Protein 1JL2 (pdb70)

Radius of gyration: 27.5 Å; Cα contacts (8 Å, |Δi|>4): 1372; chains: 4; bounding box: 65×48×81 Å

GO terms:
  GO:0004523 RNA-DNA hybrid ribonuclease activity (F, IDA)
  GO:0043137 DNA replication, removal of RNA primer (P, IMP)
  GO:0005515 protein binding (F, IPI)
  GO:0003676 nucleic acid binding (F, IDA)
  GO:0004519 endonuclease activity (F, IDA)

B-factor: mean 25.81, std 9.75, range [10.56, 71.2]

Secondary structure (DSSP, 8-state):
-EEEEEEEEEESSTTEEEEEEEEEE-SS-EEEEEEEEEEE-HHHHHHHHHHHHHHT--S--EEEEEE--HHHHHHHHTTHHHHHHHTTTB-TTSSBPTTHHHHHHHHHHHTTSEEEEEE-S-STT-HHHHHHHHHHHHHHTS--B--TT-/-EEEEEEEEEESSTTEEEEEEEEEEETTEEEEEEEEEEEE-HHHHHHHHHHHHHHT--S--EEEEEE--HHHHHHHH---TTHHHHHHHHHHHTTSEEEEEE-SSSTT-HHHHHHHHHHHHHHHS--B--TT-/-EEEEEEEEEESSSSEEEEEEEEEE-SS-EEEEEEEEEEE-HHHHHHHHHHHHHHT--S--EEEEEE--HHHHHHHT--TTHHHHHHHHHHHTTSEEEEEE-S-STT-HHHHHHHHHHHHHHTS--B--TT--/-EEEEEEEEEESSTTEEEEEEEEEEETTEEEEEEEEEEEE-HHHHHHHHHHHHHHT--S--EEEEEE--HHHHHHHHTTTTT----TTS---SSHHHHHHHHHHHTTSEEEEEE-SSSTT-HHHHHHHHHHHHHHTS--B--TT--

Sequence (562 aa):
KQVEIFTDGSALGNPGPGGYGAILRYRGREKTFSAGYTRTTNNRMELKAAIEGLKALKEPAEVDLYTDSHYLKKAFTEGWLEGWRKRGWRTAEGKPVKNRDLWEALLLAMAPHRVRFHFVKGHAGHPENERADELARAAAMNPTLEDTGYKQVEIFTDGSALGNPGPGGYGAILRYRGREKTFSAGYTRTTNNRMELKAAIEGLKALKEPAEVDLYTDSHYLKKAFTEPVKNRDLWEALLLAMAPHRVRFHFVKGHAGHPENERADELARAAAMNPTLEDTGYKQVEIFTDGSALGNPGPGGYGAILRYRGREKTFSAGYTRTTNNRMELKAAIEGLKALKEPAEVDLYTDSHYLKKAFTEVKNRDLWEALLLAMAPHRVRFHFVKGHAGHPENERADELARAAAMNPTLEDTGYQKQVEIFTDGSALGNPGPGGYGAILRYRGREKTFSAGYTRTTNNRMELKAAIEGLKALKEPAEVDLYTDSHYLKKAFTEGWLEGWRTAEGKPVKNRDLWEALLLAMAPHRVRFHFVKGHAGHPENERADELARAAAMNPTLEDTGYQ

Nearest PDB structures (foldseek):
  1jl2-assembly1_A  TM=1.007E+00  e=6.497E-35  Escherichia coli K-12
  1wsh-assembly2_B  TM=9.667E-01  e=1.538E-26  Escherichia coli
  1goc-assembly1_A  TM=9.621E-01  e=5.906E-26  Escherichia coli
  1goa-assembly1_A  TM=9.601E-01  e=9.249E-26  Escherichia coli
  1ril-assembly1_A  TM=9.491E-01  e=8.196E-24  Thermus thermophilus

Solvent-accessible surface area: 28012 Å² total; per-residue (Å²): 151,74,4,62,0,3,1,10,6,24,15,122,17,82,26,8,45,0,0,14,0,0,0,0,90,50,231,88,146,87,51,76,61,51,21,3,32,47,54,0,0,48,45,2,1,28,0,12,0,0,4,45,0,1,115,20,13,164,118,21,8,52,2,25,0,24,2,60,0,112,27,0,90,89,0,57,89,105,37,69,17,89,32,41,107,131,154,4,31,78,43,109,97,36,27,46,12,65,11,54,63,24,0,111,31,0,62,89,6,25,39,8,19,111,37,152,41,68,35,23,185,34,57,97,74,52,80,15,2,95,85,0,26,83,53,0,122,50,10,2,138,102,50,100,81,89,21,126,47,44,156,96,7,20,0,11,0,13,2,25,15,102,26,125,56,12,45,0,0,17,0,0,0,9,74,85,187,71,146,74,118,64,70,56,22,8,34,64,155,0,25,55,42,6,2,29,0,10,0,0,5,44,0,1,90,19,28,174,129,47,11,46,2,34,0,22,1,50,5,124,38,0,89,104,48,50,61,154,188,109,136,21,82,16,11,42,28,2,0,111,77,10,32,32,10,19,95,12,36,12,7,36,19,166,28,50,90,71,42,79,23,0,82,87,0,22,82,48,0,116,51,19,1,128,123,34,112,102,124,21,72,42,111,182,62,6,48,0,10,0,10,5,26,15,133,27,124,42,9,52,0,0,16,0,0,1,0,72,44,211,74,138,73,65,72,64,54,23,5,33,51,132,0,6,61,44,2,2,28,0,12,0,0,6,53,0,1,124,19,17,193,126,95,12,32,0,12,0,30,2,40,0,107,44,0,65,140,41,31,47,142,171,108,1,168,63,21,48,93,33,0,112,126,10,19,78,77,25,62,3,12,10,55,47,10,73,12,38,32,25,13,76,24,0,54,87,0,23,85,51,0,107,54,16,4,121,117,41,114,86,121,19,130,22,74,146,167,104,15,64,0,9,0,9,1,20,17,19,28,70,41,8,28,0,0,16,0,0,0,4,76,103,222,57,178,80,64,65,68,55,19,8,31,64,72,0,2,58,42,1,2,22,0,12,0,0,5,42,0,1,125,17,29,198,124,98,12,36,0,24,0,51,1,34,2,106,21,0,75,70,1,49,96,106,31,126,42,168,90,142,172,42,123,123,30,34,62,43,90,2,137,56,23,10,103,30,0,72,124,11,36,79,74,25,186,30,94,38,57,52,20,210,27,58,95,73,52,82,26,0,79,101,0,13,80,45,0,35,37,17,1,45,113,37,114,83,106,21,117,25,35,59

CATH classification: 3.30.420.10

InterPro domains:
  IPR002156 Ribonuclease H domain [PF00075] (3-141)
  IPR002156 Ribonuclease H domain [PS50879] (1-142)
  IPR012337 Ribonuclease H-like superfamily [SSF53098] (4-147)
  IPR022892 Ribonuclease HI [MF_00042] (2-149)
  IPR022892 Ribonuclease HI [cd09278] (4-141)
  IPR036397 Ribonuclease H superfamily [G3DSA:3.30.420.10] (1-155)
  IPR050092 Ribonuclease H [PTHR10642] (5-145)

Organism: Escherichia coli (strain K12) (NCBI:txid83333)

Foldseek 3Di:
DEKEKEKAKAAPDQWAKWKMKMWIDDPNDIDIDMAIAGTDHRLLRQLVRLLVNLQVDPAEYAYEYEYQDPNVVVCVVVVVVVVCVVVVQADVVRHHPPPVVSVVSNCVSCVSYNYDYDNDPDCPPPVVNVVRNVRTVVNSVVHDHHPVSD/DEKEKEKAKADPDQWAKIKMKMWIDDPRDIDIDMAIAGTDGRLLGRLVRLLVNLQVDDAEEEYEYEYQDPNVCCVVVDVPPPVVSVVSNVVSCVSYNYDYDNDDPCVVPVVNVVRNVRTVVNRVDHDHHPVVD/DEKEKAKAKAAPDQWAKWKIKMWIDDPHDIDIDMAIAGTAHRLLRRLVRLLVNLQPDPAEYEYEYEYQDPNVCCVVVPPQQPVSVVSNCVSCVSYNYDYDNDPDCVVPVVNVVGNVRTVVNSVPHDDHPVSSD/DEKEKEKAKADPDQFAKIKIKMWIADPHDIDMDMAIAGTDGRLLRRLVRLLVNLVVDDAEHEYEYEYQDPNVVVCVVVVVVVVQAPPVRHGRAPVVSVVSNCVSCVSYNYDYDHDNDCVVPVVNVVRNVRTVVNSVPHDHHPVVHD

Structure (mmCIF, N/CA/C/O backbone):
data_1JL2
#
_entry.id   1JL2
#
_cell.length_a   56.195
_cell.length_b   87.033
_cell.length_c   60.687
_cell.angle_alpha   90.00
_cell.angle_beta   91.87
_cell.angle_gamma   90.00
#
_symmetry.space_group_name_H-M   'P 1 21 1'
#
loop_
_entity.id
_entity.type
_entity.pdbx_description
1 polymer 'Chimera of Ribonuclease HI, Ribonuclease H'
2 water water
#
loop_
_atom_site.group_PDB
_atom_site.id
_atom_site.type_symbol
_atom_site.label_atom_id
_atom_site.label_alt_id
_atom_site.label_comp_id
_atom_site.label_asym_id
_atom_site.label_entity_id
_atom_site.label_seq_id
_atom_site.pdbx_PDB_ins_code
_atom_site.Cartn_x
_atom_site.Cartn_y
_atom_site.Cartn_z
_atom_site.occupancy
_atom_site.B_iso_or_equiv
_atom_site.auth_seq_id
_atom_site.auth_comp_id
_atom_site.auth_asym_id
_atom_site.auth_atom_id
_atom_site.pdbx_PDB_model_num
ATOM 1 N N . LYS A 1 3 ? 16.284 -11.991 7.097 1.00 37.60 3 LYS A N 1
ATOM 2 C CA . LYS A 1 3 ? 16.783 -11.280 8.306 1.00 33.20 3 LYS A CA 1
ATOM 3 C C . LYS A 1 3 ? 15.834 -10.160 8.729 1.00 31.56 3 LYS A C 1
ATOM 4 O O . LYS A 1 3 ? 16.238 -9.214 9.406 1.00 27.28 3 LYS A O 1
ATOM 10 N N . GLN A 1 4 ? 14.576 -10.267 8.312 1.00 28.86 4 GLN A N 1
ATOM 11 C CA . GLN A 1 4 ? 13.560 -9.290 8.675 1.00 27.73 4 GLN A CA 1
ATOM 12 C C . GLN A 1 4 ? 12.890 -9.767 9.962 1.00 26.53 4 GLN A C 1
ATOM 13 O O . GLN A 1 4 ? 12.556 -10.947 10.098 1.00 25.34 4 GLN A O 1
ATOM 19 N N . VAL A 1 5 ? 12.700 -8.860 10.914 1.00 18.73 5 VAL A N 1
ATOM 20 C CA . VAL A 1 5 ? 12.065 -9.230 12.166 1.00 18.16 5 VAL A CA 1
ATOM 21 C C . VAL A 1 5 ? 11.116 -8.137 12.612 1.00 17.68 5 VAL A C 1
ATOM 22 O O . VAL A 1 5 ? 11.422 -6.949 12.487 1.00 15.88 5 VAL A O 1
ATOM 26 N N . GLU A 1 6 ? 9.960 -8.541 13.119 1.00 18.33 6 GLU A N 1
ATOM 27 C CA . GLU A 1 6 ? 8.988 -7.589 13.630 1.00 17.72 6 GLU A CA 1
ATOM 28 C C . GLU A 1 6 ? 9.058 -7.701 15.136 1.00 16.65 6 GLU A C 1
ATOM 29 O O . GLU A 1 6 ? 9.105 -8.808 15.683 1.00 15.17 6 GLU A O 1
ATOM 35 N N . ILE A 1 7 ? 9.060 -6.565 15.816 1.00 15.54 7 ILE A N 1
ATOM 36 C CA . ILE A 1 7 ? 9.115 -6.584 17.268 1.00 14.22 7 ILE A CA 1
ATOM 37 C C . ILE A 1 7 ? 7.991 -5.709 17.787 1.00 14.21 7 ILE A C 1
ATOM 38 O O . ILE A 1 7 ? 7.826 -4.574 17.348 1.00 16.28 7 ILE A O 1
ATOM 43 N N . PHE A 1 8 ? 7.208 -6.248 18.710 1.00 11.65 8 PHE A N 1
ATOM 44 C CA . PHE A 1 8 ? 6.095 -5.501 19.279 1.00 12.27 8 PHE A CA 1
ATOM 45 C C . PHE A 1 8 ? 6.383 -5.342 20.761 1.00 10.69 8 PHE A C 1
ATOM 46 O O . PHE A 1 8 ? 6.595 -6.330 21.457 1.00 13.05 8 PHE A O 1
ATOM 54 N N . THR A 1 9 ? 6.424 -4.100 21.241 1.00 11.61 9 THR A N 1
ATOM 55 C CA . THR A 1 9 ? 6.727 -3.864 22.648 1.00 13.31 9 THR A CA 1
ATOM 56 C C . THR A 1 9 ? 5.750 -2.915 23.339 1.00 14.37 9 THR A C 1
ATOM 57 O O . THR A 1 9 ? 5.060 -2.127 22.689 1.00 15.07 9 THR A O 1
ATOM 61 N N . ASP A 1 10 ? 5.687 -3.016 24.664 1.00 14.64 10 ASP A N 1
ATOM 62 C CA . ASP A 1 10 ? 4.806 -2.164 25.450 1.00 13.54 10 ASP A CA 1
ATOM 63 C C . ASP A 1 10 ? 5.311 -2.114 26.883 1.00 13.43 10 ASP A C 1
ATOM 64 O O . ASP A 1 10 ? 5.802 -3.111 27.418 1.00 15.43 10 ASP A O 1
ATOM 69 N N . GLY A 1 11 ? 5.194 -0.941 27.495 1.00 13.54 11 GLY A N 1
ATOM 70 C CA . GLY A 1 11 ? 5.601 -0.774 28.879 1.00 15.91 11 GLY A CA 1
ATOM 71 C C . GLY A 1 11 ? 4.597 0.108 29.599 1.00 16.15 11 GLY A C 1
ATOM 72 O O . GLY A 1 11 ? 4.013 1.001 28.984 1.00 18.55 11 GLY A O 1
ATOM 73 N N . SER A 1 12 ? 4.372 -0.151 30.885 1.00 17.54 12 SER A N 1
ATOM 74 C CA . SER A 1 12 ? 3.446 0.654 31.681 1.00 17.41 12 SER A CA 1
ATOM 75 C C . SER A 1 12 ? 3.756 0.547 33.175 1.00 18.20 12 SER A C 1
ATOM 76 O O . SER A 1 12 ? 4.449 -0.372 33.620 1.00 17.33 12 SER A O 1
ATOM 79 N N . ALA A 1 13 ? 3.253 1.507 33.941 1.00 19.50 13 ALA A N 1
ATOM 80 C CA . ALA A 1 13 ? 3.466 1.528 35.381 1.00 21.11 13 ALA A CA 1
ATOM 81 C C . ALA A 1 13 ? 2.173 1.954 36.075 1.00 22.23 13 ALA A C 1
ATOM 82 O O . ALA A 1 13 ? 1.375 2.705 35.514 1.00 20.97 13 ALA A O 1
ATOM 84 N N . LEU A 1 14 ? 1.986 1.466 37.295 1.00 22.41 14 LEU A N 1
ATOM 85 C CA . LEU A 1 14 ? 0.788 1.744 38.082 1.00 28.14 14 LEU A CA 1
ATOM 86 C C . LEU A 1 14 ? 0.910 2.981 38.958 1.00 28.83 14 LEU A C 1
ATOM 87 O O . LEU A 1 14 ? -0.046 3.376 39.625 1.00 30.64 14 LEU A O 1
ATOM 92 N N . GLY A 1 15 ? 2.089 3.589 38.952 1.00 29.54 15 GLY A N 1
ATOM 93 C CA . GLY A 1 15 ? 2.311 4.786 39.740 1.00 31.26 15 GLY A CA 1
ATOM 94 C C . GLY A 1 15 ? 3.390 5.627 39.093 1.00 32.70 15 GLY A C 1
ATOM 95 O O . GLY A 1 15 ? 4.012 5.205 38.117 1.00 29.07 15 GLY A O 1
ATOM 96 N N . ASN A 1 16 ? 3.614 6.819 39.629 1.00 33.73 16 ASN A N 1
ATOM 97 C CA . ASN A 1 16 ? 4.629 7.708 39.092 1.00 37.20 16 ASN A CA 1
ATOM 98 C C . ASN A 1 16 ? 5.443 8.284 40.243 1.00 37.50 16 ASN A C 1
ATOM 99 O O . ASN A 1 16 ? 5.238 9.426 40.645 1.00 37.59 16 ASN A O 1
ATOM 104 N N . PRO A 1 17 ? 6.380 7.494 40.792 1.00 36.83 17 PRO A N 1
ATOM 105 C CA . PRO A 1 17 ? 6.700 6.123 40.388 1.00 36.01 17 PRO A CA 1
ATOM 106 C C . PRO A 1 17 ? 5.831 5.061 41.056 1.00 35.15 17 PRO A C 1
ATOM 107 O O . PRO A 1 17 ? 5.044 5.352 41.961 1.00 40.34 17 PRO A O 1
ATOM 111 N N . GLY A 1 18 ? 5.995 3.825 40.597 1.00 28.86 18 GLY A N 1
ATOM 112 C CA . GLY A 1 18 ? 5.242 2.710 41.135 1.00 25.82 18 GLY A CA 1
ATOM 113 C C . GLY A 1 18 ? 5.623 1.426 40.417 1.00 23.98 18 GLY A C 1
ATOM 114 O O . GLY A 1 18 ? 6.530 1.436 39.584 1.00 21.24 18 GLY A O 1
ATOM 115 N N . PRO A 1 19 ? 4.958 0.304 40.716 1.00 24.79 19 PRO A N 1
ATOM 116 C CA . PRO A 1 19 ? 5.302 -0.948 40.038 1.00 22.73 19 PRO A CA 1
ATOM 117 C C . PRO A 1 19 ? 4.958 -0.857 38.557 1.00 23.08 19 PRO A C 1
ATOM 118 O O . PRO A 1 19 ? 3.926 -0.301 38.187 1.00 22.64 19 PRO A O 1
ATOM 122 N N . GLY A 1 20 ? 5.834 -1.391 37.712 1.00 21.02 20 GLY A N 1
ATOM 123 C CA . GLY A 1 20 ? 5.600 -1.348 36.282 1.00 18.52 20 GLY A CA 1
ATOM 124 C C . GLY A 1 20 ? 6.099 -2.618 35.623 1.00 18.04 20 GLY A C 1
ATOM 125 O O . GLY A 1 20 ? 6.616 -3.510 36.295 1.00 20.12 20 GLY A O 1
ATOM 126 N N . GLY A 1 21 ? 5.948 -2.711 34.309 1.00 16.07 21 GLY A N 1
ATOM 127 C CA . GLY A 1 21 ? 6.414 -3.900 33.617 1.00 14.34 21 GLY A CA 1
ATOM 128 C C . GLY A 1 21 ? 6.424 -3.681 32.120 1.00 16.00 21 GLY A C 1
ATOM 129 O O . GLY A 1 21 ? 5.927 -2.664 31.631 1.00 14.59 21 GLY A O 1
ATOM 130 N N . TYR A 1 22 ? 6.996 -4.631 31.388 1.00 13.91 22 TYR A N 1
ATOM 131 C CA . TYR A 1 22 ? 7.051 -4.525 29.935 1.00 13.52 22 TYR A CA 1
ATOM 132 C C . TYR A 1 22 ? 6.799 -5.888 29.322 1.00 13.33 22 TYR A C 1
ATOM 133 O O . TYR A 1 22 ? 6.944 -6.913 29.989 1.00 13.58 22 TYR A O 1
ATOM 142 N N . GLY A 1 23 ? 6.420 -5.875 28.048 1.00 15.56 23 GLY A N 1
ATOM 143 C CA . GLY A 1 23 ? 6.190 -7.098 27.301 1.00 15.16 23 GLY A CA 1
ATOM 144 C C . GLY A 1 23 ? 6.813 -6.898 25.928 1.00 12.94 23 GLY A C 1
ATOM 145 O O . GLY A 1 23 ? 6.764 -5.798 25.382 1.00 14.77 23 GLY A O 1
ATOM 146 N N . ALA A 1 24 ? 7.412 -7.943 25.371 1.00 12.65 24 ALA A N 1
ATOM 147 C CA . ALA A 1 24 ? 8.039 -7.860 24.059 1.00 11.55 24 ALA A CA 1
ATOM 148 C C . ALA A 1 24 ? 7.756 -9.147 23.302 1.00 13.56 24 ALA A C 1
ATOM 149 O O . ALA A 1 24 ? 7.826 -10.238 23.871 1.00 12.10 24 ALA A O 1
ATOM 151 N N . ILE A 1 25 ? 7.430 -9.004 22.026 1.00 14.60 25 ILE A N 1
ATOM 152 C CA . ILE A 1 25 ? 7.131 -10.141 21.168 1.00 14.00 25 ILE A CA 1
ATOM 153 C C . ILE A 1 25 ? 7.931 -9.983 19.879 1.00 15.35 25 ILE A C 1
ATOM 154 O O . ILE A 1 25 ? 7.839 -8.952 19.211 1.00 14.46 25 ILE A O 1
ATOM 159 N N . LEU A 1 26 ? 8.721 -10.997 19.535 1.00 13.77 26 LEU A N 1
ATOM 160 C CA . LEU A 1 26 ? 9.500 -10.952 18.303 1.00 15.09 26 LEU A CA 1
ATOM 161 C C . LEU A 1 26 ? 8.973 -12.004 17.342 1.00 17.88 26 LEU A C 1
ATOM 162 O O . LEU A 1 26 ? 8.792 -13.162 17.711 1.00 17.06 26 LEU A O 1
ATOM 167 N N . ARG A 1 27 ? 8.718 -11.592 16.110 1.00 17.83 27 ARG A N 1
ATOM 168 C CA . ARG A 1 27 ? 8.218 -12.516 15.109 1.00 19.38 27 ARG A CA 1
ATOM 169 C C . ARG A 1 27 ? 9.142 -12.511 13.909 1.00 20.48 27 ARG A C 1
ATOM 170 O O . ARG A 1 27 ? 9.291 -11.490 13.237 1.00 20.24 27 ARG A O 1
ATOM 178 N N . TYR A 1 28 ? 9.776 -13.655 13.667 1.00 21.24 28 TYR A N 1
ATOM 179 C CA . TYR A 1 28 ? 10.663 -13.840 12.522 1.00 25.09 28 TYR A CA 1
ATOM 180 C C . TYR A 1 28 ? 9.833 -14.713 11.587 1.00 28.07 28 TYR A C 1
ATOM 181 O O . TYR A 1 28 ? 8.710 -15.084 11.925 1.00 28.61 28 TYR A O 1
ATOM 190 N N . ARG A 1 29 ? 10.376 -15.058 10.425 1.00 31.16 29 ARG A N 1
ATOM 191 C CA . ARG A 1 29 ? 9.631 -15.913 9.507 1.00 35.63 29 ARG A CA 1
ATOM 192 C C . ARG A 1 29 ? 9.206 -17.183 10.248 1.00 36.93 29 ARG A C 1
ATOM 193 O O . ARG A 1 29 ? 10.015 -18.080 10.471 1.00 36.96 29 ARG A O 1
ATOM 201 N N . GLY A 1 30 ? 7.938 -17.231 10.647 1.00 37.72 30 GLY A N 1
ATOM 202 C CA . GLY A 1 30 ? 7.413 -18.386 11.359 1.00 37.22 30 GLY A CA 1
ATOM 203 C C . GLY A 1 30 ? 7.781 -18.488 12.833 1.00 37.55 30 GLY A C 1
ATOM 204 O O . GLY A 1 30 ? 6.974 -18.946 13.650 1.00 38.45 30 GLY A O 1
ATOM 205 N N . ARG A 1 31 ? 8.994 -18.060 13.175 1.00 33.65 31 ARG A N 1
ATOM 206 C CA . ARG A 1 31 ? 9.486 -18.127 14.547 1.00 30.49 31 ARG A CA 1
ATOM 207 C C . ARG A 1 31 ? 8.947 -16.997 15.422 1.00 25.92 31 ARG A C 1
ATOM 208 O O . ARG A 1 31 ? 8.712 -15.890 14.944 1.00 22.80 31 ARG A O 1
ATOM 216 N N . GLU A 1 32 ? 8.747 -17.279 16.704 1.00 20.10 32 GLU A N 1
ATOM 217 C CA . GLU A 1 32 ? 8.245 -16.252 17.623 1.00 19.06 32 GLU A CA 1
ATOM 218 C C . GLU A 1 32 ? 8.833 -16.384 19.020 1.00 19.64 32 GLU A C 1
ATOM 219 O O . GLU A 1 32 ? 8.975 -17.494 19.552 1.00 18.19 32 GLU A O 1
ATOM 225 N N . LYS A 1 33 ? 9.180 -15.244 19.613 1.00 15.80 33 LYS A N 1
ATOM 226 C CA . LYS A 1 33 ? 9.729 -15.217 20.959 1.00 17.29 33 LYS A CA 1
ATOM 227 C C . LYS A 1 33 ? 8.930 -14.198 21.752 1.00 16.51 33 LYS A C 1
ATOM 228 O O . LYS A 1 33 ? 8.605 -13.128 21.232 1.00 17.80 33 LYS A O 1
ATOM 234 N N . THR A 1 34 ? 8.593 -14.526 22.995 1.00 14.85 34 THR A N 1
ATOM 235 C CA . THR A 1 34 ? 7.881 -13.566 23.837 1.00 17.69 34 THR A CA 1
ATOM 236 C C . THR A 1 34 ? 8.454 -13.608 25.247 1.00 16.44 34 THR A C 1
ATOM 237 O O . THR A 1 34 ? 8.958 -14.635 25.694 1.00 15.23 34 THR A O 1
ATOM 241 N N . PHE A 1 35 ? 8.397 -12.476 25.942 1.00 15.46 35 PHE A N 1
ATOM 242 C CA . PHE A 1 35 ? 8.874 -12.404 27.310 1.00 13.27 35 PHE A CA 1
ATOM 243 C C . PHE A 1 35 ? 8.381 -11.127 27.975 1.00 14.64 35 PHE A C 1
ATOM 244 O O . PHE A 1 35 ? 7.887 -10.206 27.313 1.00 13.41 35 PHE A O 1
ATOM 252 N N . SER A 1 36 ? 8.481 -11.091 29.293 1.00 13.80 36 SER A N 1
ATOM 253 C CA . SER A 1 36 ? 8.009 -9.938 30.039 1.00 12.26 36 SER A CA 1
ATOM 254 C C . SER A 1 36 ? 8.644 -9.917 31.419 1.00 14.56 36 SER A C 1
ATOM 255 O O . SER A 1 36 ? 9.167 -10.922 31.892 1.00 15.14 36 SER A O 1
ATOM 258 N N . ALA A 1 37 ? 8.605 -8.765 32.067 1.00 15.23 37 ALA A N 1
ATOM 259 C CA . ALA A 1 37 ? 9.180 -8.662 33.400 1.00 18.52 37 ALA A CA 1
ATOM 260 C C . ALA A 1 37 ? 8.593 -7.470 34.126 1.00 18.06 37 ALA A C 1
ATOM 261 O O . ALA A 1 37 ? 8.304 -6.440 33.511 1.00 16.32 37 ALA A O 1
ATOM 263 N N . GLY A 1 38 ? 8.424 -7.613 35.437 1.00 18.93 38 GLY A N 1
ATOM 264 C CA . GLY A 1 38 ? 7.881 -6.524 36.231 1.00 15.73 38 GLY A CA 1
ATOM 265 C C . GLY A 1 38 ? 8.916 -5.954 37.184 1.00 18.98 38 GLY A C 1
ATOM 266 O O . GLY A 1 38 ? 9.804 -6.673 37.648 1.00 18.19 38 GLY A O 1
ATOM 267 N N . TYR A 1 39 ? 8.794 -4.661 37.476 1.00 18.80 39 TYR A N 1
ATOM 268 C CA . TYR A 1 39 ? 9.713 -3.967 38.368 1.00 19.37 39 TYR A CA 1
ATOM 269 C C . TYR A 1 39 ? 8.950 -3.320 39.525 1.00 20.66 39 TYR A C 1
ATOM 270 O O . TYR A 1 39 ? 7.840 -2.807 39.349 1.00 18.95 39 TYR A O 1
ATOM 279 N N . THR A 1 40 ? 9.556 -3.342 40.706 1.00 20.34 40 THR A N 1
ATOM 280 C CA . THR A 1 40 ? 8.908 -2.831 41.908 1.00 21.66 40 THR A CA 1
ATOM 281 C C . THR A 1 40 ? 8.682 -1.323 41.969 1.00 19.50 40 THR A C 1
ATOM 282 O O . THR A 1 40 ? 7.647 -0.868 42.462 1.00 21.79 40 THR A O 1
ATOM 286 N N . ARG A 1 41 ? 9.636 -0.549 41.471 1.00 20.05 41 ARG A N 1
ATOM 287 C CA . ARG A 1 41 ? 9.506 0.908 41.499 1.00 20.45 41 ARG A CA 1
ATOM 288 C C . ARG A 1 41 ? 10.129 1.500 40.241 1.00 19.78 41 ARG A C 1
ATOM 289 O O . ARG A 1 41 ? 11.355 1.517 40.068 1.00 20.61 41 ARG A O 1
ATOM 297 N N . THR A 1 42 ? 9.270 1.998 39.365 1.00 19.44 42 THR A N 1
ATOM 298 C CA . THR A 1 42 ? 9.717 2.556 38.106 1.00 18.81 42 THR A CA 1
ATOM 299 C C . THR A 1 42 ? 8.670 3.543 37.586 1.00 19.19 42 THR A C 1
ATOM 300 O O . THR A 1 42 ? 7.761 3.936 38.320 1.00 21.51 42 THR A O 1
ATOM 304 N N . THR A 1 43 ? 8.805 3.952 36.332 1.00 19.39 43 THR A N 1
ATOM 305 C CA . THR A 1 43 ? 7.869 4.896 35.730 1.00 18.46 43 THR A CA 1
ATOM 306 C C . THR A 1 43 ? 7.353 4.378 34.389 1.00 20.19 43 THR A C 1
ATOM 307 O O . THR A 1 43 ? 7.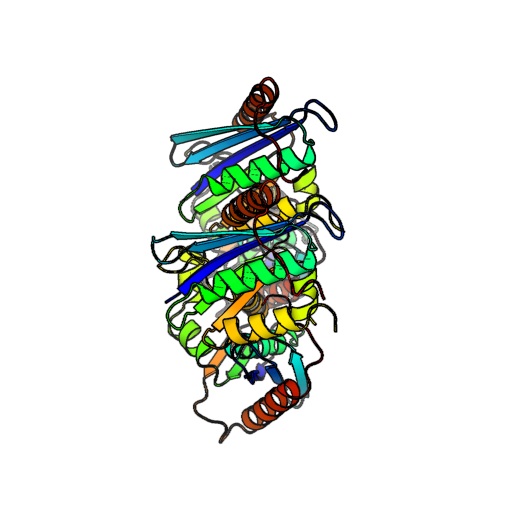930 3.455 33.805 1.00 17.64 43 THR A O 1
ATOM 311 N N . ASN A 1 44 ? 6.257 4.967 33.912 1.00 18.60 44 ASN A N 1
ATOM 312 C CA . ASN A 1 44 ? 5.686 4.587 32.617 1.00 19.15 44 ASN A CA 1
ATOM 313 C C . ASN A 1 44 ? 6.727 4.781 31.511 1.00 18.53 44 ASN A C 1
ATOM 314 O O . ASN A 1 44 ? 6.930 3.892 30.677 1.00 15.73 44 ASN A O 1
ATOM 319 N N . ASN A 1 45 ? 7.374 5.946 31.501 1.00 15.29 45 ASN A N 1
ATOM 320 C CA . ASN A 1 45 ? 8.383 6.245 30.483 1.00 18.93 45 ASN A CA 1
ATOM 321 C C . ASN A 1 45 ? 9.524 5.236 30.511 1.00 15.58 45 ASN A C 1
ATOM 322 O O . ASN A 1 45 ? 9.963 4.755 29.469 1.00 16.42 45 ASN A O 1
ATOM 327 N N . ARG A 1 46 ? 10.011 4.912 31.702 1.00 16.96 46 ARG A N 1
ATOM 328 C CA . ARG A 1 46 ? 11.110 3.964 31.793 1.00 16.41 46 ARG A CA 1
ATOM 329 C C . ARG A 1 46 ? 10.716 2.587 31.282 1.00 15.08 46 ARG A C 1
ATOM 330 O O . ARG A 1 46 ? 11.513 1.936 30.611 1.00 15.10 46 ARG A O 1
ATOM 338 N N . MET A 1 47 ? 9.491 2.150 31.572 1.00 14.69 47 MET A N 1
ATOM 339 C CA . MET A 1 47 ? 9.038 0.837 31.103 1.00 14.69 47 MET A CA 1
ATOM 340 C C . MET A 1 47 ? 8.851 0.809 29.583 1.00 14.56 47 MET A C 1
ATOM 341 O O . MET A 1 47 ? 9.119 -0.207 28.932 1.00 14.48 47 MET A O 1
ATOM 346 N N . GLU A 1 48 ? 8.375 1.915 29.022 1.00 14.16 48 GLU A N 1
ATOM 347 C CA . GLU A 1 48 ? 8.191 2.014 27.575 1.00 16.19 48 GLU A CA 1
ATOM 348 C C . GLU A 1 48 ? 9.554 1.879 26.888 1.00 16.91 48 GLU A C 1
ATOM 349 O O . GLU A 1 48 ? 9.689 1.200 25.874 1.00 16.85 48 GLU A O 1
ATOM 355 N N . LEU A 1 49 ? 10.566 2.535 27.447 1.00 14.82 49 LEU A N 1
ATOM 356 C CA . LEU A 1 49 ? 11.909 2.476 26.885 1.00 18.34 49 LEU A CA 1
ATOM 357 C C . LEU A 1 49 ? 12.523 1.086 27.087 1.00 14.56 49 LEU A C 1
ATOM 358 O O . LEU A 1 49 ? 13.098 0.511 26.160 1.00 13.25 49 LEU A O 1
ATOM 363 N N . LYS A 1 50 ? 12.382 0.547 28.296 1.00 14.47 50 LYS A N 1
ATOM 364 C CA . LYS A 1 50 ? 12.915 -0.775 28.623 1.00 12.98 50 LYS A CA 1
ATOM 365 C C . LYS A 1 50 ? 12.330 -1.857 27.705 1.00 12.24 50 LYS A C 1
ATOM 366 O O . LYS A 1 50 ? 13.031 -2.802 27.318 1.00 11.34 50 LYS A O 1
ATOM 369 N N . ALA A 1 51 ? 11.051 -1.724 27.363 1.00 13.80 51 ALA A N 1
ATOM 370 C CA . ALA A 1 51 ? 10.405 -2.700 26.488 1.00 15.18 51 ALA A CA 1
ATOM 371 C C . ALA A 1 51 ? 11.109 -2.757 25.129 1.00 13.93 51 ALA A C 1
ATOM 372 O O . ALA A 1 51 ? 11.368 -3.843 24.601 1.00 12.63 51 ALA A O 1
ATOM 374 N N . ALA A 1 52 ? 11.415 -1.589 24.565 1.00 12.98 52 ALA A N 1
ATOM 375 C CA . ALA A 1 52 ? 12.098 -1.531 23.274 1.00 15.01 52 ALA A CA 1
ATOM 376 C C . ALA A 1 52 ? 13.518 -2.063 23.417 1.00 15.07 52 ALA A C 1
ATOM 377 O O . ALA A 1 52 ? 14.010 -2.802 22.563 1.00 13.46 52 ALA A O 1
ATOM 379 N N . ILE A 1 53 ? 14.185 -1.667 24.495 1.00 14.86 53 ILE A N 1
ATOM 380 C CA . ILE A 1 53 ? 15.548 -2.117 24.739 1.00 16.16 53 ILE A CA 1
ATOM 381 C C . ILE A 1 53 ? 15.640 -3.643 24.810 1.00 15.79 53 ILE A C 1
ATOM 382 O O . ILE A 1 53 ? 16.418 -4.261 24.081 1.00 15.21 53 ILE A O 1
ATOM 387 N N . GLU A 1 54 ? 14.845 -4.250 25.681 1.00 15.33 54 GLU A N 1
ATOM 388 C CA . GLU A 1 54 ? 14.884 -5.701 25.831 1.00 14.95 54 GLU A CA 1
ATOM 389 C C . GLU A 1 54 ? 14.425 -6.436 24.580 1.00 13.56 54 GLU A C 1
ATOM 390 O O . GLU A 1 54 ? 14.964 -7.493 24.251 1.00 15.54 54 GLU A O 1
ATOM 396 N N . GLY A 1 55 ? 13.427 -5.892 23.884 1.00 12.55 55 GLY A N 1
ATOM 397 C CA . GLY A 1 55 ? 12.975 -6.529 22.659 1.00 12.69 55 GLY A CA 1
ATOM 398 C C . GLY A 1 55 ? 14.132 -6.613 21.675 1.00 12.62 55 GLY A C 1
ATOM 399 O O . GLY A 1 55 ? 14.388 -7.656 21.077 1.00 15.02 55 GLY A O 1
ATOM 400 N N . LEU A 1 56 ? 14.851 -5.507 21.511 1.00 12.32 56 LEU A N 1
ATOM 401 C CA . LEU A 1 56 ? 15.982 -5.483 20.587 1.00 12.23 56 LEU A CA 1
ATOM 402 C C . LEU A 1 56 ? 17.151 -6.341 21.067 1.00 13.79 56 LEU A C 1
ATOM 403 O O . LEU A 1 56 ? 17.831 -6.976 20.256 1.00 14.91 56 LEU A O 1
ATOM 408 N N . LYS A 1 57 ? 17.387 -6.367 22.375 1.00 14.43 57 LYS A N 1
ATOM 409 C CA . LYS A 1 57 ? 18.504 -7.143 22.905 1.00 15.98 57 LYS A CA 1
ATOM 410 C C . LYS A 1 57 ? 18.337 -8.638 22.674 1.00 16.98 57 LYS A C 1
ATOM 411 O O . LYS A 1 57 ? 19.321 -9.377 22.688 1.00 16.72 57 LYS A O 1
ATOM 417 N N . ALA A 1 58 ? 17.105 -9.086 22.452 1.00 15.55 58 ALA A N 1
ATOM 418 C CA . ALA A 1 58 ? 16.865 -10.508 22.213 1.00 18.02 58 ALA A CA 1
ATOM 419 C C . ALA A 1 58 ? 17.349 -10.942 20.826 1.00 18.40 58 ALA A C 1
ATOM 420 O O . ALA A 1 58 ? 17.434 -12.141 20.543 1.00 18.68 58 ALA A O 1
ATOM 422 N N . LEU A 1 59 ? 17.664 -9.976 19.964 1.00 16.15 59 LEU A N 1
ATOM 423 C CA . LEU A 1 59 ? 18.160 -10.290 18.620 1.00 17.70 59 LEU A CA 1
ATOM 424 C C . LEU A 1 59 ? 19.602 -10.780 18.736 1.00 19.26 59 LEU A C 1
ATOM 425 O O . LEU A 1 59 ? 20.449 -10.102 19.314 1.00 18.93 59 LEU A O 1
ATOM 430 N N . LYS A 1 60 ? 19.877 -11.950 18.170 1.00 21.89 60 LYS A N 1
ATOM 431 C CA . LYS A 1 60 ? 21.206 -12.557 18.250 1.00 24.84 60 LYS A CA 1
ATOM 432 C C . LYS A 1 60 ? 22.178 -12.186 17.135 1.00 23.97 60 LYS A C 1
ATOM 433 O O . LYS A 1 60 ? 23.386 -12.394 17.262 1.00 23.78 60 LYS A O 1
ATOM 439 N N . GLU A 1 61 ? 21.652 -11.666 16.035 1.00 22.78 61 GLU A N 1
ATOM 440 C CA . GLU A 1 61 ? 22.491 -11.242 14.925 1.00 23.23 61 GLU A CA 1
ATOM 441 C C . GLU A 1 61 ? 21.887 -10.006 14.270 1.00 20.78 61 GLU A C 1
ATOM 442 O O . GLU A 1 61 ? 20.715 -9.697 14.484 1.00 20.12 61 GLU A O 1
ATOM 448 N N . PRO A 1 62 ? 22.689 -9.259 13.489 1.00 18.55 62 PRO A N 1
ATOM 449 C CA . PRO A 1 62 ? 22.184 -8.056 12.826 1.00 16.90 62 PRO A CA 1
ATOM 450 C C . PRO A 1 62 ? 20.927 -8.344 12.012 1.00 15.50 62 PRO A C 1
ATOM 451 O O . PRO A 1 62 ? 20.851 -9.349 11.295 1.00 17.29 62 PRO A O 1
ATOM 455 N N . ALA A 1 63 ? 19.939 -7.462 12.120 1.00 16.80 63 ALA A N 1
ATOM 456 C CA . ALA A 1 63 ? 18.687 -7.646 11.399 1.00 14.71 63 ALA A CA 1
ATOM 457 C C . ALA A 1 63 ? 18.073 -6.331 10.959 1.00 18.08 63 ALA A C 1
ATOM 458 O O . ALA A 1 63 ? 18.501 -5.252 11.381 1.00 16.99 63 ALA A O 1
ATOM 460 N N . GLU A 1 64 ? 17.070 -6.446 10.092 1.00 18.20 64 GLU A N 1
ATOM 461 C CA . GLU A 1 64 ? 16.308 -5.301 9.605 1.00 20.75 64 GLU A CA 1
ATOM 462 C C . GLU A 1 64 ? 15.071 -5.400 10.491 1.00 19.06 64 GLU A C 1
ATOM 463 O O . GLU A 1 64 ? 14.323 -6.380 10.428 1.00 19.55 64 GLU A O 1
ATOM 469 N N . VAL A 1 65 ? 14.874 -4.386 11.328 1.00 15.02 65 VAL A N 1
ATOM 470 C CA . VAL A 1 65 ? 13.793 -4.401 12.296 1.00 16.02 65 VAL A CA 1
ATOM 471 C C . VAL A 1 65 ? 12.684 -3.382 12.165 1.00 14.34 65 VAL A C 1
ATOM 472 O O . VAL A 1 65 ? 12.935 -2.204 11.944 1.00 14.93 65 VAL A O 1
ATOM 476 N N . ASP A 1 66 ? 11.454 -3.864 12.308 1.00 14.01 66 ASP A N 1
ATOM 477 C CA . ASP A 1 66 ? 10.290 -3.000 12.338 1.00 13.57 66 ASP A CA 1
ATOM 478 C C . ASP A 1 66 ? 9.791 -3.193 13.758 1.00 15.69 66 ASP A C 1
ATOM 479 O O . ASP A 1 66 ? 9.368 -4.292 14.142 1.00 16.83 66 ASP A O 1
ATOM 484 N N . LEU A 1 67 ? 9.886 -2.129 14.548 1.00 15.84 67 LEU A N 1
ATOM 485 C CA . LEU A 1 67 ? 9.477 -2.174 15.947 1.00 14.48 67 LEU A CA 1
ATOM 486 C C . LEU A 1 67 ? 8.221 -1.350 16.150 1.00 15.31 67 LEU A C 1
ATOM 487 O O . LEU A 1 67 ? 8.210 -0.138 15.906 1.00 15.73 67 LEU A O 1
ATOM 492 N N . TYR A 1 68 ? 7.178 -2.026 16.623 1.00 13.27 68 TYR A N 1
ATOM 493 C CA . TYR A 1 68 ? 5.863 -1.432 16.851 1.00 12.42 68 TYR A CA 1
ATOM 494 C C . TYR A 1 68 ? 5.597 -1.176 18.325 1.00 14.60 68 TYR A C 1
ATOM 495 O O . TYR A 1 68 ? 5.572 -2.112 19.132 1.00 14.86 68 TYR A O 1
ATOM 504 N N . THR A 1 69 ? 5.371 0.092 18.653 1.00 14.89 69 THR A N 1
ATOM 505 C CA . THR A 1 69 ? 5.091 0.522 20.019 1.00 16.36 69 THR A CA 1
ATOM 506 C C . THR A 1 69 ? 4.212 1.780 20.000 1.00 14.34 69 THR A C 1
ATOM 507 O O . THR A 1 69 ? 4.247 2.546 19.035 1.00 16.31 69 THR A O 1
ATOM 511 N N . ASP A 1 70 ? 3.416 1.993 21.049 1.00 16.50 70 ASP A N 1
ATOM 512 C CA . ASP A 1 70 ? 2.594 3.201 21.105 1.00 19.15 70 ASP A CA 1
ATOM 513 C C . ASP A 1 70 ? 3.194 4.225 22.064 1.00 16.90 70 ASP A C 1
ATOM 514 O O . ASP A 1 70 ? 2.554 5.222 22.409 1.00 17.72 70 ASP A O 1
ATOM 519 N N . SER A 1 71 ? 4.427 3.973 22.490 1.00 17.63 71 SER A N 1
ATOM 520 C CA . SER A 1 71 ? 5.128 4.863 23.410 1.00 19.21 71 SER A CA 1
ATOM 521 C C . SER A 1 71 ? 5.191 6.299 22.907 1.00 18.12 71 SER A C 1
ATOM 522 O O . SER A 1 71 ? 5.795 6.571 21.875 1.00 20.48 71 SER A O 1
ATOM 525 N N . HIS A 1 72 ? 4.584 7.223 23.645 1.00 19.34 72 HIS A N 1
ATOM 526 C CA . HIS A 1 72 ? 4.614 8.627 23.248 1.00 20.74 72 HIS A CA 1
ATOM 527 C C . HIS A 1 72 ? 6.003 9.205 23.536 1.00 20.28 72 HIS A C 1
ATOM 528 O O . HIS A 1 72 ? 6.445 10.159 22.896 1.00 19.95 72 HIS A O 1
ATOM 535 N N . TYR A 1 73 ? 6.674 8.606 24.512 1.00 20.89 73 TYR A N 1
ATOM 536 C CA . TYR A 1 73 ? 8.011 9.007 24.934 1.00 20.77 73 TYR A CA 1
ATOM 537 C C . TYR A 1 73 ? 8.995 8.760 23.776 1.00 19.36 73 TYR A C 1
ATOM 538 O O . TYR A 1 73 ? 9.762 9.641 23.394 1.00 19.76 73 TYR A O 1
ATOM 547 N N . LEU A 1 74 ? 8.956 7.557 23.213 1.00 19.75 74 LEU A N 1
ATOM 548 C CA . LEU A 1 74 ? 9.817 7.214 22.088 1.00 18.13 74 LEU A CA 1
ATOM 549 C C . LEU A 1 74 ? 9.404 7.984 20.838 1.00 18.48 74 LEU A C 1
ATOM 550 O O . LEU A 1 74 ? 10.251 8.417 20.052 1.00 19.95 74 LEU A O 1
ATOM 555 N N . LYS A 1 75 ? 8.098 8.148 20.647 1.00 18.05 75 LYS A N 1
ATOM 556 C CA . LYS A 1 75 ? 7.614 8.852 19.468 1.00 19.40 75 LYS A CA 1
ATOM 557 C C . LYS A 1 75 ? 8.148 10.270 19.408 1.00 20.10 75 LYS A C 1
ATOM 558 O O . LYS A 1 75 ? 8.637 10.707 18.376 1.00 20.52 75 LYS A O 1
ATOM 564 N N . LYS A 1 76 ? 8.048 10.988 20.519 1.00 20.99 76 LYS A N 1
ATOM 565 C CA . LYS A 1 76 ? 8.523 12.367 20.557 1.00 22.82 76 LYS A CA 1
ATOM 566 C C . LYS A 1 76 ? 10.038 12.420 20.355 1.00 21.67 76 LYS A C 1
ATOM 567 O O . LYS A 1 76 ? 10.547 13.236 19.576 1.00 19.00 76 LYS A O 1
ATOM 573 N N . ALA A 1 77 ? 10.753 11.537 21.046 1.00 20.50 77 ALA A N 1
ATOM 574 C CA . ALA A 1 77 ? 12.207 11.486 20.943 1.00 21.53 77 ALA A CA 1
ATOM 575 C C . ALA A 1 77 ? 12.690 11.212 19.520 1.00 22.54 77 ALA A C 1
ATOM 576 O O . ALA A 1 77 ? 13.622 11.865 19.036 1.00 23.34 77 ALA A O 1
ATOM 578 N N . PHE A 1 78 ? 12.063 10.255 18.842 1.00 22.34 78 PHE A N 1
ATOM 579 C CA . PHE A 1 78 ? 12.492 9.926 17.493 1.00 22.74 78 PHE A CA 1
ATOM 580 C C . PHE A 1 78 ? 11.933 10.790 16.372 1.00 26.76 78 PHE A C 1
ATOM 581 O O . PHE A 1 78 ? 12.596 10.969 15.353 1.00 25.05 78 PHE A O 1
ATOM 589 N N . THR A 1 79 ? 10.735 11.338 16.543 1.00 26.93 79 THR A N 1
ATOM 590 C CA . THR A 1 79 ? 10.188 12.181 15.486 1.00 27.97 79 THR A CA 1
ATOM 591 C C . THR A 1 79 ? 10.779 13.583 15.566 1.00 31.87 79 THR A C 1
ATOM 592 O O . THR A 1 79 ? 10.572 14.406 14.677 1.00 33.35 79 THR A O 1
ATOM 596 N N . GLU A 1 80 ? 11.532 13.844 16.630 1.00 32.31 80 GLU A N 1
ATOM 597 C CA . GLU A 1 80 ? 12.168 15.142 16.818 1.00 34.06 80 GLU A CA 1
ATOM 598 C C . GLU A 1 80 ? 13.687 15.011 16.958 1.00 32.14 80 GLU A C 1
ATOM 599 O O . GLU A 1 80 ? 14.393 16.005 17.090 1.00 32.04 80 GLU A O 1
ATOM 605 N N . GLY A 1 81 ? 14.178 13.774 16.920 1.00 32.88 81 GLY A N 1
ATOM 606 C CA . GLY A 1 81 ? 15.608 13.524 17.023 1.00 31.97 81 GLY A CA 1
ATOM 607 C C . GLY A 1 81 ? 16.289 14.019 18.289 1.00 32.23 81 GLY A C 1
ATOM 608 O O . GLY A 1 81 ? 17.409 14.533 18.236 1.00 31.91 81 GLY A O 1
ATOM 609 N N . TRP A 1 82 ? 15.617 13.864 19.426 1.00 30.76 82 TRP A N 1
ATOM 610 C CA . TRP A 1 82 ? 16.163 14.294 20.711 1.00 32.12 82 TRP A CA 1
ATOM 611 C C . TRP A 1 82 ? 17.519 13.658 21.025 1.00 31.66 82 TRP A C 1
ATOM 612 O O . TRP A 1 82 ? 18.361 14.271 21.684 1.00 33.15 82 TRP A O 1
ATOM 623 N N . LEU A 1 83 ? 17.719 12.423 20.571 1.00 32.89 83 LEU A N 1
ATOM 624 C CA . LEU A 1 83 ? 18.967 11.709 20.827 1.00 31.60 83 LEU A CA 1
ATOM 625 C C . LEU A 1 83 ? 20.183 12.484 20.344 1.00 31.50 83 LEU A C 1
ATOM 626 O O . LEU A 1 83 ? 21.163 12.628 21.076 1.00 27.66 83 LEU A O 1
ATOM 631 N N . GLU A 1 84 ? 20.124 12.973 19.111 1.00 30.20 84 GLU A N 1
ATOM 632 C CA . GLU A 1 84 ? 21.219 13.755 18.556 1.00 32.49 84 GLU A CA 1
ATOM 633 C C . GLU A 1 84 ? 21.262 15.124 19.224 1.00 33.56 84 GLU A C 1
ATOM 634 O O . GLU A 1 84 ? 22.334 15.675 19.463 1.00 34.38 84 GLU A O 1
ATOM 640 N N . GLY A 1 85 ? 20.089 15.669 19.527 1.00 32.94 85 GLY A N 1
ATOM 641 C CA . GLY A 1 85 ? 20.036 16.960 20.180 1.00 32.03 85 GLY A CA 1
ATOM 642 C C . GLY A 1 85 ? 20.688 16.897 21.548 1.00 32.11 85 GLY A C 1
ATOM 643 O O . GLY A 1 85 ? 21.442 17.796 21.929 1.00 31.57 85 GLY A O 1
ATOM 644 N N . TRP A 1 86 ? 20.410 15.830 22.292 1.00 32.68 86 TRP A N 1
ATOM 645 C CA . TRP A 1 86 ? 20.984 15.676 23.622 1.00 30.87 86 TRP A CA 1
ATOM 646 C C . TRP A 1 86 ? 22.496 15.502 23.599 1.00 32.77 86 TRP A C 1
ATOM 647 O O . TRP A 1 86 ? 23.210 16.199 24.319 1.00 32.65 86 TRP A O 1
ATOM 658 N N . ARG A 1 87 ? 22.988 14.574 22.785 1.00 34.17 87 ARG A N 1
ATOM 659 C CA . ARG A 1 87 ? 24.427 14.347 22.713 1.00 37.85 87 ARG A CA 1
ATOM 660 C C . ARG A 1 87 ? 25.153 15.645 22.377 1.00 37.84 87 ARG A C 1
ATOM 661 O O . ARG A 1 87 ? 26.203 15.938 22.948 1.00 38.85 87 ARG A O 1
ATOM 669 N N . LYS A 1 88 ? 24.586 16.424 21.459 1.00 35.45 88 LYS A N 1
ATOM 670 C CA . LYS A 1 88 ? 25.184 17.697 21.065 1.00 34.97 88 LYS A CA 1
ATOM 671 C C . LYS A 1 88 ? 25.318 18.646 22.254 1.00 33.31 88 LYS A C 1
ATOM 672 O O . LYS A 1 88 ? 26.286 19.404 22.342 1.00 33.04 88 LYS A O 1
ATOM 678 N N . ARG A 1 89 ? 24.343 18.606 23.159 1.00 30.09 89 ARG A N 1
ATOM 679 C CA . ARG A 1 89 ? 24.349 19.478 24.333 1.00 31.36 89 ARG A CA 1
ATOM 680 C C . ARG A 1 89 ? 24.901 18.809 25.588 1.00 27.20 89 ARG A C 1
ATOM 681 O O . ARG A 1 89 ? 24.694 19.304 26.702 1.00 28.65 89 ARG A O 1
ATOM 689 N N . GLY A 1 90 ? 25.591 17.688 25.412 1.00 25.86 90 GLY A N 1
ATOM 690 C CA . GLY A 1 90 ? 26.163 16.996 26.550 1.00 23.98 90 GLY A CA 1
ATOM 691 C C . GLY A 1 90 ? 25.111 16.446 27.493 1.00 23.99 90 GLY A C 1
ATOM 692 O O . GLY A 1 90 ? 25.312 16.403 28.701 1.00 21.75 90 GLY A O 1
ATOM 693 N N . TRP A 1 91 ? 23.979 16.032 26.932 1.00 21.79 91 TRP A N 1
ATOM 694 C CA . TRP A 1 91 ? 22.891 15.462 27.711 1.00 23.34 91 TRP A CA 1
ATOM 695 C C . TRP A 1 91 ? 22.424 16.304 28.892 1.00 24.07 91 TRP A C 1
ATOM 696 O O . TRP A 1 91 ? 22.135 15.775 29.966 1.00 25.53 91 TRP A O 1
ATOM 707 N N . ARG A 1 92 ? 22.347 17.612 28.692 1.00 27.02 92 ARG A N 1
ATOM 708 C CA . ARG A 1 92 ? 21.883 18.509 29.740 1.00 27.35 92 ARG A CA 1
ATOM 709 C C . ARG A 1 92 ? 20.606 19.181 29.254 1.00 29.20 92 ARG A C 1
ATOM 710 O O . ARG A 1 92 ? 20.457 19.452 28.063 1.00 25.86 92 ARG A O 1
ATOM 718 N N . THR A 1 93 ? 19.682 19.429 30.174 1.00 28.20 93 THR A N 1
ATOM 719 C CA . THR A 1 93 ? 18.423 20.080 29.837 1.00 32.40 93 THR A CA 1
ATOM 720 C C . THR A 1 93 ? 18.702 21.551 29.588 1.00 33.91 93 THR A C 1
ATOM 721 O O . THR A 1 93 ? 19.827 22.016 29.770 1.00 32.01 93 THR A O 1
ATOM 725 N N . ALA A 1 94 ? 17.673 22.283 29.180 1.00 37.94 94 ALA A N 1
ATOM 726 C CA . ALA A 1 94 ? 17.817 23.709 28.926 1.00 42.11 94 ALA A CA 1
ATOM 727 C C . ALA A 1 94 ? 18.255 24.418 30.206 1.00 44.30 94 ALA A C 1
ATOM 728 O O . ALA A 1 94 ? 18.767 25.537 30.161 1.00 46.51 94 ALA A O 1
ATOM 730 N N . GLU A 1 95 ? 18.061 23.753 31.343 1.00 45.49 95 GLU A N 1
ATOM 731 C CA . GLU A 1 95 ? 18.419 24.311 32.644 1.00 46.89 95 GLU A CA 1
ATOM 732 C C . GLU A 1 95 ? 19.852 23.982 33.071 1.00 45.69 95 GLU A C 1
ATOM 733 O O . GLU A 1 95 ? 20.382 24.593 34.002 1.00 46.76 95 GLU A O 1
ATOM 739 N N . GLY A 1 96 ? 20.473 23.020 32.394 1.00 43.12 96 GLY A N 1
ATOM 740 C CA . GLY A 1 96 ? 21.836 22.640 32.726 1.00 39.43 96 GLY A CA 1
ATOM 741 C C . GLY A 1 96 ? 21.918 21.386 33.577 1.00 37.61 96 GLY A C 1
ATOM 742 O O . GLY A 1 96 ? 23.004 20.969 33.986 1.00 34.48 96 GLY A O 1
ATOM 743 N N . LYS A 1 97 ? 20.762 20.785 33.840 1.00 34.50 97 LYS A N 1
ATOM 744 C CA . LYS A 1 97 ? 20.660 19.572 34.648 1.00 33.27 97 LYS A CA 1
ATOM 745 C C . LYS A 1 97 ? 20.737 18.337 33.740 1.00 30.48 97 LYS A C 1
ATOM 746 O O . LYS A 1 97 ? 20.482 18.426 32.542 1.00 26.42 97 LYS A O 1
ATOM 752 N N . PRO A 1 98 ? 21.113 17.173 34.292 1.00 29.17 98 PRO A N 1
ATOM 753 C CA . PRO A 1 98 ? 21.188 15.993 33.424 1.00 28.52 98 PRO A CA 1
ATOM 754 C C . PRO A 1 98 ? 19.834 15.501 32.921 1.00 26.89 98 PRO A C 1
ATOM 755 O O . PRO A 1 98 ? 18.860 15.456 33.673 1.00 23.10 98 PRO A O 1
ATOM 759 N N . VAL A 1 99 ? 19.784 15.147 31.638 1.00 26.21 99 VAL A N 1
ATOM 760 C CA . VAL A 1 99 ? 18.566 14.629 31.021 1.00 25.38 99 VAL A CA 1
ATOM 761 C C . VAL A 1 99 ? 18.187 13.337 31.742 1.00 22.33 99 VAL A C 1
ATOM 762 O O . VAL A 1 99 ? 19.040 12.486 31.985 1.00 22.79 99 VAL A O 1
ATOM 766 N N . LYS A 1 100 ? 16.911 13.183 32.084 1.00 23.01 100 LYS A N 1
ATOM 767 C CA . LYS A 1 100 ? 16.480 11.984 32.795 1.00 23.22 100 LYS A CA 1
ATOM 768 C C . LYS A 1 100 ? 16.503 10.721 31.938 1.00 22.61 100 LYS A C 1
ATOM 769 O O . LYS A 1 100 ? 16.323 10.770 30.721 1.00 24.64 100 LYS A O 1
ATOM 775 N N . ASN A 1 101 ? 16.744 9.595 32.599 1.00 20.78 101 ASN A N 1
ATOM 776 C CA . ASN A 1 101 ? 16.772 8.281 31.966 1.00 20.88 101 ASN A CA 1
ATOM 777 C C . ASN A 1 101 ? 17.847 8.069 30.911 1.00 21.77 101 ASN A C 1
ATOM 778 O O . ASN A 1 101 ? 17.710 7.205 30.052 1.00 17.29 101 ASN A O 1
ATOM 783 N N . ARG A 1 102 ? 18.923 8.846 30.987 1.00 21.36 102 ARG A N 1
ATOM 784 C CA . ARG A 1 102 ? 20.020 8.715 30.034 1.00 21.23 102 ARG A CA 1
ATOM 785 C C . ARG A 1 102 ? 20.545 7.273 30.032 1.00 19.26 102 ARG A C 1
ATOM 786 O O . ARG A 1 102 ? 20.976 6.767 28.992 1.00 19.77 102 ARG A O 1
ATOM 794 N N . ASP A 1 103 ? 20.492 6.609 31.184 1.00 17.31 103 ASP A N 1
ATOM 795 C CA . ASP A 1 103 ? 20.962 5.227 31.264 1.00 18.09 103 ASP A CA 1
ATOM 796 C C . ASP A 1 103 ? 20.208 4.363 30.259 1.00 17.78 103 ASP A C 1
ATOM 797 O O . ASP A 1 103 ? 20.807 3.581 29.507 1.00 15.30 103 ASP A O 1
ATOM 802 N N . LEU A 1 104 ? 18.892 4.524 30.233 1.00 16.81 104 LEU A N 1
ATOM 803 C CA . LEU A 1 104 ? 18.071 3.753 29.318 1.00 17.32 104 LEU A CA 1
ATOM 804 C C . LEU A 1 104 ? 18.180 4.232 27.871 1.00 17.04 104 LEU A C 1
ATOM 805 O O . LEU A 1 104 ? 18.120 3.427 26.946 1.00 17.90 104 LEU A O 1
ATOM 810 N N . TRP A 1 105 ? 18.348 5.533 27.659 1.00 16.77 105 TRP A N 1
ATOM 811 C CA . TRP A 1 105 ? 18.477 6.016 26.291 1.00 16.96 105 TRP A CA 1
ATOM 812 C C . TRP A 1 105 ? 19.769 5.479 25.688 1.00 18.84 105 TRP A C 1
ATOM 813 O O . TRP A 1 105 ? 19.808 5.092 24.520 1.00 16.52 105 TRP A O 1
ATOM 824 N N . GLU A 1 106 ? 20.822 5.455 26.497 1.00 20.78 106 GLU A N 1
ATOM 825 C CA . GLU A 1 106 ? 22.117 4.966 26.055 1.00 22.90 106 GLU A CA 1
ATOM 826 C C . GLU A 1 106 ? 21.984 3.492 25.707 1.00 21.03 106 GLU A C 1
ATOM 827 O O . GLU A 1 106 ? 22.465 3.050 24.665 1.00 19.07 106 GLU A O 1
ATOM 833 N N . ALA A 1 107 ? 21.326 2.739 26.584 1.00 17.87 107 ALA A N 1
ATOM 834 C CA . ALA A 1 107 ? 21.117 1.314 26.353 1.00 17.07 107 ALA A CA 1
ATOM 835 C C . ALA A 1 107 ? 20.339 1.084 25.057 1.00 16.09 107 ALA A C 1
ATOM 836 O O . ALA A 1 107 ? 20.624 0.142 24.320 1.00 14.66 107 ALA A O 1
ATOM 838 N N . LEU A 1 108 ? 19.356 1.942 24.782 1.00 16.72 108 LEU A N 1
ATOM 839 C CA . LEU A 1 108 ? 18.561 1.805 23.564 1.00 17.37 108 LEU A CA 1
ATOM 840 C C . LEU A 1 108 ? 19.435 2.020 22.333 1.00 17.68 108 LEU A C 1
ATOM 841 O O . LEU A 1 108 ? 19.374 1.256 21.371 1.00 16.36 108 LEU A O 1
ATOM 846 N N . LEU A 1 109 ? 20.247 3.077 22.367 1.00 16.98 109 LEU A N 1
ATOM 847 C CA . LEU A 1 109 ? 21.136 3.385 21.253 1.00 17.12 109 LEU A CA 1
ATOM 848 C C . LEU A 1 109 ? 22.058 2.202 20.962 1.00 16.90 109 LEU A C 1
ATOM 849 O O . LEU A 1 109 ? 22.310 1.868 19.803 1.00 17.72 109 LEU A O 1
ATOM 854 N N . LEU A 1 110 ? 22.556 1.578 22.023 1.00 18.47 110 LEU A N 1
ATOM 855 C CA . LEU A 1 110 ? 23.440 0.423 21.903 1.00 20.53 110 LEU A CA 1
ATOM 856 C C . LEU A 1 110 ? 22.668 -0.751 21.308 1.00 18.50 110 LEU A C 1
ATOM 857 O O . LEU A 1 110 ? 23.150 -1.425 20.390 1.00 17.65 110 LEU A O 1
ATOM 862 N N . ALA A 1 111 ? 21.468 -0.993 21.829 1.00 16.00 111 ALA A N 1
ATOM 863 C CA . ALA A 1 111 ? 20.649 -2.103 21.349 1.00 15.16 111 ALA A CA 1
ATOM 864 C C . ALA A 1 111 ? 20.221 -1.956 19.885 1.00 15.90 111 ALA A C 1
ATOM 865 O O . ALA A 1 111 ? 20.041 -2.958 19.185 1.00 15.96 111 ALA A O 1
ATOM 867 N N . MET A 1 112 ? 20.064 -0.718 19.423 1.00 15.23 112 MET A N 1
ATOM 868 C CA . MET A 1 112 ? 19.655 -0.460 18.042 1.00 15.33 112 MET A CA 1
ATOM 869 C C . MET A 1 112 ? 20.830 -0.492 17.071 1.00 17.55 112 MET A C 1
ATOM 870 O O . MET A 1 112 ? 20.670 -0.859 15.914 1.00 16.95 112 MET A O 1
ATOM 875 N N . ALA A 1 113 ? 22.004 -0.105 17.560 1.00 16.14 113 ALA A N 1
ATOM 876 C CA . ALA A 1 113 ? 23.203 0.020 16.733 1.00 17.33 113 ALA A CA 1
ATOM 877 C C . ALA A 1 113 ? 23.550 -1.049 15.696 1.00 16.58 113 ALA A C 1
ATOM 878 O O . ALA A 1 113 ? 23.875 -0.717 14.562 1.00 16.67 113 ALA A O 1
ATOM 880 N N . PRO A 1 114 ? 23.485 -2.336 16.062 1.00 17.09 114 PRO A N 1
ATOM 881 C CA . PRO A 1 114 ? 23.819 -3.400 15.101 1.00 17.57 114 PRO A CA 1
ATOM 882 C C . PRO A 1 114 ? 22.777 -3.585 14.004 1.00 18.81 114 PRO A C 1
ATOM 883 O O . PRO A 1 114 ? 23.044 -4.213 12.977 1.00 17.39 114 PRO A O 1
ATOM 887 N N . HIS A 1 115 ? 21.595 -3.018 14.218 1.00 17.39 115 HIS A N 1
ATOM 888 C CA . HIS A 1 115 ? 20.484 -3.199 13.291 1.00 18.27 115 HIS A CA 1
ATOM 889 C C . HIS A 1 115 ? 20.046 -1.993 12.473 1.00 18.01 115 HIS A C 1
ATOM 890 O O . HIS A 1 115 ? 20.543 -0.888 12.647 1.00 18.13 115 HIS A O 1
ATOM 897 N N . ARG A 1 116 ? 19.106 -2.242 11.564 1.00 17.99 116 ARG A N 1
ATOM 898 C CA . ARG A 1 116 ? 18.502 -1.184 10.763 1.00 20.05 116 ARG A CA 1
ATOM 899 C C . ARG A 1 116 ? 17.108 -1.151 11.395 1.00 20.13 116 ARG A C 1
ATOM 900 O O . ARG A 1 116 ? 16.274 -2.015 11.119 1.00 20.98 116 ARG A O 1
ATOM 908 N N . VAL A 1 117 ? 16.870 -0.175 12.268 1.00 18.61 117 VAL A N 1
ATOM 909 C CA . VAL A 1 117 ? 15.588 -0.083 12.967 1.00 16.95 117 VAL A CA 1
ATOM 910 C C . VAL A 1 117 ? 14.617 0.967 12.432 1.00 19.34 117 VAL A C 1
ATOM 911 O O . VAL A 1 117 ? 14.987 2.117 12.196 1.00 19.31 117 VAL A O 1
ATOM 915 N N . ARG A 1 118 ? 13.371 0.548 12.248 1.00 16.53 118 ARG A N 1
ATOM 916 C CA . ARG A 1 118 ? 12.304 1.425 11.784 1.00 17.40 118 ARG A CA 1
ATOM 917 C C . ARG A 1 118 ? 11.178 1.347 12.806 1.00 16.08 118 ARG A C 1
ATOM 918 O O . ARG A 1 118 ? 10.603 0.285 13.021 1.00 18.21 118 ARG A O 1
ATOM 926 N N . PHE A 1 119 ? 10.879 2.468 13.452 1.00 15.11 119 PHE A N 1
ATOM 927 C CA . PHE A 1 119 ? 9.818 2.495 14.445 1.00 15.33 119 PHE A CA 1
ATOM 928 C C . PHE A 1 119 ? 8.463 2.761 13.811 1.00 16.92 119 PHE A C 1
ATOM 929 O O . PHE A 1 119 ? 8.344 3.519 12.848 1.00 16.89 119 PHE A O 1
ATOM 937 N N . HIS A 1 120 ? 7.441 2.124 14.364 1.00 14.96 120 HIS A N 1
ATOM 938 C CA . HIS A 1 120 ? 6.078 2.314 13.901 1.00 15.94 120 HIS A CA 1
ATOM 939 C C . HIS A 1 120 ? 5.347 2.699 15.176 1.00 16.52 120 HIS A C 1
ATOM 940 O O . HIS A 1 120 ? 5.109 1.856 16.036 1.00 13.91 120 HIS A O 1
ATOM 947 N N . PHE A 1 121 ? 5.024 3.978 15.324 1.00 15.45 121 PHE A N 1
ATOM 948 C CA . PHE A 1 121 ? 4.320 4.422 16.513 1.00 16.49 121 PHE A CA 1
ATOM 949 C C . PHE A 1 121 ? 2.830 4.294 16.243 1.00 19.06 121 PHE A C 1
ATOM 950 O O . PHE A 1 121 ? 2.185 5.180 15.681 1.00 20.05 121 PHE A O 1
ATOM 958 N N . VAL A 1 122 ? 2.305 3.144 16.642 1.00 16.89 122 VAL A N 1
ATOM 959 C CA . VAL A 1 122 ? 0.913 2.801 16.419 1.00 19.38 122 VAL A CA 1
ATOM 960 C C . VAL A 1 122 ? -0.087 3.674 17.151 1.00 21.11 122 VAL A C 1
ATOM 961 O O . VAL A 1 122 ? 0.160 4.138 18.268 1.00 17.65 122 VAL A O 1
ATOM 965 N N . LYS A 1 123 ? -1.228 3.891 16.508 1.00 21.40 123 LYS A N 1
ATOM 966 C CA . LYS A 1 123 ? -2.275 4.723 17.086 1.00 23.92 123 LYS A CA 1
ATOM 967 C C . LYS A 1 123 ? -3.353 3.900 17.769 1.00 23.67 123 LYS A C 1
ATOM 968 O O . LYS A 1 123 ? -4.382 4.435 18.182 1.00 23.60 123 LYS A O 1
ATOM 974 N N . GLY A 1 124 ? -3.114 2.600 17.890 1.00 20.35 124 GLY A N 1
ATOM 975 C CA . GLY A 1 124 ? -4.080 1.732 18.535 1.00 21.89 124 GLY A CA 1
ATOM 976 C C . GLY A 1 124 ? -3.609 0.295 18.539 1.00 22.67 124 GLY A C 1
ATOM 977 O O . GLY A 1 124 ? -2.566 -0.019 17.967 1.00 21.88 124 GLY A O 1
ATOM 978 N N . HIS A 1 125 ? -4.375 -0.583 19.175 1.00 22.91 125 HIS A N 1
ATOM 979 C CA . HIS A 1 125 ? -4.002 -1.988 19.235 1.00 24.63 125 HIS A CA 1
ATOM 980 C C . HIS A 1 125 ? -4.742 -2.827 18.200 1.00 24.08 125 HIS A C 1
ATOM 981 O O . HIS A 1 125 ? -4.489 -4.019 18.061 1.00 23.54 125 HIS A O 1
ATOM 988 N N . ALA A 1 126 ? -5.641 -2.194 17.453 1.00 24.81 126 ALA A N 1
ATOM 989 C CA . ALA A 1 126 ? -6.395 -2.899 16.424 1.00 24.98 126 ALA A CA 1
ATOM 990 C C . ALA A 1 126 ? -5.504 -3.139 15.207 1.00 24.16 126 ALA A C 1
ATOM 991 O O . ALA A 1 126 ? -4.587 -2.360 14.929 1.00 25.54 126 ALA A O 1
ATOM 993 N N . GLY A 1 127 ? -5.762 -4.220 14.484 1.00 22.98 127 GLY A N 1
ATOM 994 C CA . GLY A 1 127 ? -4.961 -4.499 13.302 1.00 31.03 127 GLY A CA 1
ATOM 995 C C . GLY A 1 127 ? -3.498 -4.806 13.580 1.00 31.83 127 GLY A C 1
ATOM 996 O O . GLY A 1 127 ? -2.666 -4.790 12.678 1.00 30.03 127 GLY A O 1
ATOM 997 N N . HIS A 1 128 ? -3.190 -5.061 14.844 1.00 34.47 128 HIS A N 1
ATOM 998 C CA . HIS A 1 128 ? -1.847 -5.417 15.288 1.00 32.94 128 HIS A CA 1
ATOM 999 C C . HIS A 1 128 ? -2.053 -6.156 16.596 1.00 29.77 128 HIS A C 1
ATOM 1000 O O . HIS A 1 128 ? -1.748 -5.644 17.671 1.00 26.46 128 HIS A O 1
ATOM 1007 N N . PRO A 1 129 ? -2.593 -7.381 16.512 1.00 27.52 129 PRO A N 1
ATOM 1008 C CA . PRO A 1 129 ? -2.875 -8.245 17.660 1.00 26.84 129 PRO A CA 1
ATOM 1009 C C . PRO A 1 129 ? -1.703 -8.347 18.624 1.00 23.29 129 PRO A C 1
ATOM 1010 O O . PRO A 1 129 ? -1.891 -8.400 19.838 1.00 23.81 129 PRO A O 1
ATOM 1014 N N . GLU A 1 130 ? -0.496 -8.375 18.072 1.00 17.57 130 GLU A N 1
ATOM 1015 C CA . GLU A 1 130 ? 0.709 -8.487 18.887 1.00 15.35 130 GLU A CA 1
ATOM 1016 C C . GLU A 1 130 ? 0.832 -7.324 19.873 1.00 14.58 130 GLU A C 1
ATOM 1017 O O . GLU A 1 130 ? 1.327 -7.502 20.988 1.00 15.83 130 GLU A O 1
ATOM 1023 N N . ASN A 1 131 ? 0.400 -6.129 19.474 1.00 16.76 131 ASN A N 1
ATOM 1024 C CA . ASN A 1 131 ? 0.474 -5.000 20.396 1.00 16.47 131 ASN A CA 1
ATOM 1025 C C . ASN A 1 131 ? -0.524 -5.187 21.535 1.00 19.22 131 ASN A C 1
ATOM 1026 O O . ASN A 1 131 ? -0.267 -4.777 22.662 1.00 20.57 131 ASN A O 1
ATOM 1031 N N . GLU A 1 132 ? -1.661 -5.812 21.244 1.00 18.96 132 GLU A N 1
ATOM 1032 C CA . GLU A 1 132 ? -2.655 -6.055 22.285 1.00 20.41 132 GLU A CA 1
ATOM 1033 C C . GLU A 1 132 ? -2.066 -7.062 23.282 1.00 18.54 132 GLU A C 1
ATOM 1034 O O . GLU A 1 132 ? -2.218 -6.917 24.496 1.00 17.84 132 GLU A O 1
ATOM 1040 N N . ARG A 1 133 ? -1.382 -8.076 22.758 1.00 17.35 133 ARG A N 1
ATOM 1041 C CA . ARG A 1 133 ? -0.748 -9.098 23.591 1.00 17.44 133 ARG A CA 1
ATOM 1042 C C . ARG A 1 133 ? 0.403 -8.526 24.427 1.00 16.91 133 ARG A C 1
ATOM 1043 O O . ARG A 1 133 ? 0.573 -8.887 25.590 1.00 18.40 133 ARG A O 1
ATOM 1051 N N . ALA A 1 134 ? 1.195 -7.644 23.826 1.00 16.36 134 ALA A N 1
ATOM 1052 C CA . ALA A 1 134 ? 2.324 -7.049 24.536 1.00 14.67 134 ALA A CA 1
ATOM 1053 C C . ALA A 1 134 ? 1.840 -6.164 25.682 1.00 15.07 134 ALA A C 1
ATOM 1054 O O . ALA A 1 134 ? 2.463 -6.102 26.744 1.00 16.34 134 ALA A O 1
ATOM 1056 N N . ASP A 1 135 ? 0.727 -5.476 25.458 1.00 16.83 135 ASP A N 1
ATOM 1057 C CA . ASP A 1 135 ? 0.148 -4.610 26.474 1.00 16.34 135 ASP A CA 1
ATOM 1058 C C . ASP A 1 135 ? -0.337 -5.488 27.633 1.00 18.14 135 ASP A C 1
ATOM 1059 O O . ASP A 1 135 ? -0.131 -5.164 28.806 1.00 16.87 135 ASP A O 1
ATOM 1064 N N . GLU A 1 136 ? -0.962 -6.612 27.295 1.00 18.49 136 GLU A N 1
ATOM 1065 C CA . GLU A 1 136 ? -1.455 -7.543 28.303 1.00 18.03 136 GLU A CA 1
ATOM 1066 C C . GLU A 1 136 ? -0.292 -8.045 29.152 1.00 19.21 136 GLU A C 1
ATOM 1067 O O . GLU A 1 136 ? -0.385 -8.101 30.372 1.00 16.98 136 GLU A O 1
ATOM 1073 N N . LEU A 1 137 ? 0.805 -8.405 28.494 1.00 17.05 137 LEU A N 1
ATOM 1074 C CA . LEU A 1 137 ? 1.992 -8.889 29.187 1.00 17.12 137 LEU A CA 1
ATOM 1075 C C . LEU A 1 137 ? 2.579 -7.834 30.125 1.00 16.57 137 LEU A C 1
ATOM 1076 O O . LEU A 1 137 ? 2.921 -8.127 31.273 1.00 19.88 137 LEU A O 1
ATOM 1081 N N . ALA A 1 138 ? 2.715 -6.608 29.629 1.00 14.36 138 ALA A N 1
ATOM 1082 C CA . ALA A 1 138 ? 3.286 -5.536 30.439 1.00 14.93 138 ALA A CA 1
ATOM 1083 C C . ALA A 1 138 ? 2.453 -5.258 31.693 1.00 18.81 138 ALA A C 1
ATOM 1084 O O . ALA A 1 138 ? 2.990 -5.159 32.798 1.00 18.89 138 ALA A O 1
ATOM 1086 N N . ARG A 1 139 ? 1.141 -5.132 31.519 1.00 16.82 139 ARG A N 1
ATOM 1087 C CA . ARG A 1 139 ? 0.251 -4.861 32.644 1.00 20.00 139 ARG A CA 1
ATOM 1088 C C . ARG A 1 139 ? 0.232 -5.994 33.668 1.00 17.91 139 ARG A C 1
ATOM 1089 O O . ARG A 1 139 ? 0.120 -5.750 34.874 1.00 20.22 139 ARG A O 1
ATOM 1097 N N . ALA A 1 140 ? 0.332 -7.235 33.201 1.00 18.82 140 ALA A N 1
ATOM 1098 C CA . ALA A 1 140 ? 0.327 -8.363 34.128 1.00 20.00 140 ALA A CA 1
ATOM 1099 C C . ALA A 1 140 ? 1.631 -8.353 34.923 1.00 21.05 140 ALA A C 1
ATOM 1100 O O . ALA A 1 140 ? 1.659 -8.709 36.106 1.00 20.04 140 ALA A O 1
ATOM 1102 N N . ALA A 1 141 ? 2.713 -7.943 34.263 1.00 20.87 141 ALA A N 1
ATOM 1103 C CA . ALA A 1 141 ? 4.014 -7.877 34.915 1.00 20.31 141 ALA A CA 1
ATOM 1104 C C . ALA A 1 141 ? 4.032 -6.764 35.969 1.00 20.84 141 ALA A C 1
ATOM 1105 O O . ALA A 1 141 ? 4.691 -6.892 36.998 1.00 20.42 141 ALA A O 1
ATOM 1107 N N . ALA A 1 142 ? 3.307 -5.679 35.708 1.00 20.42 142 ALA A N 1
ATOM 1108 C CA . ALA A 1 142 ? 3.253 -4.557 36.645 1.00 22.28 142 ALA A CA 1
ATOM 1109 C C . ALA A 1 142 ? 2.561 -4.994 37.937 1.00 23.34 142 ALA A C 1
ATOM 1110 O O . ALA A 1 142 ? 2.837 -4.468 39.020 1.00 22.95 142 ALA A O 1
ATOM 1112 N N . MET A 1 143 ? 1.662 -5.962 37.814 1.00 21.68 143 MET A N 1
ATOM 1113 C CA . MET A 1 143 ? 0.935 -6.475 38.968 1.00 25.53 143 MET A CA 1
ATOM 1114 C C . MET A 1 143 ? 1.701 -7.600 39.665 1.00 26.66 143 MET A C 1
ATOM 1115 O O . MET A 1 143 ? 1.278 -8.094 40.710 1.00 29.79 143 MET A O 1
ATOM 1120 N N . ASN A 1 144 ? 2.832 -7.992 39.086 1.00 24.24 144 ASN A N 1
ATOM 1121 C CA . ASN A 1 144 ? 3.661 -9.060 39.644 1.00 27.15 144 ASN A CA 1
ATOM 1122 C C . ASN A 1 144 ? 5.155 -8.710 39.546 1.00 24.07 144 ASN A C 1
ATOM 1123 O O . ASN A 1 144 ? 5.945 -9.472 38.978 1.00 23.14 144 ASN A O 1
ATOM 1128 N N . PRO A 1 145 ? 5.564 -7.557 40.102 1.00 23.67 145 PRO A N 1
ATOM 1129 C CA . PRO A 1 145 ? 6.971 -7.137 40.053 1.00 24.62 145 PRO A CA 1
ATOM 1130 C C . PRO A 1 145 ? 7.939 -8.109 40.728 1.00 26.17 145 PRO A C 1
ATOM 1131 O O . PRO A 1 145 ? 7.707 -8.554 41.853 1.00 26.66 145 PRO A O 1
ATOM 1135 N N . THR A 1 146 ? 9.032 -8.426 40.040 1.00 24.74 146 THR A N 1
ATOM 1136 C CA . THR A 1 146 ? 10.021 -9.346 40.586 1.00 27.17 146 THR A CA 1
ATOM 1137 C C . THR A 1 146 ? 11.452 -8.815 40.456 1.00 25.87 146 THR A C 1
ATOM 1138 O O . THR A 1 146 ? 12.400 -9.449 40.917 1.00 26.17 146 THR A O 1
ATOM 1142 N N . LEU A 1 147 ? 11.607 -7.647 39.837 1.00 25.14 147 LEU A N 1
ATOM 1143 C CA . LEU A 1 147 ? 12.926 -7.054 39.642 1.00 25.65 147 LEU A CA 1
ATOM 1144 C C . LEU A 1 147 ? 13.007 -5.593 40.066 1.00 26.60 147 LEU A C 1
ATOM 1145 O O . LEU A 1 147 ? 11.996 -4.912 40.204 1.00 24.46 147 LEU A O 1
ATOM 1150 N N . GLU A 1 148 ? 14.232 -5.117 40.249 1.00 25.81 148 GLU A N 1
ATOM 1151 C CA . GLU A 1 148 ? 14.462 -3.727 40.610 1.00 27.35 148 GLU A CA 1
ATOM 1152 C C . GLU A 1 148 ? 14.916 -2.977 39.371 1.00 24.72 148 GLU A C 1
ATOM 1153 O O . GLU A 1 148 ? 15.765 -3.458 38.622 1.00 23.62 148 GLU A O 1
ATOM 1159 N N . ASP A 1 149 ? 14.344 -1.805 39.136 1.00 21.77 149 ASP A N 1
ATOM 1160 C CA . ASP A 1 149 ? 14.779 -1.009 38.001 1.00 20.33 149 ASP A CA 1
ATOM 1161 C C . ASP A 1 149 ? 15.963 -0.226 38.566 1.00 22.46 149 ASP A C 1
ATOM 1162 O O . ASP A 1 149 ? 15.815 0.913 39.004 1.00 21.15 149 ASP A O 1
ATOM 1167 N N . THR A 1 150 ? 17.132 -0.863 38.559 1.00 22.40 150 THR A N 1
ATOM 1168 C CA . THR A 1 150 ? 18.360 -0.279 39.094 1.00 24.05 150 THR A CA 1
ATOM 1169 C C . THR A 1 150 ? 18.662 1.163 38.695 1.00 24.11 150 THR A C 1
ATOM 1170 O O . THR A 1 150 ? 18.849 2.023 39.557 1.00 23.56 150 THR A O 1
ATOM 1174 N N . GLY A 1 151 ? 18.718 1.418 37.392 1.00 20.93 151 GLY A N 1
ATOM 1175 C CA . GLY A 1 151 ? 19.029 2.747 36.902 1.00 22.39 151 GLY A CA 1
ATOM 1176 C C . GLY A 1 151 ? 18.064 3.856 37.274 1.00 20.51 151 GLY A C 1
ATOM 1177 O O . GLY A 1 151 ? 18.383 5.032 37.094 1.00 23.38 151 GLY A O 1
ATOM 1178 N N . TYR A 1 152 ? 16.889 3.499 37.780 1.00 19.17 152 TYR A N 1
ATOM 1179 C CA . TYR A 1 152 ? 15.913 4.508 38.169 1.00 19.62 152 TYR A CA 1
ATOM 1180 C C . TYR A 1 152 ? 16.410 5.199 39.439 1.00 21.50 152 TYR A C 1
ATOM 1181 O O . TYR A 1 152 ? 17.102 4.521 40.241 1.00 21.96 152 TYR A O 1
ATOM 1190 N N . LYS B 1 3 ? 35.843 22.648 19.150 1.00 40.40 3 LYS B N 1
ATOM 1191 C CA . LYS B 1 3 ? 35.429 22.051 20.455 1.00 38.08 3 LYS B CA 1
ATOM 1192 C C . LYS B 1 3 ? 36.410 20.973 20.912 1.00 38.56 3 LYS B C 1
ATOM 1193 O O . LYS B 1 3 ? 36.043 20.073 21.671 1.00 38.50 3 LYS B O 1
ATOM 1199 N N . GLN B 1 4 ? 37.655 21.076 20.451 1.00 34.80 4 GLN B N 1
ATOM 1200 C CA . GLN B 1 4 ? 38.702 20.116 20.804 1.00 33.22 4 GLN B CA 1
ATOM 1201 C C . GLN B 1 4 ? 39.551 20.583 21.978 1.00 30.82 4 GLN B C 1
ATOM 1202 O O . GLN B 1 4 ? 40.467 21.390 21.811 1.00 29.63 4 GLN B O 1
ATOM 1208 N N . VAL B 1 5 ? 39.266 20.055 23.161 1.00 24.02 5 VAL B N 1
ATOM 1209 C CA . VAL B 1 5 ? 40.010 20.437 24.350 1.00 21.65 5 VAL B CA 1
ATOM 1210 C C . VAL B 1 5 ? 40.928 19.320 24.826 1.00 19.75 5 VAL B C 1
ATOM 1211 O O . VAL B 1 5 ? 40.582 18.136 24.751 1.00 19.96 5 VAL B O 1
ATOM 1215 N N . GLU B 1 6 ? 42.104 19.699 25.308 1.00 15.19 6 GLU B N 1
ATOM 1216 C CA . GLU B 1 6 ? 43.060 18.728 25.821 1.00 15.44 6 GLU B CA 1
ATOM 1217 C C . GLU B 1 6 ? 43.192 18.914 27.320 1.00 14.94 6 GLU B C 1
ATOM 1218 O O . GLU B 1 6 ? 43.250 20.042 27.809 1.00 17.03 6 GLU B O 1
ATOM 1224 N N . ILE B 1 7 ? 43.228 17.805 28.051 1.00 14.91 7 ILE B N 1
ATOM 1225 C CA . ILE B 1 7 ? 43.377 17.861 29.495 1.00 14.79 7 ILE B CA 1
ATOM 1226 C C . ILE B 1 7 ? 44.509 16.921 29.893 1.00 14.25 7 ILE B C 1
ATOM 1227 O O . ILE B 1 7 ? 44.552 15.760 29.471 1.00 16.15 7 ILE B O 1
ATOM 1232 N N . PHE B 1 8 ? 45.425 17.436 30.701 1.00 12.65 8 PHE B N 1
ATOM 1233 C CA . PHE B 1 8 ? 46.569 16.663 31.178 1.00 13.79 8 PHE B CA 1
ATOM 1234 C C . PHE B 1 8 ? 46.492 16.622 32.700 1.00 14.99 8 PHE B C 1
ATOM 1235 O O . PHE B 1 8 ? 46.575 17.658 33.354 1.00 14.62 8 PHE B O 1
ATOM 1243 N N . THR B 1 9 ? 46.360 15.431 33.269 1.00 15.80 9 THR B N 1
ATOM 1244 C CA . THR B 1 9 ? 46.227 15.328 34.718 1.00 13.77 9 THR B CA 1
ATOM 1245 C C . THR B 1 9 ? 47.192 14.350 35.373 1.00 16.35 9 THR B C 1
ATOM 1246 O O . THR B 1 9 ? 47.658 13.399 34.747 1.00 16.79 9 THR B O 1
ATOM 1250 N N . ASP B 1 10 ? 47.478 14.595 36.644 1.00 16.92 10 ASP B N 1
ATOM 1251 C CA . ASP B 1 10 ? 48.365 13.732 37.423 1.00 18.10 10 ASP B CA 1
ATOM 1252 C C . ASP B 1 10 ? 48.088 13.996 38.897 1.00 16.20 10 ASP B C 1
ATOM 1253 O O . ASP B 1 10 ? 47.770 15.114 39.289 1.00 14.52 10 ASP B O 1
ATOM 1258 N N . GLY B 1 11 ? 48.203 12.956 39.712 1.00 17.69 11 GLY B N 1
ATOM 1259 C CA . GLY B 1 11 ? 47.966 13.111 41.134 1.00 18.57 11 GLY B CA 1
ATOM 1260 C C . GLY B 1 11 ? 48.851 12.117 41.847 1.00 20.16 11 GLY B C 1
ATOM 1261 O O . GLY B 1 11 ? 49.226 11.099 41.254 1.00 20.13 11 GLY B O 1
ATOM 1262 N N . SER B 1 12 ? 49.201 12.407 43.096 1.00 17.40 12 SER B N 1
ATOM 1263 C CA . SER B 1 12 ? 50.047 11.509 43.872 1.00 19.92 12 SER B CA 1
ATOM 1264 C C . SER B 1 12 ? 50.051 11.867 45.354 1.00 18.60 12 SER B C 1
ATOM 1265 O O . SER B 1 12 ? 49.653 12.963 45.738 1.00 16.65 12 SER B O 1
ATOM 1268 N N . ALA B 1 13 ? 50.482 10.921 46.184 1.00 17.80 13 ALA B N 1
ATOM 1269 C CA . ALA B 1 13 ? 50.558 11.127 47.624 1.00 20.68 13 ALA B CA 1
ATOM 1270 C C . ALA B 1 13 ? 52.018 10.948 48.029 1.00 23.47 13 ALA B C 1
ATOM 1271 O O . ALA B 1 13 ? 52.728 10.130 47.440 1.00 22.97 13 ALA B O 1
ATOM 1273 N N . LEU B 1 14 ? 52.467 11.713 49.022 1.00 24.91 14 LEU B N 1
ATOM 1274 C CA . LEU B 1 14 ? 53.850 11.629 49.485 1.00 28.42 14 LEU B CA 1
ATOM 1275 C C . LEU B 1 14 ? 54.006 10.471 50.460 1.00 31.06 14 LEU B C 1
ATOM 1276 O O . LEU B 1 14 ? 55.113 9.988 50.704 1.00 34.54 14 LEU B O 1
ATOM 1281 N N . GLY B 1 15 ? 52.880 10.040 51.016 1.00 36.28 15 GLY B N 1
ATOM 1282 C CA . GLY B 1 15 ? 52.874 8.924 51.942 1.00 38.29 15 GLY B CA 1
ATOM 1283 C C . GLY B 1 15 ? 51.849 7.919 51.454 1.00 40.62 15 GLY B C 1
ATOM 1284 O O . GLY B 1 15 ? 51.257 8.109 50.392 1.00 40.15 15 GLY B O 1
ATOM 1285 N N . ASN B 1 16 ? 51.626 6.855 52.217 1.00 41.12 16 ASN B N 1
ATOM 1286 C CA . ASN B 1 16 ? 50.653 5.846 51.819 1.00 42.41 16 ASN B CA 1
ATOM 1287 C C . ASN B 1 16 ? 49.939 5.247 53.028 1.00 40.48 16 ASN B C 1
ATOM 1288 O O . ASN B 1 16 ? 50.239 4.128 53.444 1.00 43.19 16 ASN B O 1
ATOM 1293 N N . PRO B 1 17 ? 48.979 5.989 53.608 1.00 38.24 17 PRO B N 1
ATOM 1294 C CA . PRO B 1 17 ? 48.573 7.326 53.162 1.00 34.69 17 PRO B CA 1
ATOM 1295 C C . PRO B 1 17 ? 49.574 8.410 53.536 1.00 32.99 17 PRO B C 1
ATOM 1296 O O . PRO B 1 17 ? 50.623 8.134 54.116 1.00 33.43 17 PRO B O 1
ATOM 1300 N N . GLY B 1 18 ? 49.231 9.648 53.198 1.00 25.89 18 GLY B N 1
ATOM 1301 C CA . GLY B 1 18 ? 50.093 10.773 53.498 1.00 25.74 18 GLY B CA 1
ATOM 1302 C C . GLY B 1 18 ? 49.542 11.976 52.768 1.00 23.87 18 GLY B C 1
ATOM 1303 O O . GLY B 1 18 ? 48.491 11.874 52.135 1.00 22.52 18 GLY B O 1
ATOM 1304 N N . PRO B 1 19 ? 50.209 13.134 52.842 1.00 22.86 19 PRO B N 1
ATOM 1305 C CA . PRO B 1 19 ? 49.674 14.291 52.125 1.00 22.32 19 PRO B CA 1
ATOM 1306 C C . PRO B 1 19 ? 49.753 14.042 50.619 1.00 19.36 19 PRO B C 1
ATOM 1307 O O . PRO B 1 19 ? 50.645 13.340 50.137 1.00 18.59 19 PRO B O 1
ATOM 1311 N N . GLY B 1 20 ? 48.811 14.606 49.876 1.00 17.50 20 GLY B N 1
ATOM 1312 C CA . GLY B 1 20 ? 48.811 14.399 48.443 1.00 15.39 20 GLY B CA 1
ATOM 1313 C C . GLY B 1 20 ? 48.321 15.612 47.689 1.00 15.03 20 GLY B C 1
ATOM 1314 O O . GLY B 1 20 ? 47.947 16.625 48.283 1.00 14.66 20 GLY B O 1
ATOM 1315 N N . GLY B 1 21 ? 48.325 15.506 46.372 1.00 14.94 21 GLY B N 1
ATOM 1316 C CA . GLY B 1 21 ? 47.868 16.611 45.561 1.00 13.23 21 GLY B CA 1
ATOM 1317 C C . GLY B 1 21 ? 47.620 16.195 44.130 1.00 15.10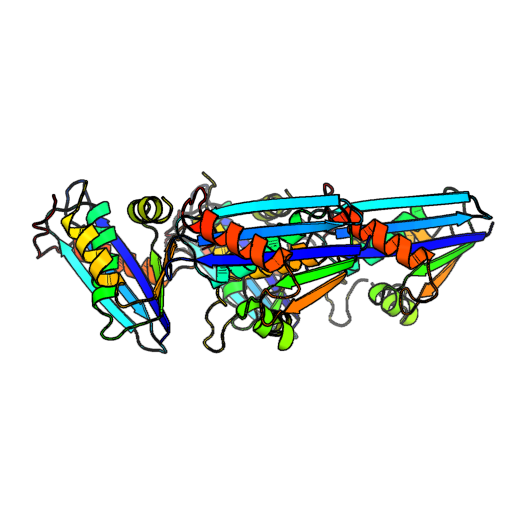 21 GLY B C 1
ATOM 1318 O O . GLY B 1 21 ? 47.994 15.093 43.715 1.00 15.51 21 GLY B O 1
ATOM 1319 N N . TYR B 1 22 ? 46.963 17.069 43.376 1.00 14.34 22 TYR B N 1
ATOM 1320 C CA . TYR B 1 22 ? 46.707 16.793 41.969 1.00 13.98 22 TYR B CA 1
ATOM 1321 C C . TYR B 1 22 ? 47.020 18.029 41.155 1.00 12.10 22 TYR B C 1
ATOM 1322 O O . TYR B 1 22 ? 47.060 19.141 41.685 1.00 13.44 22 TYR B O 1
ATOM 1331 N N . GLY B 1 23 ? 47.260 17.812 39.867 1.00 11.65 23 GLY B N 1
ATOM 1332 C CA . GLY B 1 23 ? 47.535 18.897 38.948 1.00 12.67 23 GLY B CA 1
ATOM 1333 C C . GLY B 1 23 ? 46.718 18.635 37.691 1.00 14.21 23 GLY B C 1
ATOM 1334 O O . GLY B 1 23 ? 46.656 17.497 37.226 1.00 14.29 23 GLY B O 1
ATOM 1335 N N . ALA B 1 24 ? 46.076 19.663 37.144 1.00 14.90 24 ALA B N 1
ATOM 1336 C CA . ALA B 1 24 ? 45.293 19.491 35.924 1.00 15.06 24 ALA B CA 1
ATOM 1337 C C . ALA B 1 24 ? 45.541 20.683 35.011 1.00 14.33 24 ALA B C 1
ATOM 1338 O O . ALA B 1 24 ? 45.449 21.832 35.441 1.00 16.60 24 ALA B O 1
ATOM 1340 N N . ILE B 1 25 ? 45.871 20.397 33.757 1.00 13.30 25 ILE B N 1
ATOM 1341 C CA . ILE B 1 25 ? 46.156 21.431 32.773 1.00 14.76 25 ILE B CA 1
ATOM 1342 C C . ILE B 1 25 ? 45.204 21.302 31.594 1.00 14.13 25 ILE B C 1
ATOM 1343 O O . ILE B 1 25 ? 45.111 20.244 30.973 1.00 17.04 25 ILE B O 1
ATOM 1348 N N . LEU B 1 26 ? 44.478 22.378 31.306 1.00 14.03 26 LEU B N 1
ATOM 1349 C CA . LEU B 1 26 ? 43.535 22.400 30.195 1.00 15.62 26 LEU B CA 1
ATOM 1350 C C . LEU B 1 26 ? 44.079 23.288 29.087 1.00 17.43 26 LEU B C 1
ATOM 1351 O O . LEU B 1 26 ? 44.528 24.405 29.353 1.00 16.54 26 LEU B O 1
ATOM 1356 N N . ARG B 1 27 ? 44.028 22.800 27.851 1.00 16.97 27 ARG B N 1
ATOM 1357 C CA . ARG B 1 27 ? 44.498 23.574 26.707 1.00 17.48 27 ARG B CA 1
ATOM 1358 C C . ARG B 1 27 ? 43.428 23.583 25.613 1.00 17.79 27 ARG B C 1
ATOM 1359 O O . ARG B 1 27 ? 42.921 22.530 25.211 1.00 16.84 27 ARG B O 1
ATOM 1367 N N . TYR B 1 28 ? 43.094 24.783 25.146 1.00 18.59 28 TYR B N 1
ATOM 1368 C CA . TYR B 1 28 ? 42.082 24.982 24.109 1.00 21.18 28 TYR B CA 1
ATOM 1369 C C . TYR B 1 28 ? 42.515 26.128 23.196 1.00 21.93 28 TYR B C 1
ATOM 1370 O O . TYR B 1 28 ? 42.814 27.228 23.665 1.00 19.62 28 TYR B O 1
ATOM 1379 N N . ARG B 1 29 ? 42.557 25.854 21.896 1.00 22.04 29 ARG B N 1
ATOM 1380 C CA . ARG B 1 29 ? 42.952 26.837 20.892 1.00 24.97 29 ARG B CA 1
ATOM 1381 C C . ARG B 1 29 ? 44.176 27.662 21.289 1.00 24.57 29 ARG B C 1
ATOM 1382 O O . ARG B 1 29 ? 44.180 28.893 21.176 1.00 24.25 29 ARG B O 1
ATOM 1390 N N . GLY B 1 30 ? 45.209 26.972 21.762 1.00 22.12 30 GLY B N 1
ATOM 1391 C CA . GLY B 1 30 ? 46.442 27.634 22.150 1.00 24.53 30 GLY B CA 1
ATOM 1392 C C . GLY B 1 30 ? 46.476 28.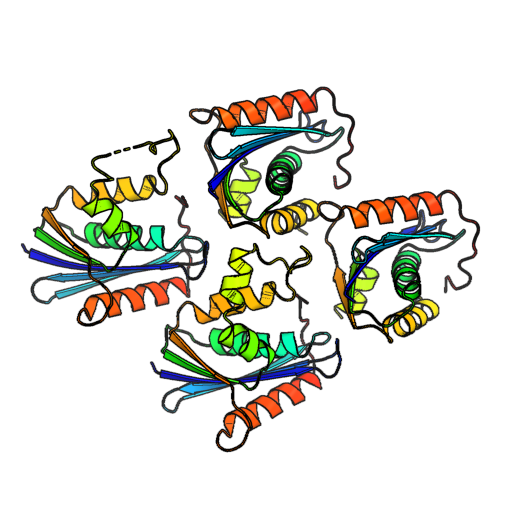300 23.512 1.00 22.55 30 GLY B C 1
ATOM 1393 O O . GLY B 1 30 ? 47.517 28.819 23.913 1.00 26.32 30 GLY B O 1
ATOM 1394 N N . ARG B 1 31 ? 45.353 28.290 24.226 1.00 22.25 31 ARG B N 1
ATOM 1395 C CA . ARG B 1 31 ? 45.281 28.908 25.550 1.00 20.91 31 ARG B CA 1
ATOM 1396 C C . ARG B 1 31 ? 45.334 27.831 26.631 1.00 19.82 31 ARG B C 1
ATOM 1397 O O . ARG B 1 31 ? 44.902 26.702 26.409 1.00 19.11 31 ARG B O 1
ATOM 1405 N N . GLU B 1 32 ? 45.846 28.192 27.805 1.00 18.15 32 GLU B N 1
ATOM 1406 C CA . GLU B 1 32 ? 45.987 27.230 28.896 1.00 17.31 32 GLU B CA 1
ATOM 1407 C C . GLU B 1 32 ? 45.543 27.709 30.279 1.00 16.87 32 GLU B C 1
ATOM 1408 O O . GLU B 1 32 ? 45.746 28.859 30.646 1.00 18.03 32 GLU B O 1
ATOM 1414 N N . LYS B 1 33 ? 44.929 26.800 31.033 1.00 13.61 33 LYS B N 1
ATOM 1415 C CA . LYS B 1 33 ? 44.478 27.060 32.394 1.00 15.72 33 LYS B CA 1
ATOM 1416 C C . LYS B 1 33 ? 45.072 25.931 33.234 1.00 15.05 33 LYS B C 1
ATOM 1417 O O . LYS B 1 33 ? 45.156 24.789 32.782 1.00 16.37 33 LYS B O 1
ATOM 1423 N N . THR B 1 34 ? 45.493 26.248 34.450 1.00 15.84 34 THR B N 1
ATOM 1424 C CA . THR B 1 34 ? 46.103 25.251 35.320 1.00 17.21 34 THR B CA 1
ATOM 1425 C C . THR B 1 34 ? 45.361 25.188 36.652 1.00 15.57 34 THR B C 1
ATOM 1426 O O . THR B 1 34 ? 44.918 26.212 37.157 1.00 12.76 34 THR B O 1
ATOM 1430 N N . PHE B 1 35 ? 45.243 23.985 37.218 1.00 16.40 35 PHE B N 1
ATOM 1431 C CA . PHE B 1 35 ? 44.552 23.774 38.493 1.00 16.69 35 PHE B CA 1
ATOM 1432 C C . PHE B 1 35 ? 45.333 22.804 39.368 1.00 15.45 35 PHE B C 1
ATOM 1433 O O . PHE B 1 35 ? 45.859 21.812 38.875 1.00 17.10 35 PHE B O 1
ATOM 1441 N N . SER B 1 36 ? 45.409 23.084 40.665 1.00 15.53 36 SER B N 1
ATOM 1442 C CA . SER B 1 36 ? 46.082 22.165 41.580 1.00 14.59 36 SER B CA 1
ATOM 1443 C C . SER B 1 36 ? 45.497 22.303 42.978 1.00 13.72 36 SER B C 1
ATOM 1444 O O . SER B 1 36 ? 44.945 23.342 43.336 1.00 14.40 36 SER B O 1
ATOM 1447 N N . ALA B 1 37 ? 45.605 21.246 43.770 1.00 16.25 37 ALA B N 1
ATOM 1448 C CA . ALA B 1 37 ? 45.068 21.277 45.124 1.00 15.72 37 ALA B CA 1
ATOM 1449 C C . ALA B 1 37 ? 45.796 20.237 45.955 1.00 15.31 37 ALA B C 1
ATOM 1450 O O . ALA B 1 37 ? 46.153 19.182 45.439 1.00 14.68 37 ALA B O 1
ATOM 1452 N N . GLY B 1 38 ? 46.025 20.548 47.230 1.00 16.21 38 GLY B N 1
ATOM 1453 C CA . GLY B 1 38 ? 46.706 19.617 48.111 1.00 16.42 38 GLY B CA 1
ATOM 1454 C C . GLY B 1 38 ? 45.800 19.123 49.226 1.00 15.56 38 GLY B C 1
ATOM 1455 O O . GLY B 1 38 ? 44.944 19.863 49.715 1.00 17.79 38 GLY B O 1
ATOM 1456 N N . TYR B 1 39 ? 45.997 17.874 49.634 1.00 18.01 39 TYR B N 1
ATOM 1457 C CA . TYR B 1 39 ? 45.195 17.268 50.691 1.00 16.49 39 TYR B CA 1
ATOM 1458 C C . TYR B 1 39 ? 46.085 16.727 51.809 1.00 18.10 39 TYR B C 1
ATOM 1459 O O . TYR B 1 39 ? 47.175 16.201 51.559 1.00 18.81 39 TYR B O 1
ATOM 1468 N N . THR B 1 40 ? 45.606 16.852 53.045 1.00 19.72 40 THR B N 1
ATOM 1469 C CA . THR B 1 40 ? 46.369 16.424 54.216 1.00 19.94 40 THR B CA 1
ATOM 1470 C C . THR B 1 40 ? 46.591 14.922 54.376 1.00 18.93 40 THR B C 1
ATOM 1471 O O . THR B 1 40 ? 47.675 14.497 54.778 1.00 20.43 40 THR B O 1
ATOM 1475 N N . ARG B 1 41 ? 45.583 14.120 54.057 1.00 20.79 41 ARG B N 1
ATOM 1476 C CA . ARG B 1 41 ? 45.702 12.670 54.202 1.00 22.73 41 ARG B CA 1
ATOM 1477 C C . ARG B 1 41 ? 44.943 11.969 53.074 1.00 19.77 41 ARG B C 1
ATOM 1478 O O . ARG B 1 41 ? 43.712 12.017 53.025 1.00 21.35 41 ARG B O 1
ATOM 1486 N N . THR B 1 42 ? 45.673 11.325 52.166 1.00 19.12 42 THR B N 1
ATOM 1487 C CA . THR B 1 42 ? 45.042 10.638 51.037 1.00 19.19 42 THR B CA 1
ATOM 1488 C C . THR B 1 42 ? 45.965 9.541 50.478 1.00 19.80 42 THR B C 1
ATOM 1489 O O . THR B 1 42 ? 46.919 9.117 51.146 1.00 20.34 42 THR B O 1
ATOM 1493 N N . THR B 1 43 ? 45.681 9.073 49.267 1.00 19.80 43 THR B N 1
ATOM 1494 C CA . THR B 1 43 ? 46.495 8.032 48.649 1.00 18.88 43 THR B CA 1
ATOM 1495 C C . THR B 1 43 ? 46.819 8.349 47.197 1.00 18.14 43 THR B C 1
ATOM 1496 O O . THR B 1 43 ? 46.207 9.232 46.583 1.00 16.20 43 THR B O 1
ATOM 1500 N N . ASN B 1 44 ? 47.779 7.611 46.650 1.00 15.89 44 ASN B N 1
ATOM 1501 C CA . ASN B 1 44 ? 48.190 7.761 45.253 1.00 18.87 44 ASN B CA 1
ATOM 1502 C C . ASN B 1 44 ? 46.984 7.570 44.320 1.00 20.15 44 ASN B C 1
ATOM 1503 O O . ASN B 1 44 ? 46.730 8.388 43.431 1.00 15.85 44 ASN B O 1
ATOM 1508 N N . ASN B 1 45 ? 46.260 6.472 44.525 1.00 18.58 45 ASN B N 1
ATOM 1509 C CA . ASN B 1 45 ? 45.085 6.142 43.719 1.00 18.23 45 ASN B CA 1
ATOM 1510 C C . ASN B 1 45 ? 44.024 7.245 43.751 1.00 18.48 45 ASN B C 1
ATOM 1511 O O . ASN B 1 45 ? 43.510 7.653 42.710 1.00 17.95 45 ASN B O 1
ATOM 1516 N N . ARG B 1 46 ? 43.692 7.721 44.945 1.00 15.32 46 ARG B N 1
ATOM 1517 C CA . ARG B 1 46 ? 42.675 8.757 45.078 1.00 16.83 46 ARG B CA 1
ATOM 1518 C C . ARG B 1 46 ? 43.078 10.060 44.389 1.00 16.28 46 ARG B C 1
ATOM 1519 O O . ARG B 1 46 ? 42.238 10.724 43.776 1.00 16.28 46 ARG B O 1
ATOM 1527 N N . MET B 1 47 ? 44.355 10.421 44.471 1.00 14.56 47 MET B N 1
ATOM 1528 C CA . MET B 1 47 ? 44.805 11.648 43.823 1.00 13.55 47 MET B CA 1
ATOM 1529 C C . MET B 1 47 ? 44.831 11.519 42.298 1.00 14.28 47 MET B C 1
ATOM 1530 O O . MET B 1 47 ? 44.525 12.480 41.579 1.00 13.88 47 MET B O 1
ATOM 1535 N N . GLU B 1 48 ? 45.163 10.336 41.789 1.00 15.00 48 GLU B N 1
ATOM 1536 C CA . GLU B 1 48 ? 45.180 10.142 40.336 1.00 15.86 48 GLU B CA 1
ATOM 1537 C C . GLU B 1 48 ? 43.750 10.273 39.801 1.00 16.77 48 GLU B C 1
ATOM 1538 O O . GLU B 1 48 ? 43.516 10.846 38.735 1.00 15.88 48 GLU B O 1
ATOM 1544 N N . LEU B 1 49 ? 42.793 9.745 40.557 1.00 16.78 49 LEU B N 1
ATOM 1545 C CA . LEU B 1 49 ? 41.389 9.807 40.167 1.00 17.89 49 LEU B CA 1
ATOM 1546 C C . LEU B 1 49 ? 40.849 11.235 40.349 1.00 15.99 49 LEU B C 1
ATOM 1547 O O . LEU B 1 49 ? 40.139 11.757 39.492 1.00 14.40 49 LEU B O 1
ATOM 1552 N N . LYS B 1 50 ? 41.205 11.871 41.459 1.00 15.64 50 LYS B N 1
ATOM 1553 C CA . LYS B 1 50 ? 40.745 13.228 41.734 1.00 15.71 50 LYS B CA 1
ATOM 1554 C C . LYS B 1 50 ? 41.247 14.207 40.676 1.00 14.87 50 LYS B C 1
ATOM 1555 O O . LYS B 1 50 ? 40.538 15.148 40.304 1.00 14.93 50 LYS B O 1
ATOM 1558 N N . ALA B 1 51 ? 42.465 13.987 40.189 1.00 13.58 51 ALA B N 1
ATOM 1559 C CA . ALA B 1 51 ? 43.041 14.865 39.170 1.00 11.54 51 ALA B CA 1
ATOM 1560 C C . ALA B 1 51 ? 42.185 14.854 37.899 1.00 12.64 51 ALA B C 1
ATOM 1561 O O . ALA B 1 51 ? 41.902 15.901 37.321 1.00 14.75 51 ALA B O 1
ATOM 1563 N N . ALA B 1 52 ? 41.774 13.663 37.463 1.00 13.75 52 ALA B N 1
ATOM 1564 C CA . ALA B 1 52 ? 40.945 13.547 36.266 1.00 14.10 52 ALA B CA 1
ATOM 1565 C C . ALA B 1 52 ? 39.564 14.164 36.499 1.00 13.39 52 ALA B C 1
ATOM 1566 O O . ALA B 1 52 ? 39.034 14.868 35.641 1.00 14.76 52 ALA B O 1
ATOM 1568 N N . ILE B 1 53 ? 38.990 13.901 37.669 1.00 13.22 53 ILE B N 1
ATOM 1569 C CA . ILE B 1 53 ? 37.674 14.428 38.012 1.00 14.16 53 ILE B CA 1
ATOM 1570 C C . ILE B 1 53 ? 37.675 15.954 37.958 1.00 13.28 53 ILE B C 1
ATOM 1571 O O . ILE B 1 53 ? 36.841 16.568 37.290 1.00 13.68 53 ILE B O 1
ATOM 1576 N N . GLU B 1 54 ? 38.630 16.568 38.645 1.00 14.22 54 GLU B N 1
ATOM 1577 C CA . GLU B 1 54 ? 38.685 18.024 38.689 1.00 14.36 54 GLU B CA 1
ATOM 1578 C C . GLU B 1 54 ? 39.041 18.685 37.363 1.00 14.15 54 GLU B C 1
ATOM 1579 O O . GLU B 1 54 ? 38.588 19.798 37.083 1.00 15.24 54 GLU B O 1
ATOM 1585 N N . GLY B 1 55 ? 39.846 18.015 36.543 1.00 10.83 55 GLY B N 1
ATOM 1586 C CA . GLY B 1 55 ? 40.186 18.586 35.253 1.00 14.64 55 GLY B CA 1
ATOM 1587 C C . GLY B 1 55 ? 38.926 18.671 34.408 1.00 14.46 55 GLY B C 1
ATOM 1588 O O . GLY B 1 55 ? 38.677 19.663 33.724 1.00 13.57 55 GLY B O 1
ATOM 1589 N N . LEU B 1 56 ? 38.124 17.610 34.452 1.00 15.70 56 LEU B N 1
ATOM 1590 C CA . LEU B 1 56 ? 36.880 17.567 33.696 1.00 12.63 56 LEU B CA 1
ATOM 1591 C C . LEU B 1 56 ? 35.859 18.574 34.219 1.00 15.59 56 LEU B C 1
ATOM 1592 O O . LEU B 1 56 ? 35.173 19.231 33.437 1.00 15.51 56 LEU B O 1
ATOM 1597 N N . LYS B 1 57 ? 35.760 18.702 35.535 1.00 15.15 57 LYS B N 1
ATOM 1598 C CA . LYS B 1 57 ? 34.818 19.649 36.137 1.00 15.56 57 LYS B CA 1
ATOM 1599 C C . LYS B 1 57 ? 35.153 21.095 35.787 1.00 16.53 57 LYS B C 1
ATOM 1600 O O . LYS B 1 57 ? 34.275 21.963 35.798 1.00 16.99 57 LYS B O 1
ATOM 1606 N N . ALA B 1 58 ? 36.420 21.355 35.481 1.00 15.82 58 ALA B N 1
ATOM 1607 C CA . ALA B 1 58 ? 36.860 22.704 35.132 1.00 17.08 58 ALA B CA 1
ATOM 1608 C C . ALA B 1 58 ? 36.315 23.145 33.778 1.00 20.72 58 ALA B C 1
ATOM 1609 O O . ALA B 1 58 ? 36.313 24.340 33.457 1.00 19.88 58 ALA B O 1
ATOM 1611 N N . LEU B 1 59 ? 35.870 22.178 32.978 1.00 18.24 59 LEU B N 1
ATOM 1612 C CA . LEU B 1 59 ? 35.298 22.467 31.663 1.00 24.69 59 LEU B CA 1
ATOM 1613 C C . LEU B 1 59 ? 33.812 22.687 31.865 1.00 26.36 59 LEU B C 1
ATOM 1614 O O . LEU B 1 59 ? 33.066 21.732 32.079 1.00 29.48 59 LEU B O 1
ATOM 1619 N N . LYS B 1 60 ? 33.378 23.941 31.792 1.00 26.70 60 LYS B N 1
ATOM 1620 C CA . LYS B 1 60 ? 31.972 24.264 32.005 1.00 28.22 60 LYS B CA 1
ATOM 1621 C C . LYS B 1 60 ? 31.012 23.809 30.911 1.00 28.05 60 LYS B C 1
ATOM 1622 O O . LYS B 1 60 ? 29.940 23.288 31.209 1.00 29.22 60 LYS B O 1
ATOM 1628 N N . GLU B 1 61 ? 31.372 23.995 29.646 1.00 26.60 61 GLU B N 1
ATOM 1629 C CA . GLU B 1 61 ? 30.463 23.571 28.589 1.00 27.63 61 GLU B CA 1
ATOM 1630 C C . GLU B 1 61 ? 30.874 22.267 27.915 1.00 21.78 61 GLU B C 1
ATOM 1631 O O . GLU B 1 61 ? 32.057 21.930 27.846 1.00 22.24 61 GLU B O 1
ATOM 1637 N N . PRO B 1 62 ? 29.885 21.502 27.425 1.00 21.12 62 PRO B N 1
ATOM 1638 C CA . PRO B 1 62 ? 30.132 20.224 26.754 1.00 21.59 62 PRO B CA 1
ATOM 1639 C C . PRO B 1 62 ? 31.263 20.321 25.742 1.00 21.87 62 PRO B C 1
ATOM 1640 O O . PRO B 1 62 ? 31.280 21.225 24.906 1.00 19.67 62 PRO B O 1
ATOM 1644 N N . ALA B 1 63 ? 32.205 19.387 25.811 1.00 21.50 63 ALA B N 1
ATOM 1645 C CA . ALA B 1 63 ? 33.338 19.412 24.901 1.00 20.38 63 ALA B CA 1
ATOM 1646 C C . ALA B 1 63 ? 33.839 18.028 24.509 1.00 19.57 63 ALA B C 1
ATOM 1647 O O . ALA B 1 63 ? 33.537 17.029 25.169 1.00 18.74 63 ALA B O 1
ATOM 1649 N N . GLU B 1 64 ? 34.583 17.974 23.410 1.00 17.67 64 GLU B N 1
ATOM 1650 C CA . GLU B 1 64 ? 35.186 16.725 22.973 1.00 20.51 64 GLU B CA 1
ATOM 1651 C C . GLU B 1 64 ? 36.538 16.815 23.660 1.00 18.06 64 GLU B C 1
ATOM 1652 O O . GLU B 1 64 ? 37.308 17.744 23.410 1.00 21.23 64 GLU B O 1
ATOM 1658 N N . VAL B 1 65 ? 36.823 15.859 24.537 1.00 19.54 65 VAL B N 1
ATOM 1659 C CA . VAL B 1 65 ? 38.066 15.894 25.293 1.00 17.82 65 VAL B CA 1
ATOM 1660 C C . VAL B 1 65 ? 39.047 14.746 25.079 1.00 18.36 65 VAL B C 1
ATOM 1661 O O . VAL B 1 65 ? 38.663 13.591 24.914 1.00 18.45 65 VAL B O 1
ATOM 1665 N N . ASP B 1 66 ? 40.323 15.100 25.086 1.00 18.39 66 ASP B N 1
ATOM 1666 C CA . ASP B 1 66 ? 41.404 14.141 24.991 1.00 17.63 66 ASP B CA 1
ATOM 1667 C C . ASP B 1 66 ? 42.142 14.368 26.305 1.00 17.94 66 ASP B C 1
ATOM 1668 O O . ASP B 1 66 ? 42.783 15.406 26.514 1.00 17.04 66 ASP B O 1
ATOM 1673 N N . LEU B 1 67 ? 42.009 13.407 27.207 1.00 15.79 67 LEU B N 1
ATOM 1674 C CA . LEU B 1 67 ? 42.622 13.508 28.526 1.00 16.10 67 LEU B CA 1
ATOM 1675 C C . LEU B 1 67 ? 43.804 12.562 28.618 1.00 15.98 67 LEU B C 1
ATOM 1676 O O . LEU B 1 67 ? 43.660 11.347 28.460 1.00 16.59 67 LEU B O 1
ATOM 1681 N N . TYR B 1 68 ? 44.978 13.136 28.870 1.00 14.34 68 TYR B N 1
ATOM 1682 C CA . TYR B 1 68 ? 46.208 12.365 28.978 1.00 16.45 68 TYR B CA 1
ATOM 1683 C C . TYR B 1 68 ? 46.641 12.250 30.427 1.00 16.37 68 TYR B C 1
ATOM 1684 O O . TYR B 1 68 ? 46.699 13.248 31.145 1.00 17.62 68 TYR B O 1
ATOM 1693 N N . THR B 1 69 ? 46.964 11.034 30.846 1.00 16.88 69 THR B N 1
ATOM 1694 C CA . THR B 1 69 ? 47.424 10.815 32.206 1.00 17.05 69 THR B CA 1
ATOM 1695 C C . THR B 1 69 ? 48.265 9.542 32.263 1.00 19.63 69 THR B C 1
ATOM 1696 O O . THR B 1 69 ? 48.034 8.608 31.501 1.00 17.24 69 THR B O 1
ATOM 1700 N N . ASP B 1 70 ? 49.246 9.499 33.158 1.00 21.81 70 ASP B N 1
ATOM 1701 C CA . ASP B 1 70 ? 50.070 8.299 33.254 1.00 26.89 70 ASP B CA 1
ATOM 1702 C C . ASP B 1 70 ? 49.587 7.414 34.399 1.00 27.23 70 ASP B C 1
ATOM 1703 O O . ASP B 1 70 ? 50.305 6.527 34.856 1.00 28.93 70 ASP B O 1
ATOM 1708 N N . SER B 1 71 ? 48.357 7.651 34.842 1.00 26.23 71 SER B N 1
ATOM 1709 C CA . SER B 1 71 ? 47.765 6.887 35.939 1.00 24.66 71 SER B CA 1
ATOM 1710 C C . SER B 1 71 ? 47.621 5.388 35.647 1.00 25.56 71 SER B C 1
ATOM 1711 O O . SER B 1 71 ? 46.908 4.983 34.725 1.00 24.72 71 SER B O 1
ATOM 1714 N N . HIS B 1 72 ? 48.292 4.573 36.452 1.00 27.22 72 HIS B N 1
ATOM 1715 C CA . HIS B 1 72 ? 48.250 3.121 36.298 1.00 29.67 72 HIS B CA 1
ATOM 1716 C C . HIS B 1 72 ? 46.908 2.625 36.822 1.00 27.97 72 HIS B C 1
ATOM 1717 O O . HIS B 1 72 ? 46.344 1.650 36.321 1.00 25.02 72 HIS B O 1
ATOM 1724 N N . TYR B 1 73 ? 46.411 3.319 37.838 1.00 26.04 73 TYR B N 1
ATOM 1725 C CA . TYR B 1 73 ? 45.141 3.004 38.471 1.00 25.18 73 TYR B CA 1
ATOM 1726 C C . TYR B 1 73 ? 44.006 3.186 37.469 1.00 23.82 73 TYR B C 1
ATOM 1727 O O . TYR B 1 73 ? 43.146 2.318 37.330 1.00 21.73 73 TYR B O 1
ATOM 1736 N N . LEU B 1 74 ? 44.003 4.317 36.768 1.00 22.09 74 LEU B N 1
ATOM 1737 C CA . LEU B 1 74 ? 42.970 4.582 35.776 1.00 22.68 74 LEU B CA 1
ATOM 1738 C C . LEU B 1 74 ? 43.161 3.708 34.538 1.00 22.80 74 LEU B C 1
ATOM 1739 O O . LEU B 1 74 ? 42.190 3.227 33.952 1.00 19.60 74 LEU B O 1
ATOM 1744 N N . LYS B 1 75 ? 44.413 3.508 34.141 1.00 22.76 75 LYS B N 1
ATOM 1745 C CA . LYS B 1 75 ? 44.704 2.694 32.971 1.00 25.37 75 LYS B CA 1
ATOM 1746 C C . LYS B 1 75 ? 44.124 1.297 33.161 1.00 25.56 75 LYS B C 1
ATOM 1747 O O . LYS B 1 75 ? 43.364 0.815 32.327 1.00 28.15 75 LYS B O 1
ATOM 1753 N N . LYS B 1 76 ? 44.481 0.655 34.266 1.00 27.76 76 LYS B N 1
ATOM 1754 C CA . LYS B 1 76 ? 43.987 -0.684 34.549 1.00 28.95 76 LYS B CA 1
ATOM 1755 C C . LYS B 1 76 ? 42.471 -0.694 34.646 1.00 28.93 76 LYS B C 1
ATOM 1756 O O . LYS B 1 76 ? 41.814 -1.581 34.104 1.00 29.19 76 LYS B O 1
ATOM 1762 N N . ALA B 1 77 ? 41.912 0.295 35.337 1.00 25.19 77 ALA B N 1
ATOM 1763 C CA . ALA B 1 77 ? 40.466 0.376 35.486 1.00 28.20 77 ALA B CA 1
ATOM 1764 C C . ALA B 1 77 ? 39.748 0.475 34.145 1.00 26.60 77 ALA B C 1
ATOM 1765 O O . ALA B 1 77 ? 38.711 -0.155 33.944 1.00 28.11 77 ALA B O 1
ATOM 1767 N N . PHE B 1 78 ? 40.292 1.263 33.224 1.00 27.31 78 PHE B N 1
ATOM 1768 C CA . PHE B 1 78 ? 39.660 1.429 31.917 1.00 29.55 78 PHE B CA 1
ATOM 1769 C C . PHE B 1 78 ? 40.041 0.373 30.875 1.00 32.02 78 PHE B C 1
ATOM 1770 O O . PHE B 1 78 ? 39.284 0.132 29.932 1.00 35.74 78 PHE B O 1
ATOM 1778 N N . THR B 1 79 ? 41.199 -0.258 31.039 1.00 32.89 79 THR B N 1
ATOM 1779 C CA . THR B 1 79 ? 41.642 -1.269 30.081 1.00 35.73 79 THR B CA 1
ATOM 1780 C C . THR B 1 79 ? 41.132 -2.681 30.365 1.00 38.24 79 THR B C 1
ATOM 1781 O O . THR B 1 79 ? 41.095 -3.520 29.463 1.00 39.78 79 THR B O 1
ATOM 1785 N N . GLU B 1 80 ? 40.741 -2.948 31.606 1.00 42.87 80 GLU B N 1
ATOM 1786 C CA . GLU B 1 80 ? 40.226 -4.268 31.964 1.00 45.93 80 GLU B CA 1
ATOM 1787 C C . GLU B 1 80 ? 38.707 -4.303 31.833 1.00 48.05 80 GLU B C 1
ATOM 1788 O O . GLU B 1 80 ? 37.995 -4.624 32.786 1.00 48.96 80 GLU B O 1
ATOM 1794 N N . PRO B 1 98 ? 33.124 -4.822 48.368 1.00 45.45 98 PRO B N 1
ATOM 1795 C CA . PRO B 1 98 ? 32.801 -3.541 47.729 1.00 41.54 98 PRO B CA 1
ATOM 1796 C C . PRO B 1 98 ? 33.999 -2.923 47.010 1.00 37.84 98 PRO B C 1
ATOM 1797 O O . PRO B 1 98 ? 35.149 -3.225 47.329 1.00 37.71 98 PRO B O 1
ATOM 1801 N N . VAL B 1 99 ? 33.717 -2.060 46.037 1.00 32.27 99 VAL B N 1
ATOM 1802 C CA . VAL B 1 99 ? 34.761 -1.396 45.263 1.00 31.15 99 VAL B CA 1
ATOM 1803 C C . VAL B 1 99 ? 35.382 -0.218 46.005 1.00 27.95 99 VAL B C 1
ATOM 1804 O O . VAL B 1 99 ? 34.685 0.655 46.519 1.00 27.42 99 VAL B O 1
ATOM 1808 N N . LYS B 1 100 ? 36.706 -0.206 46.037 1.00 27.33 100 LYS B N 1
ATOM 1809 C CA . LYS B 1 100 ? 37.468 0.835 46.703 1.00 24.37 100 LYS B CA 1
ATOM 1810 C C . LYS B 1 100 ? 37.305 2.185 45.999 1.00 22.06 100 LYS B C 1
ATOM 1811 O O . LYS B 1 100 ? 37.202 2.252 44.775 1.00 20.31 100 LYS B O 1
ATOM 1817 N N . ASN B 1 101 ? 37.254 3.254 46.783 1.00 18.81 101 ASN B N 1
ATOM 1818 C CA . ASN B 1 101 ? 37.121 4.600 46.227 1.00 17.08 101 ASN B CA 1
ATOM 1819 C C . ASN B 1 101 ? 35.880 4.792 45.346 1.00 17.92 101 ASN B C 1
ATOM 1820 O O . ASN B 1 101 ? 35.910 5.561 44.382 1.00 15.00 101 ASN B O 1
ATOM 1825 N N . ARG B 1 102 ? 34.789 4.104 45.673 1.00 17.84 102 ARG B N 1
ATOM 1826 C CA . ARG B 1 102 ? 33.566 4.225 44.884 1.00 21.76 102 ARG B CA 1
ATOM 1827 C C . ARG B 1 102 ? 33.077 5.670 44.839 1.00 20.68 102 ARG B C 1
ATOM 1828 O O . ARG B 1 102 ? 32.450 6.088 43.866 1.00 20.45 102 ARG B O 1
ATOM 1836 N N . ASP B 1 103 ? 33.354 6.434 45.891 1.00 18.15 103 ASP B N 1
ATOM 1837 C CA . ASP B 1 103 ? 32.923 7.828 45.929 1.00 17.23 103 ASP B CA 1
ATOM 1838 C C . ASP B 1 103 ? 33.539 8.614 44.766 1.00 16.06 103 ASP B C 1
ATOM 1839 O O . ASP B 1 103 ? 32.858 9.408 44.101 1.00 15.64 103 ASP B O 1
ATOM 1844 N N . LEU B 1 104 ? 34.818 8.376 44.510 1.00 15.56 104 LEU B N 1
ATOM 1845 C CA . LEU B 1 104 ? 35.503 9.078 43.423 1.00 15.58 104 LEU B CA 1
ATOM 1846 C C . LEU B 1 104 ? 35.161 8.509 42.054 1.00 19.17 104 LEU B C 1
ATOM 1847 O O . LEU B 1 104 ? 35.101 9.247 41.072 1.00 18.65 104 LEU B O 1
ATOM 1852 N N . TRP B 1 105 ? 34.938 7.200 41.973 1.00 15.65 105 TRP B N 1
ATOM 1853 C CA . TRP B 1 105 ? 34.577 6.623 40.691 1.00 16.88 105 TRP B CA 1
ATOM 1854 C C . TRP B 1 105 ? 33.251 7.220 40.246 1.00 15.09 105 TRP B C 1
ATOM 1855 O O . TRP B 1 105 ? 33.077 7.549 39.074 1.00 16.11 105 TRP B O 1
ATOM 1866 N N . GLU B 1 106 ? 32.319 7.371 41.185 1.00 15.99 106 GLU B N 1
ATOM 1867 C CA . GLU B 1 106 ? 31.023 7.949 40.855 1.00 14.48 106 GLU B CA 1
ATOM 1868 C C . GLU B 1 106 ? 31.212 9.402 40.410 1.00 14.90 106 GLU B C 1
ATOM 1869 O O . GLU B 1 106 ? 30.600 9.850 39.428 1.00 16.52 106 GLU B O 1
ATOM 1875 N N . ALA B 1 107 ? 32.063 10.133 41.127 1.00 15.31 107 ALA B N 1
ATOM 1876 C CA . ALA B 1 107 ? 32.329 11.531 40.781 1.00 12.76 107 ALA B CA 1
ATOM 1877 C C . ALA B 1 107 ? 32.940 11.636 39.381 1.00 11.82 107 ALA B C 1
ATOM 1878 O O . ALA B 1 107 ? 32.674 12.594 38.657 1.00 15.64 107 ALA B O 1
ATOM 1880 N N . LEU B 1 108 ? 33.752 10.654 39.000 1.00 14.18 108 LEU B N 1
ATOM 1881 C CA . LEU B 1 108 ? 34.358 10.674 37.669 1.00 15.27 108 LEU B CA 1
ATOM 1882 C C . LEU B 1 108 ? 33.309 10.433 36.584 1.00 15.86 108 LEU B C 1
ATOM 1883 O O . LEU B 1 108 ? 33.290 11.121 35.566 1.00 14.94 108 LEU B O 1
ATOM 1888 N N . LEU B 1 109 ? 32.434 9.455 36.798 1.00 15.28 109 LEU B N 1
ATOM 1889 C CA . LEU B 1 109 ? 31.393 9.172 35.826 1.00 19.95 109 LEU B CA 1
ATOM 1890 C C . LEU B 1 109 ? 30.539 10.415 35.626 1.00 17.98 109 LEU B C 1
ATOM 1891 O O . LEU B 1 109 ? 30.158 10.751 34.503 1.00 18.26 109 LEU B O 1
ATOM 1896 N N . LEU B 1 110 ? 30.251 11.103 36.724 1.00 17.81 110 LEU B N 1
ATOM 1897 C CA . LEU B 1 110 ? 29.443 12.312 36.667 1.00 18.30 110 LEU B CA 1
ATOM 1898 C C . LEU B 1 110 ? 30.182 13.461 35.985 1.00 17.52 110 LEU B C 1
ATOM 1899 O O . LEU B 1 110 ? 29.575 14.247 35.256 1.00 19.05 110 LEU B O 1
ATOM 1904 N N . ALA B 1 111 ? 31.489 13.562 36.219 1.00 15.67 111 ALA B N 1
ATOM 1905 C CA . ALA B 1 111 ? 32.282 14.630 35.596 1.00 16.08 111 ALA B CA 1
ATOM 1906 C C . ALA B 1 111 ? 32.451 14.395 34.089 1.00 17.41 111 ALA B C 1
ATOM 1907 O O . ALA B 1 111 ? 32.569 15.342 33.319 1.00 16.97 111 ALA B O 1
ATOM 1909 N N . MET B 1 112 ? 32.447 13.133 33.671 1.00 15.88 112 MET B N 1
ATOM 1910 C CA . MET B 1 112 ? 32.586 12.788 32.255 1.00 19.46 112 MET B CA 1
ATOM 1911 C C . MET B 1 112 ? 31.287 12.973 31.471 1.00 18.81 112 MET B C 1
ATOM 1912 O O . MET B 1 112 ? 31.306 13.151 30.251 1.00 17.56 112 MET B O 1
ATOM 1917 N N . ALA B 1 113 ? 30.172 12.916 32.191 1.00 17.18 113 ALA B N 1
ATOM 1918 C CA . ALA B 1 113 ? 28.828 12.999 31.616 1.00 19.46 113 ALA B CA 1
ATOM 1919 C C . ALA B 1 113 ? 28.546 13.985 30.480 1.00 18.17 113 ALA B C 1
ATOM 1920 O O . ALA B 1 113 ? 28.049 13.588 29.424 1.00 17.85 113 ALA B O 1
ATOM 1922 N N . PRO B 1 114 ? 28.851 15.277 30.677 1.00 19.12 114 PRO B N 1
ATOM 1923 C CA . PRO B 1 114 ? 28.602 16.288 29.644 1.00 18.94 114 PRO B CA 1
ATOM 1924 C C . PRO B 1 114 ? 29.571 16.319 28.468 1.00 17.91 114 PRO B C 1
ATOM 1925 O O . PRO B 1 114 ? 29.359 17.077 27.522 1.00 19.67 114 PRO B O 1
ATOM 1929 N N . HIS B 1 115 ? 30.607 15.482 28.519 1.00 19.70 115 HIS B N 1
ATOM 1930 C CA . HIS B 1 115 ? 31.637 15.476 27.485 1.00 16.92 115 HIS B CA 1
ATOM 1931 C C . HIS B 1 115 ? 31.853 14.153 26.766 1.00 17.47 115 HIS B C 1
ATOM 1932 O O . HIS B 1 115 ? 31.384 13.100 27.205 1.00 18.45 115 HIS B O 1
ATOM 1939 N N . ARG B 1 116 ? 32.581 14.228 25.656 1.00 17.08 116 ARG B N 1
ATOM 1940 C CA . ARG B 1 116 ? 32.957 13.048 24.882 1.00 22.30 116 ARG B CA 1
ATOM 1941 C C . ARG B 1 116 ? 34.433 12.917 25.244 1.00 20.08 116 ARG B C 1
ATOM 1942 O O . ARG B 1 116 ? 35.285 13.591 24.663 1.00 19.08 116 ARG B O 1
ATOM 1950 N N . VAL B 1 117 ? 34.729 12.061 26.215 1.00 19.10 117 VAL B N 1
ATOM 1951 C CA . VAL B 1 117 ? 36.095 11.896 26.693 1.00 19.59 117 VAL B CA 1
ATOM 1952 C C . VAL B 1 117 ? 36.878 10.713 26.144 1.00 20.62 117 VAL B C 1
ATOM 1953 O O . VAL B 1 117 ? 36.456 9.558 26.252 1.00 22.08 117 VAL B O 1
ATOM 1957 N N . ARG B 1 118 ? 38.025 11.006 25.553 1.00 17.99 118 ARG B N 1
ATOM 1958 C CA . ARG B 1 118 ? 38.884 9.954 25.045 1.00 19.10 118 ARG B CA 1
ATOM 1959 C C . ARG B 1 118 ? 40.105 9.943 25.947 1.00 18.89 118 ARG B C 1
ATOM 1960 O O . ARG B 1 118 ? 40.841 10.925 26.019 1.00 18.59 118 ARG B O 1
ATOM 1968 N N . PHE B 1 119 ? 40.299 8.840 26.660 1.00 17.18 119 PHE B N 1
ATOM 1969 C CA . PHE B 1 119 ? 41.439 8.722 27.560 1.00 19.00 119 PHE B CA 1
ATOM 1970 C C . PHE B 1 119 ? 42.687 8.233 26.835 1.00 20.30 119 PHE B C 1
ATOM 1971 O O . PHE B 1 119 ? 42.615 7.384 25.949 1.00 20.65 119 PHE B O 1
ATOM 1979 N N . HIS B 1 120 ? 43.827 8.790 27.224 1.00 19.90 120 HIS B N 1
ATOM 1980 C CA . HIS B 1 120 ? 45.119 8.428 26.662 1.00 20.37 120 HIS B CA 1
ATOM 1981 C C . HIS B 1 120 ? 46.040 8.118 27.836 1.00 22.18 120 HIS B C 1
ATOM 1982 O O . HIS B 1 120 ? 46.502 9.017 28.543 1.00 18.01 120 HIS B O 1
ATOM 1989 N N . PHE B 1 121 ? 46.284 6.834 28.067 1.00 20.55 121 PHE B N 1
ATOM 1990 C CA . PHE B 1 121 ? 47.138 6.439 29.167 1.00 21.79 121 PHE B CA 1
ATOM 1991 C C . PHE B 1 121 ? 48.577 6.357 28.684 1.00 22.46 121 PHE B C 1
ATOM 1992 O O . PHE B 1 121 ? 48.990 5.385 28.053 1.00 21.59 121 PHE B O 1
ATOM 2000 N N . VAL B 1 122 ? 49.328 7.409 28.994 1.00 20.84 122 VAL B N 1
ATOM 2001 C CA . VAL B 1 122 ? 50.719 7.542 28.577 1.00 24.55 122 VAL B CA 1
ATOM 2002 C C . VAL B 1 122 ? 51.752 6.869 29.481 1.00 24.59 122 VAL B C 1
ATOM 2003 O O . VAL B 1 122 ? 51.483 6.577 30.648 1.00 23.20 122 VAL B O 1
ATOM 2007 N N . LYS B 1 123 ? 52.942 6.648 28.918 1.00 29.27 123 LYS B N 1
ATOM 2008 C CA . LYS B 1 123 ? 54.053 6.000 29.613 1.00 32.70 123 LYS B CA 1
ATOM 2009 C C . LYS B 1 123 ? 55.024 6.985 30.255 1.00 33.86 123 LYS B C 1
ATOM 2010 O O . LYS B 1 123 ? 56.151 7.152 29.780 1.00 37.83 123 LYS B O 1
ATOM 2016 N N . GLY B 1 124 ? 54.598 7.633 31.331 1.00 35.89 124 GLY B N 1
ATOM 2017 C CA . GLY B 1 124 ? 55.475 8.570 32.002 1.00 37.05 124 GLY B CA 1
ATOM 2018 C C . GLY B 1 124 ? 55.431 9.971 31.426 1.00 39.58 124 GLY B C 1
ATOM 2019 O O . GLY B 1 124 ? 54.450 10.361 30.792 1.00 39.12 124 GLY B O 1
ATOM 2020 N N . HIS B 1 125 ? 56.509 10.721 31.635 1.00 38.23 125 HIS B N 1
ATOM 2021 C CA . HIS B 1 125 ? 56.598 12.100 31.160 1.00 38.32 125 HIS B CA 1
ATOM 2022 C C . HIS B 1 125 ? 57.431 12.265 29.894 1.00 37.43 125 HIS B C 1
ATOM 2023 O O . HIS B 1 125 ? 57.406 13.322 29.260 1.00 35.81 125 HIS B O 1
ATOM 2030 N N . ALA B 1 126 ? 58.178 11.229 29.532 1.00 35.81 126 ALA B N 1
ATOM 2031 C CA . ALA B 1 126 ? 59.006 11.284 28.334 1.00 35.66 126 ALA B CA 1
ATOM 2032 C C . ALA B 1 126 ? 58.130 11.543 27.111 1.00 35.49 126 ALA B C 1
ATOM 2033 O O . ALA B 1 126 ? 57.378 10.667 26.682 1.00 32.68 126 ALA B O 1
ATOM 2035 N N . GLY B 1 127 ? 58.232 12.748 26.554 1.00 35.00 127 GLY B N 1
ATOM 2036 C CA . GLY B 1 127 ? 57.441 13.099 25.388 1.00 34.94 127 GLY B CA 1
ATOM 2037 C C . GLY B 1 127 ? 56.085 13.674 25.754 1.00 33.90 127 GLY B C 1
ATOM 2038 O O . GLY B 1 127 ? 55.224 13.869 24.890 1.00 36.07 127 GLY B O 1
ATOM 2039 N N . HIS B 1 128 ? 55.890 13.940 27.042 1.00 31.65 128 HIS B N 1
ATOM 2040 C CA . HIS B 1 128 ? 54.632 14.494 27.524 1.00 29.61 128 HIS B CA 1
ATOM 2041 C C . HIS B 1 128 ? 54.900 15.627 28.503 1.00 27.86 128 HIS B C 1
ATOM 2042 O O . HIS B 1 128 ? 54.646 15.513 29.701 1.00 26.71 128 HIS B O 1
ATOM 2049 N N . PRO B 1 129 ? 55.410 16.754 27.988 1.00 26.40 129 PRO B N 1
ATOM 2050 C CA . PRO B 1 129 ? 55.727 17.925 28.803 1.00 26.26 129 PRO B CA 1
ATOM 2051 C C . PRO B 1 129 ? 54.604 18.422 29.713 1.00 23.17 129 PRO B C 1
ATOM 2052 O O . PRO B 1 129 ? 54.856 18.769 30.861 1.00 19.81 129 PRO B O 1
ATOM 2056 N N . GLU B 1 130 ? 53.369 18.446 29.214 1.00 24.36 130 GLU B N 1
ATOM 2057 C CA . GLU B 1 130 ? 52.250 18.914 30.027 1.00 24.94 130 GLU B CA 1
ATOM 2058 C C . GLU B 1 130 ? 52.000 17.984 31.212 1.00 28.74 130 GLU B C 1
ATOM 2059 O O . GLU B 1 130 ? 51.646 18.437 32.297 1.00 33.22 130 GLU B O 1
ATOM 2065 N N . ASN B 1 131 ? 52.185 16.684 31.005 1.00 21.42 131 ASN B N 1
ATOM 2066 C CA . ASN B 1 131 ? 51.985 15.734 32.091 1.00 18.66 131 ASN B CA 1
ATOM 2067 C C . ASN B 1 131 ? 53.105 15.875 33.117 1.00 19.16 131 ASN B C 1
ATOM 2068 O O . ASN B 1 131 ? 52.875 15.758 34.321 1.00 17.15 131 ASN B O 1
ATOM 2073 N N . GLU B 1 132 ? 54.321 16.112 32.635 1.00 19.78 132 GLU B N 1
ATOM 2074 C CA . GLU B 1 132 ? 55.442 16.312 33.535 1.00 21.35 132 GLU B CA 1
ATOM 2075 C C . GLU B 1 132 ? 55.082 17.534 34.387 1.00 19.02 132 GLU B C 1
ATOM 2076 O O . GLU B 1 132 ? 55.284 17.540 35.599 1.00 15.32 132 GLU B O 1
ATOM 2082 N N . ARG B 1 133 ? 54.511 18.560 33.755 1.00 17.85 133 ARG B N 1
ATOM 2083 C CA . ARG B 1 133 ? 54.129 19.764 34.496 1.00 17.39 133 ARG B CA 1
ATOM 2084 C C . ARG B 1 133 ? 52.968 19.546 35.473 1.00 17.42 133 ARG B C 1
ATOM 2085 O O . ARG B 1 133 ? 52.939 20.151 36.545 1.00 16.58 133 ARG B O 1
ATOM 2093 N N . ALA B 1 134 ? 52.015 18.689 35.104 1.00 18.12 134 ALA B N 1
ATOM 2094 C CA . ALA B 1 134 ? 50.874 18.407 35.978 1.00 17.19 134 ALA B CA 1
ATOM 2095 C C . ALA B 1 134 ? 51.383 17.685 37.226 1.00 15.58 134 ALA B C 1
ATOM 2096 O O . ALA B 1 134 ? 50.892 17.897 38.335 1.00 17.33 134 ALA B O 1
ATOM 2098 N N . ASP B 1 135 ? 52.376 16.827 37.032 1.00 16.65 135 ASP B N 1
ATOM 2099 C CA . ASP B 1 135 ? 52.973 16.082 38.135 1.00 18.42 135 ASP B CA 1
ATOM 2100 C C . ASP B 1 135 ? 53.647 17.076 39.085 1.00 17.69 135 ASP B C 1
ATOM 2101 O O . ASP B 1 135 ? 53.536 16.965 40.305 1.00 20.64 135 ASP B O 1
ATOM 2106 N N . GLU B 1 136 ? 54.314 18.069 38.508 1.00 18.29 136 GLU B N 1
ATOM 2107 C CA . GLU B 1 136 ? 54.984 19.097 39.292 1.00 17.66 136 GLU B CA 1
ATOM 2108 C C . GLU B 1 136 ? 53.977 19.873 40.138 1.00 17.51 136 GLU B C 1
ATOM 2109 O O . GLU B 1 136 ? 54.223 20.172 41.307 1.00 18.11 136 GLU B O 1
ATOM 2115 N N . LEU B 1 137 ? 52.829 20.193 39.548 1.00 15.71 137 LEU B N 1
ATOM 2116 C CA . LEU B 1 137 ? 51.800 20.934 40.276 1.00 15.09 137 LEU B CA 1
ATOM 2117 C C . LEU B 1 137 ? 51.281 20.106 41.447 1.00 14.93 137 LEU B C 1
ATOM 2118 O O . LEU B 1 137 ? 51.079 20.621 42.547 1.00 15.44 137 LEU B O 1
ATOM 2123 N N . ALA B 1 138 ? 51.068 18.819 41.202 1.00 15.82 138 ALA B N 1
ATOM 2124 C CA . ALA B 1 138 ? 50.562 17.927 42.240 1.00 15.69 138 ALA B CA 1
ATOM 2125 C C . ALA B 1 138 ? 51.523 17.844 43.414 1.00 15.89 138 ALA B C 1
ATOM 2126 O O . ALA B 1 138 ? 51.114 17.963 44.567 1.00 16.28 138 ALA B O 1
ATOM 2128 N N . ARG B 1 139 ? 52.800 17.633 43.115 1.00 17.58 139 ARG B N 1
ATOM 2129 C CA . ARG B 1 139 ? 53.807 17.521 44.160 1.00 21.48 139 ARG B CA 1
ATOM 2130 C C . ARG B 1 139 ? 53.928 18.798 44.972 1.00 19.60 139 ARG B C 1
ATOM 2131 O O . ARG B 1 139 ? 54.001 18.752 46.196 1.00 24.29 139 ARG B O 1
ATOM 2139 N N . ALA B 1 140 ? 53.937 19.936 44.297 1.00 19.34 140 ALA B N 1
ATOM 2140 C CA . ALA B 1 140 ? 54.032 21.210 44.997 1.00 17.24 140 ALA B CA 1
ATOM 2141 C C . ALA B 1 140 ? 52.830 21.406 45.921 1.00 18.15 140 ALA B C 1
ATOM 2142 O O . ALA B 1 140 ? 52.977 21.848 47.061 1.00 17.48 140 ALA B O 1
ATOM 2144 N N . ALA B 1 141 ? 51.635 21.067 45.442 1.00 17.56 141 ALA B N 1
ATOM 2145 C CA . ALA B 1 141 ? 50.437 21.223 46.268 1.00 19.15 141 ALA B CA 1
ATOM 2146 C C . ALA B 1 141 ? 50.479 20.296 47.486 1.00 18.52 141 ALA B C 1
ATOM 2147 O O . ALA B 1 141 ? 49.984 20.640 48.563 1.00 19.19 141 ALA B O 1
ATOM 2149 N N . ALA B 1 142 ? 51.081 19.124 47.313 1.00 17.37 142 ALA B N 1
ATOM 2150 C CA . ALA B 1 142 ? 51.189 18.144 48.388 1.00 17.58 142 ALA B CA 1
ATOM 2151 C C . ALA B 1 142 ? 52.169 18.578 49.481 1.00 20.56 142 ALA B C 1
ATOM 2152 O O . ALA B 1 142 ? 52.133 18.054 50.595 1.00 22.50 142 ALA B O 1
ATOM 2154 N N . MET B 1 143 ? 53.045 19.528 49.171 1.00 22.12 143 MET B N 1
ATOM 2155 C CA . MET B 1 143 ? 54.014 19.982 50.165 1.00 25.79 143 MET B CA 1
ATOM 2156 C C . MET B 1 143 ? 53.409 20.934 51.191 1.00 28.32 143 MET B C 1
ATOM 2157 O O . MET B 1 143 ? 53.902 21.046 52.313 1.00 31.20 143 MET B O 1
ATOM 2162 N N . ASN B 1 144 ? 52.334 21.614 50.815 1.00 28.63 144 ASN B N 1
ATOM 2163 C CA . ASN B 1 144 ? 51.670 22.533 51.733 1.00 29.75 144 ASN B CA 1
ATOM 2164 C C . ASN B 1 144 ? 50.158 22.358 51.612 1.00 30.88 144 ASN B C 1
ATOM 2165 O O . ASN B 1 144 ? 49.444 23.263 51.177 1.00 32.76 144 ASN B O 1
ATOM 2170 N N . PRO B 1 145 ? 49.650 21.177 52.004 1.00 28.77 145 PRO B N 1
ATOM 2171 C CA . PRO B 1 145 ? 48.218 20.889 51.929 1.00 29.59 145 PRO B CA 1
ATOM 2172 C C . PRO B 1 145 ? 47.419 21.427 53.108 1.00 30.71 145 PRO B C 1
ATOM 2173 O O . PRO B 1 145 ? 47.924 21.518 54.226 1.00 31.89 145 PRO B O 1
ATOM 2177 N N . THR B 1 146 ? 46.168 21.779 52.848 1.00 31.73 146 THR B N 1
ATOM 2178 C CA . THR B 1 146 ? 45.299 22.301 53.892 1.00 32.04 146 THR B CA 1
ATOM 2179 C C . THR B 1 146 ? 43.937 21.630 53.842 1.00 33.33 146 THR B C 1
ATOM 2180 O O . THR B 1 146 ? 43.280 21.472 54.868 1.00 34.43 146 THR B O 1
ATOM 2184 N N . LEU B 1 147 ? 43.519 21.227 52.646 1.00 30.99 147 LEU B N 1
ATOM 2185 C CA . LEU B 1 147 ? 42.217 20.590 52.476 1.00 31.50 147 LEU B CA 1
ATOM 2186 C C . LEU B 1 147 ? 42.206 19.116 52.875 1.00 27.23 147 LEU B C 1
ATOM 2187 O O . LEU B 1 147 ? 43.194 18.395 52.704 1.00 25.53 147 LEU B O 1
ATOM 2192 N N . GLU B 1 148 ? 41.079 18.673 53.415 1.00 26.20 148 GLU B N 1
ATOM 2193 C CA . GLU B 1 148 ? 40.943 17.280 53.797 1.00 24.59 148 GLU B CA 1
ATOM 2194 C C . GLU B 1 148 ? 40.264 16.540 52.660 1.00 22.37 148 GLU B C 1
ATOM 2195 O O . GLU B 1 148 ? 39.387 17.088 51.985 1.00 23.48 148 GLU B O 1
ATOM 2201 N N . ASP B 1 149 ? 40.704 15.311 52.415 1.00 19.95 149 ASP B N 1
ATOM 2202 C CA . ASP B 1 149 ? 40.088 14.487 51.388 1.00 20.69 149 ASP B CA 1
ATOM 2203 C C . ASP B 1 149 ? 38.945 13.838 52.157 1.00 22.56 149 ASP B C 1
ATOM 2204 O O . ASP B 1 149 ? 39.113 12.790 52.777 1.00 18.15 149 ASP B O 1
ATOM 2209 N N . THR B 1 150 ? 37.799 14.509 52.126 1.00 22.93 150 THR B N 1
ATOM 2210 C CA . THR B 1 150 ? 36.588 14.098 52.823 1.00 27.81 150 THR B CA 1
ATOM 2211 C C . THR B 1 150 ? 36.101 12.672 52.579 1.00 26.01 150 THR B C 1
ATOM 2212 O O . THR B 1 150 ? 35.355 12.129 53.393 1.00 27.26 150 THR B O 1
ATOM 2216 N N . GLY B 1 151 ? 36.522 12.064 51.475 1.00 23.43 151 GLY B N 1
ATOM 2217 C CA . GLY B 1 151 ? 36.092 10.711 51.181 1.00 21.99 151 GLY B CA 1
ATOM 2218 C C . GLY B 1 151 ? 37.085 9.630 51.559 1.00 21.52 151 GLY B C 1
ATOM 2219 O O . GLY B 1 151 ? 36.775 8.440 51.464 1.00 24.09 151 GLY B O 1
ATOM 2220 N N . TYR B 1 152 ? 38.279 10.023 51.990 1.00 19.70 152 TYR B N 1
ATOM 2221 C CA . TYR B 1 152 ? 39.287 9.032 52.345 1.00 20.74 152 TYR B CA 1
ATOM 2222 C C . TYR B 1 152 ? 38.913 8.299 53.632 1.00 17.46 152 TYR B C 1
ATOM 2223 O O . TYR B 1 152 ? 38.629 8.990 54.627 1.00 18.30 152 TYR B O 1
ATOM 2232 N N . LYS C 1 3 ? 9.115 23.618 37.348 1.00 39.85 3 LYS C N 1
ATOM 2233 C CA . LYS C 1 3 ? 8.597 22.991 38.600 1.00 37.70 3 LYS C CA 1
ATOM 2234 C C . LYS C 1 3 ? 9.506 21.846 39.036 1.00 35.47 3 LYS C C 1
ATOM 2235 O O . LYS C 1 3 ? 9.105 20.978 39.814 1.00 36.82 3 LYS C O 1
ATOM 2241 N N . GLN C 1 4 ? 10.728 21.850 38.518 1.00 35.12 4 GLN C N 1
ATOM 2242 C CA . GLN C 1 4 ? 11.707 20.826 38.847 1.00 33.19 4 GLN C CA 1
ATOM 2243 C C . GLN C 1 4 ? 12.524 21.303 40.037 1.00 29.22 4 GLN C C 1
ATOM 2244 O O . GLN C 1 4 ? 13.031 22.423 40.040 1.00 30.94 4 GLN C O 1
ATOM 2250 N N . VAL C 1 5 ? 12.644 20.458 41.051 1.00 24.43 5 VAL C N 1
ATOM 2251 C CA . VAL C 1 5 ? 13.408 20.816 42.236 1.00 22.01 5 VAL C CA 1
ATOM 2252 C C . VAL C 1 5 ? 14.389 19.716 42.608 1.00 20.58 5 VAL C C 1
ATOM 2253 O O . VAL C 1 5 ? 14.112 18.526 42.418 1.00 21.27 5 VAL C O 1
ATOM 2257 N N . GLU C 1 6 ? 15.549 20.120 43.113 1.00 16.05 6 GLU C N 1
ATOM 2258 C CA . GLU C 1 6 ? 16.567 19.180 43.553 1.00 17.12 6 GLU C CA 1
ATOM 2259 C C . GLU C 1 6 ? 16.653 19.290 45.064 1.00 18.06 6 GLU C C 1
ATOM 2260 O O . GLU C 1 6 ? 16.681 20.395 45.610 1.00 18.10 6 GLU C O 1
ATOM 2266 N N . ILE C 1 7 ? 16.684 18.152 45.744 1.00 14.33 7 ILE C N 1
ATOM 2267 C CA . ILE C 1 7 ? 16.789 18.169 47.194 1.00 12.64 7 ILE C CA 1
ATOM 2268 C C . ILE C 1 7 ? 17.948 17.263 47.583 1.00 14.95 7 ILE C C 1
ATOM 2269 O O . ILE C 1 7 ? 18.050 16.134 47.103 1.00 14.31 7 ILE C O 1
ATOM 2274 N N . PHE C 1 8 ? 18.832 17.782 48.432 1.00 12.45 8 PHE C N 1
ATOM 2275 C CA . PHE C 1 8 ? 20.006 17.046 48.899 1.00 12.94 8 PHE C CA 1
ATOM 2276 C C . PHE C 1 8 ? 19.855 16.874 50.402 1.00 12.84 8 PHE C C 1
ATOM 2277 O O . PHE C 1 8 ? 19.790 17.862 51.137 1.00 13.62 8 PHE C O 1
ATOM 2285 N N . THR C 1 9 ? 19.798 15.630 50.875 1.00 12.06 9 THR C N 1
ATOM 2286 C CA . THR C 1 9 ? 19.599 15.424 52.303 1.00 15.63 9 THR C CA 1
ATOM 2287 C C . THR C 1 9 ? 20.620 14.536 52.987 1.00 16.63 9 THR C C 1
ATOM 2288 O O . THR C 1 9 ? 21.245 13.679 52.360 1.00 15.47 9 THR C O 1
ATOM 2292 N N . ASP C 1 10 ? 20.800 14.760 54.286 1.00 16.21 10 ASP C N 1
ATOM 2293 C CA . ASP C 1 10 ? 21.740 13.961 55.058 1.00 16.48 10 ASP C CA 1
ATOM 2294 C C . ASP C 1 10 ? 21.359 14.016 56.533 1.00 16.05 10 ASP C C 1
ATOM 2295 O O . ASP C 1 10 ? 21.007 15.072 57.057 1.00 15.60 10 ASP C O 1
ATOM 2300 N N . GLY C 1 11 ? 21.411 12.862 57.185 1.00 16.05 11 GLY C N 1
ATOM 2301 C CA . GLY C 1 11 ? 21.099 12.796 58.598 1.00 18.90 11 GLY C CA 1
ATOM 2302 C C . GLY C 1 11 ? 22.136 11.908 59.253 1.00 20.33 11 GLY C C 1
ATOM 2303 O O . GLY C 1 11 ? 22.635 10.968 58.624 1.00 19.69 11 GLY C O 1
ATOM 2304 N N . SER C 1 12 ? 22.478 12.205 60.501 1.00 19.80 12 SER C N 1
ATOM 2305 C CA . SER C 1 12 ? 23.463 11.404 61.218 1.00 20.38 12 SER C CA 1
ATOM 2306 C C . SER C 1 12 ? 23.320 11.520 62.729 1.00 18.95 12 SER C C 1
ATOM 2307 O O . SER C 1 12 ? 22.649 12.418 63.244 1.00 19.21 12 SER C O 1
ATOM 2310 N N . ALA C 1 13 ? 23.957 10.590 63.432 1.00 20.07 13 ALA C N 1
ATOM 2311 C CA . ALA C 1 13 ? 23.928 10.564 64.887 1.00 21.74 13 ALA C CA 1
ATOM 2312 C C . ALA C 1 13 ? 25.311 10.152 65.383 1.00 23.03 13 ALA C C 1
ATOM 2313 O O . ALA C 1 13 ? 25.998 9.352 64.737 1.00 22.01 13 ALA C O 1
ATOM 2315 N N . LEU C 1 14 ? 25.705 10.703 66.530 1.00 25.88 14 LEU C N 1
ATOM 2316 C CA . LEU C 1 14 ? 27.012 10.435 67.127 1.00 29.46 14 LEU C CA 1
ATOM 2317 C C . LEU C 1 14 ? 27.081 9.153 67.941 1.00 31.39 14 LEU C C 1
ATOM 2318 O O . LEU C 1 14 ? 28.143 8.772 68.432 1.00 34.05 14 LEU C O 1
ATOM 2323 N N . GLY C 1 15 ? 25.944 8.490 68.084 1.00 31.60 15 GLY C N 1
ATOM 2324 C CA . GLY C 1 15 ? 25.904 7.251 68.830 1.00 30.21 15 GLY C CA 1
ATOM 2325 C C . GLY C 1 15 ? 24.682 6.483 68.395 1.00 30.11 15 GLY C C 1
ATOM 2326 O O . GLY C 1 15 ? 24.034 6.849 67.415 1.00 30.48 15 GLY C O 1
ATOM 2327 N N . ASN C 1 16 ? 24.357 5.417 69.117 1.00 30.79 16 ASN C N 1
ATOM 2328 C CA . ASN C 1 16 ? 23.189 4.619 68.783 1.00 31.29 16 ASN C CA 1
ATOM 2329 C C . ASN C 1 16 ? 22.510 4.136 70.057 1.00 30.08 16 ASN C C 1
ATOM 2330 O O . ASN C 1 16 ? 22.715 3.004 70.490 1.00 33.53 16 ASN C O 1
ATOM 2335 N N . PRO C 1 17 ? 21.681 4.996 70.670 1.00 30.27 17 PRO C N 1
ATOM 2336 C CA . PRO C 1 17 ? 21.387 6.355 70.201 1.00 28.98 17 PRO C CA 1
ATOM 2337 C C . PRO C 1 17 ? 22.444 7.374 70.615 1.00 29.42 17 PRO C C 1
ATOM 2338 O O . PRO C 1 17 ? 23.446 7.035 71.248 1.00 30.42 17 PRO C O 1
ATOM 2342 N N . GLY C 1 18 ? 22.193 8.631 70.268 1.00 29.23 18 GLY C N 1
ATOM 2343 C CA . GLY C 1 18 ? 23.108 9.702 70.608 1.00 25.53 18 GLY C CA 1
ATOM 2344 C C . GLY C 1 18 ? 22.654 10.994 69.960 1.00 24.68 18 GLY C C 1
ATOM 2345 O O . GLY C 1 18 ? 21.713 10.982 69.163 1.00 22.55 18 GLY C O 1
ATOM 2346 N N . PRO C 1 19 ? 23.285 12.129 70.293 1.00 21.92 19 PRO C N 1
ATOM 2347 C CA . PRO C 1 19 ? 22.882 13.401 69.688 1.00 23.23 19 PRO C CA 1
ATOM 2348 C C . PRO C 1 19 ? 22.985 13.255 68.178 1.00 20.33 19 PRO C C 1
ATOM 2349 O O . PRO C 1 19 ? 23.913 12.623 67.676 1.00 22.11 19 PRO C O 1
ATOM 2353 N N . GLY C 1 20 ? 22.031 13.834 67.459 1.00 21.97 20 GLY C N 1
ATOM 2354 C CA . GLY C 1 20 ? 22.048 13.734 66.011 1.00 21.30 20 GLY C CA 1
ATOM 2355 C C . GLY C 1 20 ? 21.382 14.929 65.365 1.00 22.98 20 GLY C C 1
ATOM 2356 O O . GLY C 1 20 ? 20.857 15.810 66.049 1.00 23.01 20 GLY C O 1
ATOM 2357 N N . GLY C 1 21 ? 21.406 14.973 64.041 1.00 18.12 21 GLY C N 1
ATOM 2358 C CA . GLY C 1 21 ? 20.780 16.085 63.359 1.00 17.70 21 GLY C CA 1
ATOM 2359 C C . GLY C 1 21 ? 20.592 15.809 61.887 1.00 16.00 21 GLY C C 1
ATOM 2360 O O . GLY C 1 21 ? 21.030 14.776 61.380 1.00 15.47 21 GLY C O 1
ATOM 2361 N N . TYR C 1 22 ? 19.926 16.726 61.199 1.00 16.91 22 TYR C N 1
ATOM 2362 C CA . TYR C 1 22 ? 19.715 16.566 59.771 1.00 14.69 22 TYR C CA 1
ATOM 2363 C C . TYR C 1 22 ? 19.993 17.869 59.060 1.00 15.79 22 TYR C C 1
ATOM 2364 O O . TYR C 1 22 ? 20.022 18.942 59.670 1.00 14.92 22 TYR C O 1
ATOM 2373 N N . GLY C 1 23 ? 20.212 17.748 57.762 1.00 14.97 23 GLY C N 1
ATOM 2374 C CA . GLY C 1 23 ? 20.455 18.897 56.918 1.00 15.40 23 GLY C CA 1
ATOM 2375 C C . GLY C 1 23 ? 19.752 18.616 55.602 1.00 17.34 23 GLY C C 1
ATOM 2376 O O . GLY C 1 23 ? 19.835 17.502 55.082 1.00 15.90 23 GLY C O 1
ATOM 2377 N N . ALA C 1 24 ? 19.022 19.597 55.082 1.00 15.27 24 ALA C N 1
ATOM 2378 C CA . ALA C 1 24 ? 18.347 19.436 53.803 1.00 15.44 24 ALA C CA 1
ATOM 2379 C C . ALA C 1 24 ? 18.518 20.719 53.007 1.00 15.77 24 ALA C C 1
ATOM 2380 O O . ALA C 1 24 ? 18.293 21.813 53.528 1.00 15.63 24 ALA C O 1
ATOM 2382 N N . ILE C 1 25 ? 18.927 20.574 51.752 1.00 14.77 25 ILE C N 1
ATOM 2383 C CA . ILE C 1 25 ? 19.123 21.712 50.861 1.00 16.50 25 ILE C CA 1
ATOM 2384 C C . ILE C 1 25 ? 18.227 21.573 49.632 1.00 17.62 25 ILE C C 1
ATOM 2385 O O . ILE C 1 25 ? 18.294 20.571 48.912 1.00 18.27 25 ILE C O 1
ATOM 2390 N N . LEU C 1 26 ? 17.388 22.578 49.394 1.00 15.32 26 LEU C N 1
ATOM 2391 C CA . LEU C 1 26 ? 16.485 22.556 48.246 1.00 18.62 26 LEU C CA 1
ATOM 2392 C C . LEU C 1 26 ? 16.958 23.582 47.229 1.00 19.62 26 LEU C C 1
ATOM 2393 O O . LEU C 1 26 ? 17.178 24.743 47.567 1.00 16.64 26 LEU C O 1
ATOM 2398 N N . ARG C 1 27 ? 17.109 23.150 45.988 1.00 18.40 27 ARG C N 1
ATOM 2399 C CA . ARG C 1 27 ? 17.546 24.044 44.927 1.00 21.71 27 ARG C CA 1
ATOM 2400 C C . ARG C 1 27 ? 16.520 24.080 43.804 1.00 23.95 27 ARG C C 1
ATOM 2401 O O . ARG C 1 27 ? 16.223 23.048 43.191 1.00 22.08 27 ARG C O 1
ATOM 2409 N N . TYR C 1 28 ? 15.957 25.264 43.567 1.00 28.39 28 TYR C N 1
ATOM 2410 C CA . TYR C 1 28 ? 14.981 25.468 42.499 1.00 34.35 28 TYR C CA 1
ATOM 2411 C C . TYR C 1 28 ? 15.725 26.282 41.453 1.00 36.82 28 TYR C C 1
ATOM 2412 O O . TYR C 1 28 ? 16.940 26.456 41.538 1.00 37.84 28 TYR C O 1
ATOM 2421 N N . ARG C 1 29 ? 14.989 26.799 40.477 1.00 38.82 29 ARG C N 1
ATOM 2422 C CA . ARG C 1 29 ? 15.600 27.636 39.457 1.00 42.68 29 ARG C CA 1
ATOM 2423 C C . ARG C 1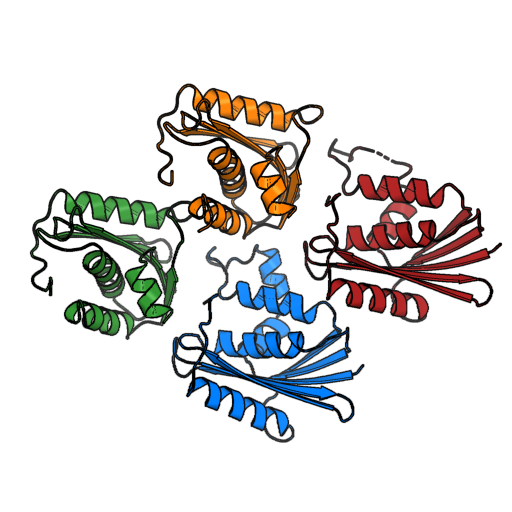 29 ? 16.241 28.805 40.206 1.00 42.79 29 ARG C C 1
ATOM 2424 O O . ARG C 1 29 ? 15.553 29.735 40.624 1.00 40.33 29 ARG C O 1
ATOM 2432 N N . GLY C 1 30 ? 17.555 28.733 40.394 1.00 44.21 30 GLY C N 1
ATOM 2433 C CA . GLY C 1 30 ? 18.269 29.782 41.099 1.00 43.58 30 GLY C CA 1
ATOM 2434 C C . GLY C 1 30 ? 18.203 29.699 42.618 1.00 40.85 30 GLY C C 1
ATOM 2435 O O . GLY C 1 30 ? 19.218 29.474 43.282 1.00 44.25 30 GLY C O 1
ATOM 2436 N N . ARG C 1 31 ? 17.002 29.873 43.163 1.00 35.14 31 ARG C N 1
ATOM 2437 C CA . ARG C 1 31 ? 16.772 29.864 44.607 1.00 30.94 31 ARG C CA 1
ATOM 2438 C C . ARG C 1 31 ? 17.304 28.661 45.381 1.00 27.64 31 ARG C C 1
ATOM 2439 O O . ARG C 1 31 ? 17.405 27.557 44.852 1.00 23.10 31 ARG C O 1
ATOM 2447 N N . GLU C 1 32 ? 17.648 28.891 46.646 1.00 22.22 32 GLU C N 1
ATOM 2448 C CA . GLU C 1 32 ? 18.127 27.821 47.512 1.00 18.20 32 GLU C CA 1
ATOM 2449 C C . GLU C 1 32 ? 17.623 28.030 48.927 1.00 20.72 32 GLU C C 1
ATOM 2450 O O . GLU C 1 32 ? 17.655 29.146 49.464 1.00 20.51 32 GLU C O 1
ATOM 2456 N N . LYS C 1 33 ? 17.139 26.946 49.521 1.00 18.90 33 LYS C N 1
ATOM 2457 C CA . LYS C 1 33 ? 16.627 26.972 50.880 1.00 17.39 33 LYS C CA 1
ATOM 2458 C C . LYS C 1 33 ? 17.351 25.851 51.608 1.00 15.25 33 LYS C C 1
ATOM 2459 O O . LYS C 1 33 ? 17.668 24.817 51.002 1.00 17.00 33 LYS C O 1
ATOM 2465 N N . THR C 1 34 ? 17.650 26.061 52.883 1.00 13.21 34 THR C N 1
ATOM 2466 C CA . THR C 1 34 ? 18.326 25.036 53.666 1.00 15.82 34 THR C CA 1
ATOM 2467 C C . THR C 1 34 ? 17.586 24.871 54.987 1.00 18.17 34 THR C C 1
ATOM 2468 O O . THR C 1 34 ? 17.008 25.825 55.509 1.00 18.54 34 THR C O 1
ATOM 2472 N N . PHE C 1 35 ? 17.614 23.655 55.522 1.00 17.30 35 PHE C N 1
ATOM 2473 C CA . PHE C 1 35 ? 16.915 23.332 56.766 1.00 19.42 35 PHE C CA 1
ATOM 2474 C C . PHE C 1 35 ? 17.779 22.380 57.584 1.00 17.85 35 PHE C C 1
ATOM 2475 O O . PHE C 1 35 ? 18.348 21.434 57.041 1.00 17.59 35 PHE C O 1
ATOM 2483 N N . SER C 1 36 ? 17.869 22.625 58.886 1.00 17.75 36 SER C N 1
ATOM 2484 C CA . SER C 1 36 ? 18.665 21.770 59.761 1.00 15.72 36 SER C CA 1
ATOM 2485 C C . SER C 1 36 ? 18.131 21.839 61.181 1.00 18.89 36 SER C C 1
ATOM 2486 O O . SER C 1 36 ? 17.615 22.869 61.603 1.00 20.42 36 SER C O 1
ATOM 2489 N N . ALA C 1 37 ? 18.242 20.733 61.909 1.00 18.93 37 ALA C N 1
ATOM 2490 C CA . ALA C 1 37 ? 17.785 20.680 63.295 1.00 20.88 37 ALA C CA 1
ATOM 2491 C C . ALA C 1 37 ? 18.519 19.563 64.035 1.00 21.36 37 ALA C C 1
ATOM 2492 O O . ALA C 1 37 ? 18.885 18.541 63.441 1.00 19.99 37 ALA C O 1
ATOM 2494 N N . GLY C 1 38 ? 18.731 19.761 65.334 1.00 21.15 38 GLY C N 1
ATOM 2495 C CA . GLY C 1 38 ? 19.437 18.769 66.126 1.00 21.58 38 GLY C CA 1
ATOM 2496 C C . GLY C 1 38 ? 18.575 18.150 67.204 1.00 19.32 38 GLY C C 1
ATOM 2497 O O . GLY C 1 38 ? 17.723 18.817 67.788 1.00 21.60 38 GLY C O 1
ATOM 2498 N N . TYR C 1 39 ? 18.809 16.868 67.471 1.00 19.73 39 TYR C N 1
ATOM 2499 C CA . TYR C 1 39 ? 18.046 16.134 68.468 1.00 22.41 39 TYR C CA 1
ATOM 2500 C C . TYR C 1 39 ? 18.936 15.510 69.539 1.00 23.31 39 TYR C C 1
ATOM 2501 O O . TYR C 1 39 ? 19.994 14.953 69.245 1.00 23.72 39 TYR C O 1
ATOM 2510 N N . THR C 1 40 ? 18.486 15.599 70.787 1.00 25.00 40 THR C N 1
ATOM 2511 C CA . THR C 1 40 ? 19.239 15.083 71.928 1.00 25.54 40 THR C CA 1
ATOM 2512 C C . THR C 1 40 ? 19.554 13.588 71.931 1.00 26.54 40 THR C C 1
ATOM 2513 O O . THR C 1 40 ? 20.646 13.184 72.325 1.00 28.63 40 THR C O 1
ATOM 2517 N N . ARG C 1 41 ? 18.607 12.765 71.502 1.00 25.56 41 ARG C N 1
ATOM 2518 C CA . ARG C 1 41 ? 18.829 11.328 71.513 1.00 24.82 41 ARG C CA 1
ATOM 2519 C C . ARG C 1 41 ? 18.093 10.675 70.354 1.00 22.04 41 ARG C C 1
ATOM 2520 O O . ARG C 1 41 ? 16.864 10.565 70.361 1.00 20.56 41 ARG C O 1
ATOM 2528 N N . THR C 1 42 ? 18.860 10.239 69.359 1.00 24.24 42 THR C N 1
ATOM 2529 C CA . THR C 1 42 ? 18.290 9.626 68.171 1.00 21.20 42 THR C CA 1
ATOM 2530 C C . THR C 1 42 ? 19.291 8.681 67.488 1.00 24.21 42 THR C C 1
ATOM 2531 O O . THR C 1 42 ? 20.336 8.354 68.056 1.00 25.23 42 THR C O 1
ATOM 2535 N N . THR C 1 43 ? 18.970 8.242 66.274 1.00 21.75 43 THR C N 1
ATOM 2536 C CA . THR C 1 43 ? 19.839 7.326 65.534 1.00 18.96 43 THR C CA 1
ATOM 2537 C C . THR C 1 43 ? 20.115 7.819 64.118 1.00 19.28 43 THR C C 1
ATOM 2538 O O . THR C 1 43 ? 19.433 8.715 63.625 1.00 17.92 43 THR C O 1
ATOM 2542 N N . ASN C 1 44 ? 21.109 7.212 63.471 1.00 18.30 44 ASN C N 1
ATOM 2543 C CA . ASN C 1 44 ? 21.477 7.565 62.102 1.00 21.98 44 ASN C CA 1
ATOM 2544 C C . ASN C 1 44 ? 20.284 7.340 61.176 1.00 21.30 44 ASN C C 1
ATOM 2545 O O . ASN C 1 44 ? 19.939 8.202 60.370 1.00 19.97 44 ASN C O 1
ATOM 2550 N N . ASN C 1 45 ? 19.667 6.170 61.294 1.00 21.05 45 ASN C N 1
ATOM 2551 C CA . ASN C 1 45 ? 18.506 5.828 60.478 1.00 21.87 45 ASN C CA 1
ATOM 2552 C C . ASN C 1 45 ? 17.393 6.863 60.591 1.00 21.46 45 ASN C C 1
ATOM 2553 O O . ASN C 1 45 ? 16.869 7.342 59.580 1.00 19.17 45 ASN C O 1
ATOM 2558 N N . ARG C 1 46 ? 17.035 7.221 61.819 1.00 17.70 46 ARG C N 1
ATOM 2559 C CA . ARG C 1 46 ? 15.967 8.187 62.011 1.00 17.36 46 ARG C CA 1
ATOM 2560 C C . ARG C 1 46 ? 16.297 9.581 61.484 1.00 17.86 46 ARG C C 1
ATOM 2561 O O . ARG C 1 46 ? 15.416 10.266 60.973 1.00 18.44 46 ARG C O 1
ATOM 2569 N N . MET C 1 47 ? 17.550 10.007 61.594 1.00 15.48 47 MET C N 1
ATOM 2570 C CA . MET C 1 47 ? 17.915 11.329 61.086 1.00 15.52 47 MET C CA 1
ATOM 2571 C C . MET C 1 47 ? 17.964 11.320 59.553 1.00 15.12 47 MET C C 1
ATOM 2572 O O . MET C 1 47 ? 17.637 12.317 58.919 1.00 16.77 47 MET C O 1
ATOM 2577 N N . GLU C 1 48 ? 18.377 10.198 58.965 1.00 16.81 48 GLU C N 1
ATOM 2578 C CA . GLU C 1 48 ? 18.420 10.079 57.507 1.00 17.22 48 GLU C CA 1
ATOM 2579 C C . GLU C 1 48 ? 16.990 10.217 56.968 1.00 18.59 48 GLU C C 1
ATOM 2580 O O . GLU C 1 48 ? 16.747 10.874 55.957 1.00 17.54 48 GLU C O 1
ATOM 2586 N N . LEU C 1 49 ? 16.041 9.597 57.661 1.00 15.22 49 LEU C N 1
ATOM 2587 C CA . LEU C 1 49 ? 14.646 9.662 57.257 1.00 18.96 49 LEU C CA 1
ATOM 2588 C C . LEU C 1 49 ? 14.088 11.074 57.499 1.00 18.34 49 LEU C C 1
ATOM 2589 O O . LEU C 1 49 ? 13.430 11.648 56.631 1.00 17.49 49 LEU C O 1
ATOM 2594 N N . LYS C 1 50 ? 14.371 11.636 58.671 1.00 18.19 50 LYS C N 1
ATOM 2595 C CA . LYS C 1 50 ? 13.894 12.974 59.019 1.00 20.00 50 LYS C CA 1
ATOM 2596 C C . LYS C 1 50 ? 14.388 14.018 58.014 1.00 18.59 50 LYS C C 1
ATOM 2597 O O . LYS C 1 50 ? 13.666 14.968 57.690 1.00 18.94 50 LYS C O 1
ATOM 2600 N N . ALA C 1 51 ? 15.614 13.841 57.526 1.00 15.00 51 ALA C N 1
ATOM 2601 C CA . ALA C 1 51 ? 16.186 14.769 56.552 1.00 15.76 51 ALA C CA 1
ATOM 2602 C C . ALA C 1 51 ? 15.342 14.818 55.269 1.00 16.76 51 ALA C C 1
ATOM 2603 O O . ALA C 1 51 ? 15.047 15.899 54.743 1.00 15.59 51 ALA C O 1
ATOM 2605 N N . ALA C 1 52 ? 14.956 13.649 54.765 1.00 17.83 52 ALA C N 1
ATOM 2606 C CA . ALA C 1 52 ? 14.143 13.579 53.551 1.00 19.33 52 ALA C CA 1
ATOM 2607 C C . ALA C 1 52 ? 12.752 14.160 53.805 1.00 20.27 52 ALA C C 1
ATOM 2608 O O . ALA C 1 52 ? 12.216 14.888 52.972 1.00 17.00 52 ALA C O 1
ATOM 2610 N N . ILE C 1 53 ? 12.175 13.828 54.957 1.00 16.68 53 ILE C N 1
ATOM 2611 C CA . ILE C 1 53 ? 10.855 14.318 55.335 1.00 17.91 53 ILE C CA 1
ATOM 2612 C C . ILE C 1 53 ? 10.803 15.835 55.365 1.00 17.01 53 ILE C C 1
ATOM 2613 O O . ILE C 1 53 ? 9.966 16.447 54.706 1.00 17.38 53 ILE C O 1
ATOM 2618 N N . GLU C 1 54 ? 11.704 16.446 56.125 1.00 18.93 54 GLU C N 1
ATOM 2619 C CA . GLU C 1 54 ? 11.712 17.896 56.237 1.00 20.11 54 GLU C CA 1
ATOM 2620 C C . GLU C 1 54 ? 12.064 18.578 54.920 1.00 18.33 54 GLU C C 1
ATOM 2621 O O . GLU C 1 54 ? 11.566 19.660 54.630 1.00 19.70 54 GLU C O 1
ATOM 2627 N N . GLY C 1 55 ? 12.911 17.941 54.117 1.00 15.95 55 GLY C N 1
ATOM 2628 C CA . GLY C 1 55 ? 13.262 18.519 52.833 1.00 15.41 55 GLY C CA 1
ATOM 2629 C C . GLY C 1 55 ? 12.027 18.583 51.940 1.00 17.42 55 GLY C C 1
ATOM 2630 O O . GLY C 1 55 ? 11.780 19.586 51.268 1.00 18.20 55 GLY C O 1
ATOM 2631 N N . LEU C 1 56 ? 11.237 17.516 51.949 1.00 15.16 56 LEU C N 1
ATOM 2632 C CA . LEU C 1 56 ? 10.032 17.455 51.129 1.00 16.31 56 LEU C CA 1
ATOM 2633 C C . LEU C 1 56 ? 8.901 18.330 51.669 1.00 18.69 56 LEU C C 1
ATOM 2634 O O . LEU C 1 56 ? 8.145 18.913 50.891 1.00 18.06 56 LEU C O 1
ATOM 2639 N N . LYS C 1 57 ? 8.786 18.420 52.991 1.00 19.43 57 LYS C N 1
ATOM 2640 C CA . LYS C 1 57 ? 7.734 19.232 53.607 1.00 17.52 57 LYS C CA 1
ATOM 2641 C C . LYS C 1 57 ? 7.917 20.721 53.317 1.00 20.80 57 LYS C C 1
ATOM 2642 O O . LYS C 1 57 ? 6.963 21.499 53.407 1.00 21.98 57 LYS C O 1
ATOM 2648 N N . ALA C 1 58 ? 9.140 21.112 52.962 1.00 19.97 58 ALA C N 1
ATOM 2649 C CA . ALA C 1 58 ? 9.450 22.506 52.649 1.00 23.29 58 ALA C CA 1
ATOM 2650 C C . ALA C 1 58 ? 8.818 22.960 51.332 1.00 21.42 58 ALA C C 1
ATOM 2651 O O . ALA C 1 58 ? 8.658 24.163 51.096 1.00 23.11 58 ALA C O 1
ATOM 2653 N N . LEU C 1 59 ? 8.467 22.006 50.470 1.00 21.86 59 LEU C N 1
ATOM 2654 C CA . LEU C 1 59 ? 7.841 22.333 49.186 1.00 22.17 59 LEU C CA 1
ATOM 2655 C C . LEU C 1 59 ? 6.417 22.807 49.473 1.00 24.56 59 LEU C C 1
ATOM 2656 O O . LEU C 1 59 ? 5.664 22.138 50.180 1.00 22.34 59 LEU C O 1
ATOM 2661 N N . LYS C 1 60 ? 6.047 23.960 48.928 1.00 26.48 60 LYS C N 1
ATOM 2662 C CA . LYS C 1 60 ? 4.719 24.515 49.176 1.00 27.23 60 LYS C CA 1
ATOM 2663 C C . LYS C 1 60 ? 3.701 24.254 48.073 1.00 27.17 60 LYS C C 1
ATOM 2664 O O . LYS C 1 60 ? 2.529 24.606 48.210 1.00 27.70 60 LYS C O 1
ATOM 2670 N N . GLU C 1 61 ? 4.152 23.646 46.982 1.00 26.21 61 GLU C N 1
ATOM 2671 C CA . GLU C 1 61 ? 3.272 23.297 45.870 1.00 27.22 61 GLU C CA 1
ATOM 2672 C C . GLU C 1 61 ? 3.824 22.030 45.234 1.00 24.12 61 GLU C C 1
ATOM 2673 O O . GLU C 1 61 ? 5.000 21.699 45.422 1.00 19.33 61 GLU C O 1
ATOM 2679 N N . PRO C 1 62 ? 2.985 21.291 44.488 1.00 23.35 62 PRO C N 1
ATOM 2680 C CA . PRO C 1 62 ? 3.441 20.057 43.842 1.00 24.06 62 PRO C CA 1
ATOM 2681 C C . PRO C 1 62 ? 4.673 20.316 42.977 1.00 25.04 62 PRO C C 1
ATOM 2682 O O . PRO C 1 62 ? 4.775 21.363 42.334 1.00 25.25 62 PRO C O 1
ATOM 2686 N N . ALA C 1 63 ? 5.606 19.367 42.961 1.00 24.83 63 ALA C N 1
ATOM 2687 C CA . ALA C 1 63 ? 6.816 19.537 42.171 1.00 22.82 63 ALA C CA 1
ATOM 2688 C C . ALA C 1 63 ? 7.458 18.222 41.748 1.00 22.16 63 ALA C C 1
ATOM 2689 O O . ALA C 1 63 ? 7.242 17.179 42.367 1.00 21.78 63 ALA C O 1
ATOM 2691 N N . GLU C 1 64 ? 8.222 18.270 40.660 1.00 22.98 64 GLU C N 1
ATOM 2692 C CA . GLU C 1 64 ? 8.938 17.091 40.193 1.00 22.41 64 GLU C CA 1
ATOM 2693 C C . GLU C 1 64 ? 10.216 17.176 41.012 1.00 18.94 64 GLU C C 1
ATOM 2694 O O . GLU C 1 64 ? 10.935 18.174 40.945 1.00 17.02 64 GLU C O 1
ATOM 2700 N N . VAL C 1 65 ? 10.491 16.139 41.788 1.00 18.73 65 VAL C N 1
ATOM 2701 C CA . VAL C 1 65 ? 11.653 16.158 42.664 1.00 17.97 65 VAL C CA 1
ATOM 2702 C C . VAL C 1 65 ? 12.714 15.091 42.439 1.00 16.31 65 VAL C C 1
ATOM 2703 O O . VAL C 1 65 ? 12.405 13.912 42.257 1.00 19.27 65 VAL C O 1
ATOM 2707 N N . ASP C 1 66 ? 13.971 15.525 42.441 1.00 15.55 66 ASP C N 1
ATOM 2708 C CA . ASP C 1 66 ? 15.093 14.609 42.337 1.00 15.24 66 ASP C CA 1
ATOM 2709 C C . ASP C 1 66 ? 15.733 14.757 43.703 1.00 15.70 66 ASP C C 1
ATOM 2710 O O . ASP C 1 66 ? 16.285 15.808 44.029 1.00 15.12 66 ASP C O 1
ATOM 2715 N N . LEU C 1 67 ? 15.622 13.717 44.516 1.00 15.01 67 LEU C N 1
ATOM 2716 C CA . LEU C 1 67 ? 16.168 13.762 45.862 1.00 14.67 67 LEU C CA 1
ATOM 2717 C C . LEU C 1 67 ? 17.417 12.904 45.982 1.00 15.04 67 LEU C C 1
ATOM 2718 O O . LEU C 1 67 ? 17.380 11.680 45.819 1.00 17.19 67 LEU C O 1
ATOM 2723 N N . TYR C 1 68 ? 18.527 13.564 46.277 1.00 12.96 68 TYR C N 1
ATOM 2724 C CA . TYR C 1 68 ? 19.812 12.885 46.406 1.00 14.77 68 TYR C CA 1
ATOM 2725 C C . TYR C 1 68 ? 20.176 12.654 47.855 1.00 14.44 68 TYR C C 1
ATOM 2726 O O . TYR C 1 68 ? 20.250 13.600 48.638 1.00 14.89 68 TYR C O 1
ATOM 2735 N N . THR C 1 69 ? 20.419 11.394 48.202 1.00 15.61 69 THR C N 1
ATOM 2736 C CA . THR C 1 69 ? 20.794 11.026 49.562 1.00 19.50 69 THR C CA 1
ATOM 2737 C C . THR C 1 69 ? 21.676 9.777 49.549 1.00 20.21 69 THR C C 1
ATOM 2738 O O . THR C 1 69 ? 21.605 8.974 48.625 1.00 17.80 69 THR C O 1
ATOM 2742 N N . ASP C 1 70 ? 22.525 9.618 50.560 1.00 21.37 70 ASP C N 1
ATOM 2743 C CA . ASP C 1 70 ? 23.395 8.442 50.613 1.00 25.77 70 ASP C CA 1
ATOM 2744 C C . ASP C 1 70 ? 22.876 7.372 51.575 1.00 25.68 70 ASP C C 1
ATOM 2745 O O . ASP C 1 70 ? 23.516 6.340 51.772 1.00 28.75 70 ASP C O 1
ATOM 2750 N N . SER C 1 71 ? 21.703 7.608 52.155 1.00 25.77 71 SER C N 1
ATOM 2751 C CA . SER C 1 71 ? 21.115 6.679 53.119 1.00 25.72 71 SER C CA 1
ATOM 2752 C C . SER C 1 71 ? 20.966 5.226 52.653 1.00 28.19 71 SER C C 1
ATOM 2753 O O . SER C 1 71 ? 20.256 4.941 51.689 1.00 26.60 71 SER C O 1
ATOM 2756 N N . HIS C 1 72 ? 21.646 4.310 53.343 1.00 25.06 72 HIS C N 1
ATOM 2757 C CA . HIS C 1 72 ? 21.556 2.884 53.022 1.00 27.59 72 HIS C CA 1
ATOM 2758 C C . HIS C 1 72 ? 20.191 2.398 53.488 1.00 24.43 72 HIS C C 1
ATOM 2759 O O . HIS C 1 72 ? 19.593 1.513 52.881 1.00 26.46 72 HIS C O 1
ATOM 2766 N N . TYR C 1 73 ? 19.720 2.991 54.580 1.00 26.16 73 TYR C N 1
ATOM 2767 C CA . TYR C 1 73 ? 18.434 2.658 55.181 1.00 25.66 73 TYR C CA 1
ATOM 2768 C C . TYR C 1 73 ? 17.331 2.926 54.168 1.00 23.39 73 TYR C C 1
ATOM 2769 O O . TYR C 1 73 ? 16.500 2.062 53.900 1.00 22.82 73 TYR C O 1
ATOM 2778 N N . LEU C 1 74 ? 17.348 4.126 53.601 1.00 22.55 74 LEU C N 1
ATOM 2779 C CA . LEU C 1 74 ? 16.371 4.528 52.596 1.00 21.98 74 LEU C CA 1
ATOM 2780 C C . LEU C 1 74 ? 16.529 3.734 51.302 1.00 22.02 74 LEU C C 1
ATOM 2781 O O . LEU C 1 74 ? 15.545 3.311 50.702 1.00 24.09 74 LEU C O 1
ATOM 2786 N N . LYS C 1 75 ? 17.769 3.542 50.865 1.00 24.33 75 LYS C N 1
ATOM 2787 C CA . LYS C 1 75 ? 18.017 2.816 49.624 1.00 26.31 75 LYS C CA 1
ATOM 2788 C C . LYS C 1 75 ? 17.442 1.407 49.681 1.00 27.77 75 LYS C C 1
ATOM 2789 O O . LYS C 1 75 ? 16.755 0.960 48.757 1.00 26.71 75 LYS C O 1
ATOM 2795 N N . LYS C 1 76 ? 17.723 0.707 50.770 1.00 28.75 76 LYS C N 1
ATOM 2796 C CA . LYS C 1 76 ? 17.233 -0.652 50.929 1.00 31.29 76 LYS C CA 1
ATOM 2797 C C . LYS C 1 76 ? 15.706 -0.668 50.913 1.00 29.91 76 LYS C C 1
ATOM 2798 O O . LYS C 1 76 ? 15.091 -1.542 50.306 1.00 28.91 76 LYS C O 1
ATOM 2804 N N . ALA C 1 77 ? 15.093 0.312 51.567 1.00 29.65 77 ALA C N 1
ATOM 2805 C CA . ALA C 1 77 ? 13.641 0.382 51.610 1.00 27.92 77 ALA C CA 1
ATOM 2806 C C . ALA C 1 77 ? 13.034 0.652 50.231 1.00 28.07 77 ALA C C 1
ATOM 2807 O O . ALA C 1 77 ? 12.050 0.015 49.849 1.00 26.66 77 ALA C O 1
ATOM 2809 N N . PHE C 1 78 ? 13.621 1.586 49.484 1.00 26.43 78 PHE C N 1
ATOM 2810 C CA . PHE C 1 78 ? 13.106 1.937 48.162 1.00 26.76 78 PHE C CA 1
ATOM 2811 C C . PHE C 1 78 ? 13.588 1.083 46.998 1.00 30.55 78 PHE C C 1
ATOM 2812 O O . PHE C 1 78 ? 13.034 1.163 45.901 1.00 28.27 78 PHE C O 1
ATOM 2820 N N . THR C 1 79 ? 14.626 0.286 47.216 1.00 32.56 79 THR C N 1
ATOM 2821 C CA . THR C 1 79 ? 15.108 -0.600 46.165 1.00 39.29 79 THR C CA 1
ATOM 2822 C C . THR C 1 79 ? 14.757 -2.006 46.631 1.00 46.92 79 THR C C 1
ATOM 2823 O O . THR C 1 79 ? 15.475 -2.966 46.366 1.00 48.90 79 THR C O 1
ATOM 2827 N N . GLU C 1 80 ? 13.637 -2.101 47.342 1.00 55.44 80 GLU C N 1
ATOM 2828 C CA . GLU C 1 80 ? 13.138 -3.362 47.877 1.00 61.73 80 GLU C CA 1
ATOM 2829 C C . GLU C 1 80 ? 11.751 -3.154 48.480 1.00 66.01 80 GLU C C 1
ATOM 2830 O O . GLU C 1 80 ? 10.758 -3.682 47.981 1.00 67.19 80 GLU C O 1
ATOM 2836 N N . VAL C 1 99 ? 7.230 -2.440 62.640 1.00 67.20 99 VAL C N 1
ATOM 2837 C CA . VAL C 1 99 ? 8.414 -2.077 61.872 1.00 62.35 99 VAL C CA 1
ATOM 2838 C C . VAL C 1 99 ? 9.151 -0.926 62.547 1.00 58.26 99 VAL C C 1
ATOM 2839 O O . VAL C 1 99 ? 8.539 -0.079 63.199 1.00 58.37 99 VAL C O 1
ATOM 2843 N N . LYS C 1 100 ? 10.470 -0.902 62.384 1.00 53.84 100 LYS C N 1
ATOM 2844 C CA . LYS C 1 100 ? 11.294 0.141 62.981 1.00 48.75 100 LYS C CA 1
ATOM 2845 C C . LYS C 1 100 ? 10.988 1.526 62.405 1.00 44.20 100 LYS C C 1
ATOM 2846 O O . LYS C 1 100 ? 10.979 1.716 61.189 1.00 42.39 100 LYS C O 1
ATOM 2852 N N . ASN C 1 101 ? 10.713 2.479 63.293 1.00 38.98 101 ASN C N 1
ATOM 2853 C CA . ASN C 1 101 ? 10.447 3.865 62.914 1.00 35.26 101 ASN C CA 1
ATOM 2854 C C . ASN C 1 101 ? 9.205 4.101 62.065 1.00 34.15 101 ASN C C 1
ATOM 2855 O O . ASN C 1 101 ? 9.253 4.839 61.079 1.00 33.17 101 ASN C O 1
ATOM 2860 N N . ARG C 1 102 ? 8.086 3.505 62.459 1.00 32.71 102 ARG C N 1
ATOM 2861 C CA . ARG C 1 102 ? 6.850 3.663 61.704 1.00 31.30 102 ARG C CA 1
ATOM 2862 C C . ARG C 1 102 ? 6.376 5.111 61.602 1.00 29.01 102 ARG C C 1
ATOM 2863 O O . ARG C 1 102 ? 5.898 5.532 60.549 1.00 30.41 102 ARG C O 1
ATOM 2871 N N . ASP C 1 103 ? 6.501 5.871 62.688 1.00 25.40 103 ASP C N 1
ATOM 2872 C CA . ASP C 1 103 ? 6.068 7.265 62.698 1.00 24.27 103 ASP C CA 1
ATOM 2873 C C . ASP C 1 103 ? 6.728 8.081 61.588 1.00 24.80 103 ASP C C 1
ATOM 2874 O O . ASP C 1 103 ? 6.088 8.927 60.962 1.00 24.29 103 ASP C O 1
ATOM 2879 N N . LEU C 1 104 ? 8.006 7.827 61.346 1.00 23.39 104 LEU C N 1
ATOM 2880 C CA . LEU C 1 104 ? 8.723 8.563 60.314 1.00 23.95 104 LEU C CA 1
ATOM 2881 C C . LEU C 1 104 ? 8.417 8.068 58.904 1.00 23.88 104 LEU C C 1
ATOM 2882 O O . LEU C 1 104 ? 8.276 8.871 57.979 1.00 22.36 104 LEU C O 1
ATOM 2887 N N . TRP C 1 105 ? 8.313 6.756 58.729 1.00 21.65 105 TRP C N 1
ATOM 2888 C CA . TRP C 1 105 ? 8.002 6.223 57.407 1.00 25.52 105 TRP C CA 1
ATOM 2889 C C . TRP C 1 105 ? 6.652 6.761 56.961 1.00 26.93 105 TRP C C 1
ATOM 2890 O O . TRP C 1 105 ? 6.448 7.084 55.785 1.00 26.46 105 TRP C O 1
ATOM 2901 N N . GLU C 1 106 ? 5.732 6.858 57.915 1.00 27.63 106 GLU C N 1
ATOM 2902 C CA . GLU C 1 106 ? 4.400 7.371 57.645 1.00 30.03 106 GLU C CA 1
ATOM 2903 C C . GLU C 1 106 ? 4.508 8.814 57.172 1.00 26.96 106 GLU C C 1
ATOM 2904 O O . GLU C 1 106 ? 3.896 9.202 56.177 1.00 24.91 106 GLU C O 1
ATOM 2910 N N . ALA C 1 107 ? 5.298 9.604 57.891 1.00 22.95 107 ALA C N 1
ATOM 2911 C CA . ALA C 1 107 ? 5.493 11.003 57.551 1.00 23.53 107 ALA C CA 1
ATOM 2912 C C . ALA C 1 107 ? 6.135 11.151 56.172 1.00 19.07 107 ALA C C 1
ATOM 2913 O O . ALA C 1 107 ? 5.781 12.059 55.416 1.00 23.68 107 ALA C O 1
ATOM 2915 N N . LEU C 1 108 ? 7.066 10.263 55.836 1.00 20.53 108 LEU C N 1
ATOM 2916 C CA . LEU C 1 108 ? 7.726 10.344 54.535 1.00 21.27 108 LEU C CA 1
ATOM 2917 C C . LEU C 1 108 ? 6.735 10.077 53.405 1.00 22.29 108 LEU C C 1
ATOM 2918 O O . LEU C 1 108 ? 6.716 10.801 52.419 1.00 21.97 108 LEU C O 1
ATOM 2923 N N . LEU C 1 109 ? 5.897 9.055 53.555 1.00 25.18 109 LEU C N 1
ATOM 2924 C CA . LEU C 1 109 ? 4.907 8.753 52.524 1.00 25.26 109 LEU C CA 1
ATOM 2925 C C . LEU C 1 109 ? 3.994 9.954 52.315 1.00 26.43 109 LEU C C 1
ATOM 2926 O O . LEU C 1 109 ? 3.701 10.333 51.182 1.00 26.03 109 LEU C O 1
ATOM 2931 N N . LEU C 1 110 ? 3.557 10.562 53.412 1.00 24.92 110 LEU C N 1
ATOM 2932 C CA . LEU C 1 110 ? 2.693 11.732 53.329 1.00 26.17 110 LEU C CA 1
ATOM 2933 C C . LEU C 1 110 ? 3.409 12.928 52.718 1.00 25.49 110 LEU C C 1
ATOM 2934 O O . LEU C 1 110 ? 2.795 13.736 52.037 1.00 22.57 110 LEU C O 1
ATOM 2939 N N . ALA C 1 111 ? 4.710 13.041 52.960 1.00 23.98 111 ALA C N 1
ATOM 2940 C CA . ALA C 1 111 ? 5.469 14.162 52.424 1.00 22.15 111 ALA C CA 1
ATOM 2941 C C . ALA C 1 111 ? 5.745 14.022 50.930 1.00 19.91 111 ALA C C 1
ATOM 2942 O O . ALA C 1 111 ? 5.881 15.024 50.236 1.00 20.71 111 ALA C O 1
ATOM 2944 N N . MET C 1 112 ? 5.820 12.786 50.440 1.00 19.13 112 MET C N 1
ATOM 2945 C CA . MET C 1 112 ? 6.100 12.521 49.028 1.00 20.68 112 MET C CA 1
ATOM 2946 C C . MET C 1 112 ? 4.850 12.554 48.149 1.00 20.69 112 MET C C 1
ATOM 2947 O O . MET C 1 112 ? 4.917 12.897 46.972 1.00 18.28 112 MET C O 1
ATOM 2952 N N . ALA C 1 113 ? 3.722 12.179 48.737 1.00 19.17 113 ALA C N 1
ATOM 2953 C CA . ALA C 1 113 ? 2.441 12.084 48.032 1.00 20.45 113 ALA C CA 1
ATOM 2954 C C . ALA C 1 113 ? 2.075 13.158 47.000 1.00 20.82 113 ALA C C 1
ATOM 2955 O O . ALA C 1 113 ? 1.645 12.838 45.895 1.00 21.97 113 ALA C O 1
ATOM 2957 N N . PRO C 1 114 ? 2.236 14.442 47.345 1.00 20.54 114 PRO C N 1
ATOM 2958 C CA . PRO C 1 114 ? 1.900 15.537 46.422 1.00 21.07 114 PRO C CA 1
ATOM 2959 C C . PRO C 1 114 ? 2.871 15.703 45.258 1.00 21.03 114 PRO C C 1
ATOM 2960 O O . PRO C 1 114 ? 2.568 16.387 44.275 1.00 22.07 114 PRO C O 1
ATOM 2964 N N . HIS C 1 115 ? 4.028 15.061 45.370 1.00 20.84 115 HIS C N 1
ATOM 2965 C CA . HIS C 1 115 ? 5.087 15.203 44.377 1.00 18.18 115 HIS C CA 1
ATOM 2966 C C . HIS C 1 115 ? 5.440 13.953 43.583 1.00 19.53 115 HIS C C 1
ATOM 2967 O O . HIS C 1 115 ? 5.013 12.846 43.909 1.00 21.59 115 HIS C O 1
ATOM 2974 N N . ARG C 1 116 ? 6.218 14.162 42.526 1.00 21.27 116 ARG C N 1
ATOM 2975 C CA . ARG C 1 116 ? 6.728 13.086 41.684 1.00 24.17 116 ARG C CA 1
ATOM 2976 C C . ARG C 1 116 ? 8.179 13.011 42.157 1.00 22.24 116 ARG C C 1
ATOM 2977 O O . ARG C 1 116 ? 9.034 13.756 41.676 1.00 23.40 116 ARG C O 1
ATOM 2985 N N . VAL C 1 117 ? 8.448 12.119 43.104 1.00 23.36 117 VAL C N 1
ATOM 2986 C CA . VAL C 1 117 ? 9.780 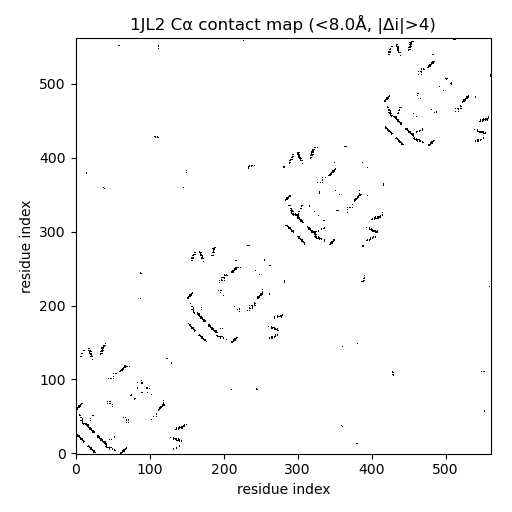12.002 43.688 1.00 21.07 117 VAL C CA 1
ATOM 2987 C C . VAL C 1 117 ? 10.679 10.885 43.178 1.00 20.55 117 VAL C C 1
ATOM 2988 O O . VAL C 1 117 ? 10.382 9.701 43.331 1.00 22.17 117 VAL C O 1
ATOM 2992 N N . ARG C 1 118 ? 11.796 11.282 42.580 1.00 17.36 118 ARG C N 1
ATOM 2993 C CA . ARG C 1 118 ? 12.766 10.336 42.076 1.00 18.96 118 ARG C CA 1
ATOM 2994 C C . ARG C 1 118 ? 13.967 10.354 43.015 1.00 19.99 118 ARG C C 1
ATOM 2995 O O . ARG C 1 118 ? 14.676 11.357 43.101 1.00 19.05 118 ARG C O 1
ATOM 3003 N N . PHE C 1 119 ? 14.167 9.258 43.744 1.00 17.54 119 PHE C N 1
ATOM 3004 C CA . PHE C 1 119 ? 15.302 9.159 44.655 1.00 19.77 119 PHE C CA 1
ATOM 3005 C C . PHE C 1 119 ? 16.566 8.818 43.883 1.00 20.91 119 PHE C C 1
ATOM 3006 O O . PHE C 1 119 ? 16.524 8.109 42.874 1.00 22.88 119 PHE C O 1
ATOM 3014 N N . HIS C 1 120 ? 17.689 9.336 44.369 1.00 19.36 120 HIS C N 1
ATOM 3015 C CA . HIS C 1 120 ? 19.002 9.092 43.785 1.00 20.13 120 HIS C CA 1
ATOM 3016 C C . HIS C 1 120 ? 19.896 8.714 44.956 1.00 19.82 120 HIS C C 1
ATOM 3017 O O . HIS C 1 120 ? 20.251 9.564 45.768 1.00 20.54 120 HIS C O 1
ATOM 3024 N N . PHE C 1 121 ? 20.239 7.436 45.064 1.00 16.53 121 PHE C N 1
ATOM 3025 C CA . PHE C 1 121 ? 21.083 6.996 46.163 1.00 16.53 121 PHE C CA 1
ATOM 3026 C C . PHE C 1 121 ? 22.559 7.087 45.787 1.00 16.53 121 PHE C C 1
ATOM 3027 O O . PHE C 1 121 ? 23.122 6.203 45.129 1.00 16.53 121 PHE C O 1
ATOM 3035 N N . VAL C 1 122 ? 23.170 8.188 46.212 1.00 32.12 122 VAL C N 1
ATOM 3036 C CA . VAL C 1 122 ? 24.564 8.475 45.915 1.00 26.54 122 VAL C CA 1
ATOM 3037 C C . VAL C 1 122 ? 25.549 7.595 46.660 1.00 22.97 122 VAL C C 1
ATOM 3038 O O . VAL C 1 122 ? 25.280 7.138 47.768 1.00 19.81 122 VAL C O 1
ATOM 3042 N N . LYS C 1 123 ? 26.697 7.363 46.033 1.00 26.46 123 LYS C N 1
ATOM 3043 C CA . LYS C 1 123 ? 27.737 6.515 46.599 1.00 27.33 123 LYS C CA 1
ATOM 3044 C C . LYS C 1 123 ? 28.763 7.265 47.437 1.00 28.73 123 LYS C C 1
ATOM 3045 O O . LYS C 1 123 ? 29.632 6.642 48.051 1.00 30.73 123 LYS C O 1
ATOM 3051 N N . GLY C 1 124 ? 28.670 8.591 47.461 1.00 25.93 124 GLY C N 1
ATOM 3052 C CA . GLY C 1 124 ? 29.611 9.388 48.231 1.00 24.34 124 GLY C CA 1
ATOM 3053 C C . GLY C 1 124 ? 29.279 10.864 48.116 1.00 26.43 124 GLY C C 1
ATOM 3054 O O . GLY C 1 124 ? 28.309 11.219 47.448 1.00 24.89 124 GLY C O 1
ATOM 3055 N N . HIS C 1 125 ? 30.073 11.724 48.752 1.00 27.51 125 HIS C N 1
ATOM 3056 C CA . HIS C 1 125 ? 29.818 13.162 48.709 1.00 30.63 125 HIS C CA 1
ATOM 3057 C C . HIS C 1 125 ? 30.614 13.909 47.642 1.00 29.98 125 HIS C C 1
ATOM 3058 O O . HIS C 1 125 ? 30.321 15.069 47.343 1.00 30.26 125 HIS C O 1
ATOM 3065 N N . ALA C 1 126 ? 31.624 13.258 47.074 1.00 29.90 126 ALA C N 1
ATOM 3066 C CA . ALA C 1 126 ? 32.413 13.885 46.021 1.00 29.55 126 ALA C CA 1
ATOM 3067 C C . ALA C 1 126 ? 31.487 13.953 44.811 1.00 29.29 126 ALA C C 1
ATOM 3068 O O . ALA C 1 126 ? 30.643 13.082 44.623 1.00 33.18 126 ALA C O 1
ATOM 3070 N N . GLY C 1 127 ? 31.621 14.982 43.992 1.00 29.07 127 GLY C N 1
ATOM 3071 C CA . GLY C 1 127 ? 30.741 15.061 42.841 1.00 31.54 127 GLY C CA 1
ATOM 3072 C C . GLY C 1 127 ? 29.301 15.310 43.259 1.00 28.59 127 GLY C C 1
ATOM 3073 O O . GLY C 1 127 ? 28.407 15.342 42.421 1.00 26.47 127 GLY C O 1
ATOM 3074 N N . HIS C 1 128 ? 29.089 15.469 44.566 1.00 28.23 128 HIS C N 1
ATOM 3075 C CA . HIS C 1 128 ? 27.778 15.761 45.144 1.00 27.75 128 HIS C CA 1
ATOM 3076 C C . HIS C 1 128 ? 27.991 16.870 46.178 1.00 23.49 128 HIS C C 1
ATOM 3077 O O . HIS C 1 128 ? 27.674 16.704 47.352 1.00 25.06 128 HIS C O 1
ATOM 3084 N N . PRO C 1 129 ? 28.523 18.024 45.739 1.00 25.15 129 PRO C N 1
ATOM 3085 C CA . PRO C 1 129 ? 28.800 19.175 46.607 1.00 23.86 129 PRO C CA 1
ATOM 3086 C C . PRO C 1 129 ? 27.692 19.540 47.585 1.00 20.71 129 PRO C C 1
ATOM 3087 O O . PRO C 1 129 ? 27.957 19.804 48.757 1.00 20.49 129 PRO C O 1
ATOM 3091 N N . GLU C 1 130 ? 26.454 19.556 47.106 1.00 18.38 130 GLU C N 1
ATOM 3092 C CA . GLU C 1 130 ? 25.329 19.889 47.965 1.00 18.39 130 GLU C CA 1
ATOM 3093 C C . GLU C 1 130 ? 25.160 18.847 49.071 1.00 16.38 130 GLU C C 1
ATOM 3094 O O . GLU C 1 130 ? 24.793 19.188 50.191 1.00 16.61 130 GLU C O 1
ATOM 3100 N N . ASN C 1 131 ? 25.421 17.578 48.760 1.00 16.30 131 ASN C N 1
ATOM 3101 C CA . ASN C 1 131 ? 25.306 16.530 49.776 1.00 17.75 131 ASN C CA 1
ATOM 3102 C C . ASN C 1 131 ? 26.356 16.728 50.866 1.00 19.98 131 ASN C C 1
ATOM 3103 O O . ASN C 1 131 ? 26.108 16.440 52.037 1.00 21.51 131 ASN C O 1
ATOM 3108 N N . GLU C 1 132 ? 27.532 17.210 50.479 1.00 18.22 132 GLU C N 1
ATOM 3109 C CA . GLU C 1 132 ? 28.586 17.451 51.458 1.00 21.28 132 GLU C CA 1
ATOM 3110 C C . GLU C 1 132 ? 28.158 18.615 52.346 1.00 18.36 132 GLU C C 1
ATOM 3111 O O . GLU C 1 132 ? 28.421 18.617 53.545 1.00 19.89 132 GLU C O 1
ATOM 3117 N N . ARG C 1 133 ? 27.490 19.600 51.755 1.00 19.13 133 ARG C N 1
ATOM 3118 C CA . ARG C 1 133 ? 27.023 20.743 52.529 1.00 19.22 133 ARG C CA 1
ATOM 3119 C C . ARG C 1 133 ? 25.910 20.315 53.473 1.00 18.49 133 ARG C C 1
ATOM 3120 O O . ARG C 1 133 ? 25.823 20.805 54.603 1.00 17.44 133 ARG C O 1
ATOM 3128 N N . ALA C 1 134 ? 25.067 19.391 53.017 1.00 17.54 134 ALA C N 1
ATOM 3129 C CA . ALA C 1 134 ? 23.963 18.906 53.842 1.00 17.69 134 ALA C CA 1
ATOM 3130 C C . ALA C 1 134 ? 24.511 18.125 55.030 1.00 17.13 134 ALA C C 1
ATOM 3131 O O . ALA C 1 134 ? 23.989 18.211 56.143 1.00 16.27 134 ALA C O 1
ATOM 3133 N N . ASP C 1 135 ? 25.564 17.354 54.781 1.00 17.08 135 ASP C N 1
ATOM 3134 C CA . ASP C 1 135 ? 26.197 16.586 55.832 1.00 20.58 135 ASP C CA 1
ATOM 3135 C C . ASP C 1 135 ? 26.773 17.558 56.866 1.00 19.79 135 ASP C C 1
ATOM 3136 O O . ASP C 1 135 ? 26.656 17.333 58.071 1.00 21.65 135 ASP C O 1
ATOM 3141 N N . GLU C 1 136 ? 27.381 18.641 56.386 1.00 20.84 136 GLU C N 1
ATOM 3142 C CA . GLU C 1 136 ? 27.963 19.641 57.277 1.00 23.94 136 GLU C CA 1
ATOM 3143 C C . GLU C 1 136 ? 26.889 20.205 58.198 1.00 23.96 136 GLU C C 1
ATOM 3144 O O . GLU C 1 136 ? 27.108 20.363 59.397 1.00 20.39 136 GLU C O 1
ATOM 3150 N N . LEU C 1 137 ? 25.725 20.502 57.631 1.00 21.52 137 LEU C N 1
ATOM 3151 C CA . LEU C 1 137 ? 24.613 21.045 58.403 1.00 21.61 137 LEU C CA 1
ATOM 3152 C C . LEU C 1 137 ? 24.130 20.082 59.479 1.00 21.35 137 LEU C C 1
ATOM 3153 O O . LEU C 1 137 ? 23.882 20.490 60.616 1.00 22.54 137 LEU C O 1
ATOM 3158 N N . ALA C 1 138 ? 23.985 18.813 59.107 1.00 20.94 138 ALA C N 1
ATOM 3159 C CA . ALA C 1 138 ? 23.520 17.790 60.039 1.00 20.04 138 ALA C CA 1
ATOM 3160 C C . ALA C 1 138 ? 24.490 17.620 61.200 1.00 23.93 138 ALA C C 1
ATOM 3161 O O . ALA C 1 138 ? 24.078 17.598 62.364 1.00 22.98 138 ALA C O 1
ATOM 3163 N N . ARG C 1 139 ? 25.777 17.494 60.883 1.00 24.42 139 ARG C N 1
ATOM 3164 C CA . ARG C 1 139 ? 26.801 17.328 61.911 1.00 26.20 139 ARG C CA 1
ATOM 3165 C C . ARG C 1 139 ? 26.843 18.518 62.868 1.00 28.42 139 ARG C C 1
ATOM 3166 O O . ARG C 1 139 ? 26.969 18.343 64.082 1.00 29.99 139 ARG C O 1
ATOM 3174 N N . ALA C 1 140 ? 26.734 19.721 62.311 1.00 30.51 140 ALA C N 1
ATOM 3175 C CA . ALA C 1 140 ? 26.761 20.949 63.098 1.00 32.34 140 ALA C CA 1
ATOM 3176 C C . ALA C 1 140 ? 25.542 21.056 64.007 1.00 34.00 140 ALA C C 1
ATOM 3177 O O . ALA C 1 140 ? 25.618 21.619 65.099 1.00 32.87 140 ALA C O 1
ATOM 3179 N N . ALA C 1 141 ? 24.416 20.519 63.550 1.00 33.47 141 ALA C N 1
ATOM 3180 C CA . ALA C 1 141 ? 23.191 20.558 64.335 1.00 34.79 141 ALA C CA 1
ATOM 3181 C C . ALA C 1 141 ? 23.265 19.551 65.477 1.00 35.31 141 ALA C C 1
ATOM 3182 O O . ALA C 1 141 ? 22.701 19.776 66.545 1.00 36.80 141 ALA C O 1
ATOM 3184 N N . ALA C 1 142 ? 23.971 18.448 65.250 1.00 36.74 142 ALA C N 1
ATOM 3185 C CA . ALA C 1 142 ? 24.114 17.400 66.256 1.00 38.14 142 ALA C CA 1
ATOM 3186 C C . ALA C 1 142 ? 24.957 17.859 67.443 1.00 39.67 142 ALA C C 1
ATOM 3187 O O . ALA C 1 142 ? 24.783 17.376 68.560 1.00 38.37 142 ALA C O 1
ATOM 3189 N N . MET C 1 143 ? 25.872 18.789 67.195 1.00 41.39 143 MET C N 1
ATOM 3190 C CA . MET C 1 143 ? 26.733 19.305 68.251 1.00 42.52 143 MET C CA 1
ATOM 3191 C C . MET C 1 143 ? 25.963 20.249 69.177 1.00 43.32 143 MET C C 1
ATOM 3192 O O . MET C 1 143 ? 26.431 20.582 70.268 1.00 43.24 143 MET C O 1
ATOM 3197 N N . ASN C 1 144 ? 24.776 20.664 68.742 1.00 43.10 144 ASN C N 1
ATOM 3198 C CA . ASN C 1 144 ? 23.934 21.557 69.533 1.00 42.67 144 ASN C CA 1
ATOM 3199 C C . ASN C 1 144 ? 22.453 21.192 69.433 1.00 39.94 144 ASN C C 1
ATOM 3200 O O . ASN C 1 144 ? 21.647 21.953 68.896 1.00 39.98 144 ASN C O 1
ATOM 3205 N N . PRO C 1 145 ? 22.076 20.017 69.958 1.00 36.44 145 PRO C N 1
ATOM 3206 C CA . PRO C 1 145 ? 20.682 19.565 69.919 1.00 35.23 145 PRO C CA 1
ATOM 3207 C C . PRO C 1 145 ? 19.791 20.321 70.903 1.00 34.59 145 PRO C C 1
ATOM 3208 O O . PRO C 1 145 ? 20.173 20.556 72.049 1.00 33.59 145 PRO C O 1
ATOM 3212 N N . THR C 1 146 ? 18.602 20.700 70.447 1.00 35.42 146 THR C N 1
ATOM 3213 C CA . THR C 1 146 ? 17.661 21.439 71.281 1.00 36.43 146 THR C CA 1
ATOM 3214 C C . THR C 1 146 ? 16.275 20.808 71.222 1.00 36.30 146 THR C C 1
ATOM 3215 O O . THR C 1 146 ? 15.367 21.191 71.964 1.00 37.33 146 THR C O 1
ATOM 3219 N N . LEU C 1 147 ? 16.117 19.834 70.337 1.00 34.00 147 LEU C N 1
ATOM 3220 C CA . LEU C 1 147 ? 14.835 19.178 70.170 1.00 33.54 147 LEU C CA 1
ATOM 3221 C C . LEU C 1 147 ? 14.825 17.730 70.632 1.00 32.69 147 LEU C C 1
ATOM 3222 O O . LEU C 1 147 ? 15.861 17.070 70.701 1.00 31.69 147 LEU C O 1
ATOM 3227 N N . GLU C 1 148 ? 13.631 17.249 70.944 1.00 34.23 148 GLU C N 1
ATOM 3228 C CA . GLU C 1 148 ? 13.450 15.878 71.379 1.00 36.47 148 GLU C CA 1
ATOM 3229 C C . GLU C 1 148 ? 12.890 15.055 70.233 1.00 35.95 148 GLU C C 1
ATOM 3230 O O . GLU C 1 148 ? 11.854 15.401 69.666 1.00 38.50 148 GLU C O 1
ATOM 3236 N N . ASP C 1 149 ? 13.587 13.982 69.877 1.00 28.76 149 ASP C N 1
ATOM 3237 C CA . ASP C 1 149 ? 13.096 13.096 68.836 1.00 24.35 149 ASP C CA 1
ATOM 3238 C C . ASP C 1 149 ? 12.215 12.119 69.600 1.00 23.80 149 ASP C C 1
ATOM 3239 O O . ASP C 1 149 ? 12.582 10.963 69.791 1.00 21.72 149 ASP C O 1
ATOM 3244 N N . THR C 1 150 ? 11.062 12.606 70.045 1.00 26.53 150 THR C N 1
ATOM 3245 C CA . THR C 1 150 ? 10.112 11.812 70.828 1.00 26.94 150 THR C CA 1
ATOM 3246 C C . THR C 1 150 ? 9.861 10.425 70.260 1.00 25.97 150 THR C C 1
ATOM 3247 O O . THR C 1 150 ? 9.849 9.426 70.985 1.00 24.56 150 THR C O 1
ATOM 3251 N N . GLY C 1 151 ? 9.670 10.377 68.951 1.00 21.60 151 GLY C N 1
ATOM 3252 C CA . GLY C 1 151 ? 9.389 9.128 68.289 1.00 19.61 151 GLY C CA 1
ATOM 3253 C C . GLY C 1 151 ? 10.475 8.076 68.284 1.00 17.06 151 GLY C C 1
ATOM 3254 O O . GLY C 1 151 ? 10.195 6.969 67.855 1.00 19.69 151 GLY C O 1
ATOM 3255 N N . TYR C 1 152 ? 11.689 8.397 68.728 1.00 18.96 152 TYR C N 1
ATOM 3256 C CA . TYR C 1 152 ? 12.790 7.428 68.741 1.00 19.79 152 TYR C CA 1
ATOM 3257 C C . TYR C 1 152 ? 12.311 6.010 69.139 1.00 21.14 152 TYR C C 1
ATOM 3258 O O . TYR C 1 152 ? 12.864 5.334 70.007 1.00 20.19 152 TYR C O 1
ATOM 3267 N N . GLN C 1 153 ? 11.262 5.585 68.438 1.00 44.90 153 GLN C N 1
ATOM 3268 C CA . GLN C 1 153 ? 10.588 4.294 68.557 1.00 42.72 153 GLN C CA 1
ATOM 3269 C C . GLN C 1 153 ? 10.771 3.757 67.146 1.00 41.39 153 GLN C C 1
ATOM 3270 O O . GLN C 1 153 ? 11.946 3.648 66.740 1.00 36.69 153 GLN C O 1
ATOM 3276 N N . LYS D 1 3 ? 47.511 -12.835 -10.036 1.00 49.59 3 LYS D N 1
ATOM 3277 C CA . LYS D 1 3 ? 48.190 -12.110 -8.923 1.00 48.38 3 LYS D CA 1
ATOM 3278 C C . LYS D 1 3 ? 47.288 -11.005 -8.382 1.00 46.28 3 LYS D C 1
ATOM 3279 O O . LYS D 1 3 ? 47.657 -10.291 -7.448 1.00 46.14 3 LYS D O 1
ATOM 3285 N N . GLN D 1 4 ? 46.107 -10.865 -8.976 1.00 41.93 4 GLN D N 1
ATOM 3286 C CA . GLN D 1 4 ? 45.159 -9.843 -8.552 1.00 37.90 4 GLN D CA 1
ATOM 3287 C C . GLN D 1 4 ? 44.192 -10.378 -7.501 1.00 34.07 4 GLN D C 1
ATOM 3288 O O . GLN D 1 4 ? 43.647 -11.475 -7.633 1.00 32.50 4 GLN D O 1
ATOM 3294 N N . VAL D 1 5 ? 43.986 -9.592 -6.455 1.00 28.34 5 VAL D N 1
ATOM 3295 C CA . VAL D 1 5 ? 43.086 -9.979 -5.375 1.00 26.67 5 VAL D CA 1
ATOM 3296 C C . VAL D 1 5 ? 42.165 -8.815 -5.051 1.00 23.33 5 VAL D C 1
ATOM 3297 O O . VAL D 1 5 ? 42.576 -7.659 -5.094 1.00 24.86 5 VAL D O 1
ATOM 3301 N N . GLU D 1 6 ? 40.911 -9.128 -4.746 1.00 21.04 6 GLU D N 1
ATOM 3302 C CA . GLU D 1 6 ? 39.939 -8.111 -4.382 1.00 18.10 6 GLU D CA 1
ATOM 3303 C C . GLU D 1 6 ? 39.680 -8.246 -2.890 1.00 17.31 6 GLU D C 1
ATOM 3304 O O . GLU D 1 6 ? 39.484 -9.350 -2.386 1.00 19.30 6 GLU D O 1
ATOM 3310 N N . ILE D 1 7 ? 39.691 -7.119 -2.189 1.00 14.97 7 ILE D N 1
ATOM 3311 C CA . ILE D 1 7 ? 39.450 -7.109 -0.758 1.00 14.52 7 ILE D CA 1
ATOM 3312 C C . ILE D 1 7 ? 38.363 -6.084 -0.475 1.00 14.41 7 ILE D C 1
ATOM 3313 O O . ILE D 1 7 ? 38.412 -4.963 -0.973 1.00 17.18 7 ILE D O 1
ATOM 3318 N N . PHE D 1 8 ? 37.375 -6.477 0.317 1.00 12.63 8 PHE D N 1
ATOM 3319 C CA . PHE D 1 8 ? 36.270 -5.583 0.651 1.00 12.59 8 PHE D CA 1
ATOM 3320 C C . PHE D 1 8 ? 36.233 -5.465 2.169 1.00 12.68 8 PHE D C 1
ATOM 3321 O O . PHE D 1 8 ? 36.046 -6.463 2.853 1.00 12.54 8 PHE D O 1
ATOM 3329 N N . THR D 1 9 ? 36.401 -4.251 2.696 1.00 13.47 9 THR D N 1
ATOM 3330 C CA . THR D 1 9 ? 36.435 -4.064 4.143 1.00 14.57 9 THR D CA 1
ATOM 3331 C C . THR D 1 9 ? 35.435 -3.071 4.705 1.00 13.95 9 THR D C 1
ATOM 3332 O O . THR D 1 9 ? 34.987 -2.157 4.021 1.00 15.79 9 THR D O 1
ATOM 3336 N N . ASP D 1 10 ? 35.084 -3.256 5.970 1.00 13.13 10 ASP D N 1
ATOM 3337 C CA . ASP D 1 10 ? 34.169 -2.338 6.627 1.00 13.08 10 ASP D CA 1
ATOM 3338 C C . ASP D 1 10 ? 34.280 -2.563 8.124 1.00 15.81 10 ASP D C 1
ATOM 3339 O O . ASP D 1 10 ? 34.591 -3.656 8.575 1.00 13.49 10 ASP D O 1
ATOM 3344 N N . GLY D 1 11 ? 34.056 -1.511 8.897 1.00 16.78 11 GLY D N 1
ATOM 3345 C CA . GLY D 1 11 ? 34.135 -1.649 10.335 1.00 17.58 11 GLY D CA 1
ATOM 3346 C C . GLY D 1 11 ? 33.238 -0.618 10.972 1.00 18.09 11 GLY D C 1
ATOM 3347 O O . GLY D 1 11 ? 32.940 0.411 10.365 1.00 20.40 11 GLY D O 1
ATOM 3348 N N . SER D 1 12 ? 32.788 -0.890 12.186 1.00 18.71 12 SER D N 1
ATOM 3349 C CA . SER D 1 12 ? 31.936 0.066 12.872 1.00 20.22 12 SER D CA 1
ATOM 3350 C C . SER D 1 12 ? 31.937 -0.180 14.367 1.00 19.30 12 SER D C 1
ATOM 3351 O O . SER D 1 12 ? 32.342 -1.243 14.839 1.00 15.85 12 SER D O 1
ATOM 3354 N N . ALA D 1 13 ? 31.506 0.832 15.108 1.00 19.64 13 ALA D N 1
ATOM 3355 C CA . ALA D 1 13 ? 31.427 0.753 16.558 1.00 19.27 13 ALA D CA 1
ATOM 3356 C C . ALA D 1 13 ? 29.969 1.031 16.908 1.00 19.57 13 ALA D C 1
ATOM 3357 O O . ALA D 1 13 ? 29.315 1.838 16.248 1.00 19.79 13 ALA D O 1
ATOM 3359 N N . LEU D 1 14 ? 29.471 0.365 17.944 1.00 20.98 14 LEU D N 1
ATOM 3360 C CA . LEU D 1 14 ? 28.087 0.535 18.359 1.00 21.48 14 LEU D CA 1
ATOM 3361 C C . LEU D 1 14 ? 27.946 1.685 19.345 1.00 25.30 14 LEU D C 1
ATOM 3362 O O . LEU D 1 14 ? 26.842 2.017 19.776 1.00 27.38 14 LEU D O 1
ATOM 3367 N N . GLY D 1 15 ? 29.077 2.285 19.695 1.00 28.55 15 GLY D N 1
ATOM 3368 C CA . GLY D 1 15 ? 29.089 3.414 20.612 1.00 30.64 15 GLY D CA 1
ATOM 3369 C C . GLY D 1 15 ? 30.289 4.280 20.276 1.00 31.68 15 GLY D C 1
ATOM 3370 O O . GLY D 1 15 ? 31.077 3.911 19.405 1.00 31.19 15 GLY D O 1
ATOM 3371 N N . ASN D 1 16 ? 30.436 5.424 20.942 1.00 30.01 16 ASN D N 1
ATOM 3372 C CA . ASN D 1 16 ? 31.578 6.300 20.683 1.00 31.36 16 ASN D CA 1
ATOM 3373 C C . ASN D 1 16 ? 32.142 6.879 21.979 1.00 30.60 16 ASN D C 1
ATOM 3374 O O . ASN D 1 16 ? 31.843 8.012 22.351 1.00 33.13 16 ASN D O 1
ATOM 3379 N N . PRO D 1 17 ? 32.969 6.098 22.687 1.00 32.23 17 PRO D N 1
ATOM 3380 C CA . PRO D 1 17 ? 33.350 4.741 22.289 1.00 29.54 17 PRO D CA 1
ATOM 3381 C C . PRO D 1 17 ? 32.285 3.697 22.614 1.00 29.13 17 PRO D C 1
ATOM 3382 O O . PRO D 1 17 ? 31.315 3.965 23.330 1.00 26.89 17 PRO D O 1
ATOM 3386 N N . GLY D 1 18 ? 32.475 2.502 22.073 1.00 25.10 18 GLY D N 1
ATOM 3387 C CA . GLY D 1 18 ? 31.534 1.425 22.310 1.00 23.84 18 GLY D CA 1
ATOM 3388 C C . GLY D 1 18 ? 32.088 0.153 21.712 1.00 23.08 18 GLY D C 1
ATOM 3389 O O . GLY D 1 18 ? 33.161 0.181 21.108 1.00 20.59 18 GLY D O 1
ATOM 3390 N N . PRO D 1 19 ? 31.398 -0.984 21.878 1.00 22.24 19 PRO D N 1
ATOM 3391 C CA . PRO D 1 19 ? 31.921 -2.222 21.297 1.00 20.71 19 PRO D CA 1
ATOM 3392 C C . PRO D 1 19 ? 31.920 -2.069 19.783 1.00 18.32 19 PRO D C 1
ATOM 3393 O O . PRO D 1 19 ? 31.092 -1.356 19.228 1.00 19.32 19 PRO D O 1
ATOM 3397 N N . GLY D 1 20 ? 32.860 -2.720 19.116 1.00 18.12 20 GLY D N 1
ATOM 3398 C CA . GLY D 1 20 ? 32.913 -2.600 17.675 1.00 14.70 20 GLY D CA 1
ATOM 3399 C C . GLY D 1 20 ? 33.453 -3.849 17.019 1.00 13.92 20 GLY D C 1
ATOM 3400 O O . GLY D 1 20 ? 33.814 -4.819 17.693 1.00 13.79 20 GLY D O 1
ATOM 3401 N N . GLY D 1 21 ? 33.513 -3.820 15.696 1.00 13.90 21 GLY D N 1
ATOM 3402 C CA . GLY D 1 21 ? 34.035 -4.962 14.973 1.00 13.33 21 GLY D CA 1
ATOM 3403 C C . GLY D 1 21 ? 34.400 -4.612 13.546 1.00 14.34 21 GLY D C 1
ATOM 3404 O O . GLY D 1 21 ? 34.078 -3.530 13.054 1.00 14.93 21 GLY D O 1
ATOM 3405 N N . TYR D 1 22 ? 35.098 -5.521 12.881 1.00 15.10 22 TYR D N 1
ATOM 3406 C CA . TYR D 1 22 ? 35.463 -5.298 11.502 1.00 12.76 22 TYR D CA 1
ATOM 3407 C C . TYR D 1 22 ? 35.159 -6.543 10.697 1.00 13.06 22 TYR D C 1
ATOM 3408 O O . TYR D 1 22 ? 35.001 -7.644 11.249 1.00 13.52 22 TYR D O 1
ATOM 3417 N N . GLY D 1 23 ? 35.056 -6.343 9.392 1.00 12.92 23 GLY D N 1
ATOM 3418 C CA . GLY D 1 23 ? 34.802 -7.438 8.481 1.00 12.93 23 GLY D CA 1
ATOM 3419 C C . GLY D 1 23 ? 35.660 -7.221 7.248 1.00 11.00 23 GLY D C 1
ATOM 3420 O O . GLY D 1 23 ? 35.705 -6.116 6.709 1.00 12.97 23 GLY D O 1
ATOM 3421 N N . ALA D 1 24 ? 36.354 -8.265 6.810 1.00 13.04 24 ALA D N 1
ATOM 3422 C CA . ALA D 1 24 ? 37.192 -8.170 5.618 1.00 12.51 24 ALA D CA 1
ATOM 3423 C C . ALA D 1 24 ? 36.951 -9.416 4.784 1.00 14.12 24 ALA D C 1
ATOM 3424 O O . ALA D 1 24 ? 37.012 -10.530 5.296 1.00 14.01 24 ALA D O 1
ATOM 3426 N N . ILE D 1 25 ? 36.664 -9.215 3.500 1.00 14.72 25 ILE D N 1
ATOM 3427 C CA . ILE D 1 25 ? 36.404 -10.318 2.583 1.00 13.40 25 ILE D CA 1
ATOM 3428 C C . ILE D 1 25 ? 37.446 -10.304 1.464 1.00 13.85 25 ILE D C 1
ATOM 3429 O O . ILE D 1 25 ? 37.634 -9.289 0.804 1.00 16.61 25 ILE D O 1
ATOM 3434 N N . LEU D 1 26 ? 38.123 -11.432 1.266 1.00 16.25 26 LEU D N 1
ATOM 3435 C CA . LEU D 1 26 ? 39.136 -11.552 0.218 1.00 17.06 26 LEU D CA 1
ATOM 3436 C C . LEU D 1 26 ? 38.634 -12.520 -0.835 1.00 21.00 26 LEU D C 1
ATOM 3437 O O . LEU D 1 26 ? 38.199 -13.618 -0.507 1.00 18.63 26 LEU D O 1
ATOM 3442 N N . ARG D 1 27 ? 38.702 -12.123 -2.098 1.00 23.82 27 ARG D N 1
ATOM 3443 C CA . ARG D 1 27 ? 38.258 -12.997 -3.172 1.00 25.31 27 ARG D CA 1
ATOM 3444 C C . ARG D 1 27 ? 39.288 -13.015 -4.280 1.00 25.68 27 ARG D C 1
ATOM 3445 O O . ARG D 1 27 ? 39.680 -11.970 -4.788 1.00 22.64 27 ARG D O 1
ATOM 3453 N N . TYR D 1 28 ? 39.740 -14.213 -4.630 1.00 30.72 28 TYR D N 1
ATOM 3454 C CA . TYR D 1 28 ? 40.720 -14.383 -5.691 1.00 36.18 28 TYR D CA 1
ATOM 3455 C C . TYR D 1 28 ? 40.240 -15.424 -6.692 1.00 38.94 28 TYR D C 1
ATOM 3456 O O . TYR D 1 28 ? 40.065 -16.593 -6.347 1.00 40.65 28 TYR D O 1
ATOM 3465 N N . ARG D 1 29 ? 40.022 -14.985 -7.929 1.00 40.97 29 ARG D N 1
ATOM 3466 C CA . ARG D 1 29 ? 39.575 -15.859 -9.010 1.00 43.14 29 ARG D CA 1
ATOM 3467 C C . ARG D 1 29 ? 38.429 -16.764 -8.562 1.00 43.31 29 ARG D C 1
ATOM 3468 O O . ARG D 1 29 ? 38.170 -17.799 -9.176 1.00 46.60 29 ARG D O 1
ATOM 3476 N N . GLY D 1 30 ? 37.748 -16.375 -7.489 1.00 42.76 30 GLY D N 1
ATOM 3477 C CA . GLY D 1 30 ? 36.650 -17.183 -6.991 1.00 41.73 30 GLY D CA 1
ATOM 3478 C C . GLY D 1 30 ? 36.752 -17.505 -5.511 1.00 40.55 30 GLY D C 1
ATOM 3479 O O . GLY D 1 30 ? 35.907 -17.070 -4.731 1.00 41.19 30 GLY D O 1
ATOM 3480 N N . ARG D 1 31 ? 37.773 -18.270 -5.122 1.00 38.92 31 ARG D N 1
ATOM 3481 C CA . ARG D 1 31 ? 37.958 -18.641 -3.722 1.00 36.70 31 ARG D CA 1
ATOM 3482 C C . ARG D 1 31 ? 37.723 -17.431 -2.828 1.00 34.88 31 ARG D C 1
ATOM 3483 O O . ARG D 1 31 ? 38.149 -16.323 -3.153 1.00 33.75 31 ARG D O 1
ATOM 3491 N N . GLU D 1 32 ? 37.050 -17.643 -1.701 1.00 34.00 32 GLU D N 1
ATOM 3492 C CA . GLU D 1 32 ? 36.763 -16.539 -0.794 1.00 28.99 32 GLU D CA 1
ATOM 3493 C C . GLU D 1 32 ? 37.071 -16.844 0.661 1.00 27.34 32 GLU D C 1
ATOM 3494 O O . GLU D 1 32 ? 36.780 -17.934 1.161 1.00 24.23 32 GLU D O 1
ATOM 3500 N N . LYS D 1 33 ? 37.677 -15.872 1.333 1.00 22.86 33 LYS D N 1
ATOM 3501 C CA . LYS D 1 33 ? 37.977 -15.998 2.746 1.00 22.69 33 LYS D CA 1
ATOM 3502 C C . LYS D 1 33 ? 37.474 -14.731 3.411 1.00 21.45 33 LYS D C 1
ATOM 3503 O O . LYS D 1 33 ? 37.510 -13.654 2.820 1.00 20.04 33 LYS D O 1
ATOM 3509 N N . THR D 1 34 ? 36.981 -14.869 4.632 1.00 17.45 34 THR D N 1
ATOM 3510 C CA . THR D 1 34 ? 36.469 -13.719 5.352 1.00 18.40 34 THR D CA 1
ATOM 3511 C C . THR D 1 34 ? 37.120 -13.663 6.730 1.00 14.63 34 THR D C 1
ATOM 3512 O O . THR D 1 34 ? 37.524 -14.690 7.285 1.00 15.20 34 THR D O 1
ATOM 3516 N N . PHE D 1 35 ? 37.236 -12.452 7.273 1.00 13.06 35 PHE D N 1
ATOM 3517 C CA . PHE D 1 35 ? 37.863 -12.245 8.566 1.00 15.83 35 PHE D CA 1
ATOM 3518 C C . PHE D 1 35 ? 37.062 -11.226 9.362 1.00 13.57 35 PHE D C 1
ATOM 3519 O O . PHE D 1 35 ? 36.639 -10.202 8.827 1.00 16.19 35 PHE D O 1
ATOM 3527 N N . SER D 1 36 ? 36.839 -11.524 10.631 1.00 14.50 36 SER D N 1
ATOM 3528 C CA . SER D 1 36 ? 36.102 -10.609 11.489 1.00 17.12 36 SER D CA 1
ATOM 3529 C C . SER D 1 36 ? 36.564 -10.762 12.927 1.00 15.05 36 SER D C 1
ATOM 3530 O O . SER D 1 36 ? 37.106 -11.800 13.312 1.00 15.41 36 SER D O 1
ATOM 3533 N N . ALA D 1 37 ? 36.358 -9.713 13.716 1.00 15.17 37 ALA D N 1
ATOM 3534 C CA . ALA D 1 37 ? 36.735 -9.720 15.121 1.00 14.36 37 ALA D CA 1
ATOM 3535 C C . ALA D 1 37 ? 35.995 -8.583 15.820 1.00 15.50 37 ALA D C 1
ATOM 3536 O O . ALA D 1 37 ? 35.732 -7.547 15.210 1.00 13.57 37 ALA D O 1
ATOM 3538 N N . GLY D 1 38 ? 35.653 -8.794 17.090 1.00 15.87 38 GLY D N 1
ATOM 3539 C CA . GLY D 1 38 ? 34.945 -7.786 17.861 1.00 15.77 38 GLY D CA 1
ATOM 3540 C C . GLY D 1 38 ? 35.811 -7.257 18.994 1.00 16.94 38 GLY D C 1
ATOM 3541 O O . GLY D 1 38 ? 36.621 -7.999 19.571 1.00 20.52 38 GLY D O 1
ATOM 3542 N N . TYR D 1 39 ? 35.633 -5.980 19.323 1.00 17.47 39 TYR D N 1
ATOM 3543 C CA . TYR D 1 39 ? 36.402 -5.337 20.380 1.00 17.55 39 TYR D CA 1
ATOM 3544 C C . TYR D 1 39 ? 35.480 -4.701 21.412 1.00 19.48 39 TYR D C 1
ATOM 3545 O O . TYR D 1 39 ? 34.439 -4.141 21.070 1.00 19.13 39 TYR D O 1
ATOM 3554 N N . THR D 1 40 ? 35.879 -4.795 22.676 1.00 20.02 40 THR D N 1
ATOM 3555 C CA . THR D 1 40 ? 35.085 -4.281 23.792 1.00 19.73 40 THR D CA 1
ATOM 3556 C C . THR D 1 40 ? 34.842 -2.771 23.819 1.00 21.19 40 THR D C 1
ATOM 3557 O O . THR D 1 40 ? 33.732 -2.323 24.114 1.00 21.95 40 THR D O 1
ATOM 3561 N N . ARG D 1 41 ? 35.873 -1.988 23.520 1.00 19.48 41 ARG D N 1
ATOM 3562 C CA . ARG D 1 41 ? 35.727 -0.538 23.527 1.00 20.85 41 ARG D CA 1
ATOM 3563 C C . ARG D 1 41 ? 36.594 0.036 22.427 1.00 19.08 41 ARG D C 1
ATOM 3564 O O . ARG D 1 41 ? 37.813 -0.092 22.458 1.00 20.70 41 ARG D O 1
ATOM 3572 N N . THR D 1 42 ? 35.960 0.663 21.448 1.00 17.76 42 THR D N 1
ATOM 3573 C CA . THR D 1 42 ? 36.694 1.227 20.331 1.00 17.60 42 THR D CA 1
ATOM 3574 C C . THR D 1 42 ? 35.847 2.297 19.642 1.00 18.02 42 THR D C 1
ATOM 3575 O O . THR D 1 42 ? 34.816 2.732 20.178 1.00 18.88 42 THR D O 1
ATOM 3579 N N . THR D 1 43 ? 36.289 2.731 18.466 1.00 18.85 43 THR D N 1
ATOM 3580 C CA . THR D 1 43 ? 35.573 3.749 17.709 1.00 19.16 43 THR D CA 1
ATOM 3581 C C . THR D 1 43 ? 35.354 3.304 16.277 1.00 21.26 43 THR D C 1
ATOM 3582 O O . THR D 1 43 ? 36.015 2.386 15.794 1.00 20.76 43 THR D O 1
ATOM 3586 N N . ASN D 1 44 ? 34.428 3.967 15.595 1.00 20.20 44 ASN D N 1
ATOM 3587 C CA . ASN D 1 44 ? 34.134 3.630 14.213 1.00 21.50 44 ASN D CA 1
ATOM 3588 C C . ASN D 1 44 ? 35.363 3.837 13.333 1.00 20.68 44 ASN D C 1
ATOM 3589 O O . ASN D 1 44 ? 35.694 2.981 12.519 1.00 19.84 44 ASN D O 1
ATOM 3594 N N . ASN D 1 45 ? 36.044 4.969 13.503 1.00 19.24 45 ASN D N 1
ATOM 3595 C CA . ASN D 1 45 ? 37.241 5.263 12.717 1.00 19.50 45 ASN D CA 1
ATOM 3596 C C . ASN D 1 45 ? 38.280 4.153 12.877 1.00 14.76 45 ASN D C 1
ATOM 3597 O O . ASN D 1 45 ? 38.867 3.684 11.892 1.00 16.74 45 ASN D O 1
ATOM 3602 N N . ARG D 1 46 ? 38.512 3.746 14.120 1.00 16.41 46 ARG D N 1
ATOM 3603 C CA . ARG D 1 46 ? 39.487 2.699 14.391 1.00 15.51 46 ARG D CA 1
ATOM 3604 C C . ARG D 1 46 ? 39.086 1.374 13.742 1.00 13.89 46 ARG D C 1
ATOM 3605 O O . ARG D 1 46 ? 39.933 0.685 13.183 1.00 16.09 46 ARG D O 1
ATOM 3613 N N . MET D 1 47 ? 37.802 1.025 13.793 1.00 13.76 47 MET D N 1
ATOM 3614 C CA . MET D 1 47 ? 37.355 -0.228 13.180 1.00 14.47 47 MET D CA 1
ATOM 3615 C C . MET D 1 47 ? 37.428 -0.180 11.648 1.00 14.34 47 MET D C 1
ATOM 3616 O O . MET D 1 47 ? 37.693 -1.199 11.004 1.00 11.67 47 MET D O 1
ATOM 3621 N N . GLU D 1 48 ? 37.200 0.989 11.051 1.00 15.35 48 GLU D N 1
ATOM 3622 C CA . GLU D 1 48 ? 37.301 1.084 9.595 1.00 16.81 48 GLU D CA 1
ATOM 3623 C C . GLU D 1 48 ? 38.764 0.889 9.204 1.00 16.65 48 GLU D C 1
ATOM 3624 O O . GLU D 1 48 ? 39.073 0.222 8.222 1.00 14.49 48 GLU D O 1
ATOM 3630 N N . LEU D 1 49 ? 39.666 1.451 9.999 1.00 15.80 49 LEU D N 1
ATOM 3631 C CA . LEU D 1 49 ? 41.088 1.320 9.735 1.00 18.02 49 LEU D CA 1
ATOM 3632 C C . LEU D 1 49 ? 41.539 -0.120 9.999 1.00 15.08 49 LEU D C 1
ATOM 3633 O O . LEU D 1 49 ? 42.247 -0.713 9.189 1.00 13.97 49 LEU D O 1
ATOM 3638 N N . LYS D 1 50 ? 41.107 -0.686 11.121 1.00 17.19 50 LYS D N 1
ATOM 3639 C CA . LYS D 1 50 ? 41.477 -2.057 11.461 1.00 15.02 50 LYS D CA 1
ATOM 3640 C C . LYS D 1 50 ? 40.997 -3.038 10.389 1.00 15.74 50 LYS D C 1
ATOM 3641 O O . LYS D 1 50 ? 41.684 -4.011 10.084 1.00 16.10 50 LYS D O 1
ATOM 3644 N N . ALA D 1 51 ? 39.825 -2.786 9.814 1.00 14.72 51 ALA D N 1
ATOM 3645 C CA . ALA D 1 51 ? 39.293 -3.670 8.772 1.00 12.92 51 ALA D CA 1
ATOM 3646 C C . ALA D 1 51 ? 40.235 -3.757 7.561 1.00 11.88 51 ALA D C 1
ATOM 3647 O O . ALA D 1 51 ? 40.500 -4.845 7.040 1.00 13.67 51 ALA D O 1
ATOM 3649 N N . ALA D 1 52 ? 40.737 -2.612 7.110 1.00 13.56 52 ALA D N 1
ATOM 3650 C CA . ALA D 1 52 ? 41.640 -2.590 5.959 1.00 15.55 52 ALA D CA 1
ATOM 3651 C C . ALA D 1 52 ? 42.961 -3.255 6.314 1.00 15.79 52 ALA D C 1
ATOM 3652 O O . ALA D 1 52 ? 43.529 -4.007 5.514 1.00 16.80 52 ALA D O 1
ATOM 3654 N N . ILE D 1 53 ? 43.454 -2.959 7.513 1.00 14.95 53 ILE D N 1
ATOM 3655 C CA . ILE D 1 53 ? 44.704 -3.534 7.988 1.00 15.05 53 ILE D CA 1
ATOM 3656 C C . ILE D 1 53 ? 44.653 -5.058 7.982 1.00 16.34 53 ILE D C 1
ATOM 3657 O O . ILE D 1 53 ? 45.501 -5.712 7.368 1.00 15.88 53 ILE D O 1
ATOM 3662 N N . GLU D 1 54 ? 43.659 -5.620 8.667 1.00 15.04 54 GLU D N 1
ATOM 3663 C CA . GLU D 1 54 ? 43.523 -7.069 8.756 1.00 13.88 54 GLU D CA 1
ATOM 3664 C C . GLU D 1 54 ? 43.217 -7.741 7.423 1.00 14.23 54 GLU D C 1
ATOM 3665 O O . GLU D 1 54 ? 43.611 -8.888 7.205 1.00 13.68 54 GLU D O 1
ATOM 3671 N N . GLY D 1 55 ? 42.520 -7.038 6.533 1.00 15.42 55 GLY D N 1
ATOM 3672 C CA . GLY D 1 55 ? 42.243 -7.614 5.231 1.00 15.77 55 GLY D CA 1
ATOM 3673 C C . GLY D 1 55 ? 43.550 -7.785 4.472 1.00 16.83 55 GLY D C 1
ATOM 3674 O O . GLY D 1 55 ? 43.789 -8.815 3.843 1.00 15.86 55 GLY D O 1
ATOM 3675 N N . LEU D 1 56 ? 44.412 -6.772 4.538 1.00 16.74 56 LEU D N 1
ATOM 3676 C CA . LEU D 1 56 ? 45.697 -6.843 3.854 1.00 16.54 56 LEU D CA 1
ATOM 3677 C C . LEU D 1 56 ? 46.603 -7.878 4.519 1.00 18.38 56 LEU D C 1
ATOM 3678 O O . LEU D 1 56 ? 47.313 -8.611 3.837 1.00 18.30 56 LEU D O 1
ATOM 3683 N N . LYS D 1 57 ? 46.564 -7.953 5.848 1.00 16.71 57 LYS D N 1
ATOM 3684 C CA . LYS D 1 57 ? 47.399 -8.906 6.577 1.00 18.40 57 LYS D CA 1
ATOM 3685 C C . LYS D 1 57 ? 47.013 -10.345 6.290 1.00 19.85 57 LYS D C 1
ATOM 3686 O O . LYS D 1 57 ? 47.780 -11.274 6.574 1.00 20.99 57 LYS D O 1
ATOM 3692 N N . ALA D 1 58 ? 45.828 -10.525 5.718 1.00 18.10 58 ALA D N 1
ATOM 3693 C CA . ALA D 1 58 ? 45.329 -11.855 5.389 1.00 20.17 58 ALA D CA 1
ATOM 3694 C C . ALA D 1 58 ? 46.057 -12.437 4.179 1.00 22.07 58 ALA D C 1
ATOM 3695 O O . ALA D 1 58 ? 46.048 -13.650 3.965 1.00 23.94 58 ALA D O 1
ATOM 3697 N N . LEU D 1 59 ? 46.687 -11.572 3.390 1.00 23.25 59 LEU D N 1
ATOM 3698 C CA . LEU D 1 59 ? 47.432 -12.018 2.213 1.00 27.30 59 LEU D CA 1
ATOM 3699 C C . LEU D 1 59 ? 48.724 -12.686 2.682 1.00 30.07 59 LEU D C 1
ATOM 3700 O O . LEU D 1 59 ? 49.340 -12.240 3.648 1.00 29.63 59 LEU D O 1
ATOM 3705 N N . LYS D 1 60 ? 49.134 -13.753 2.000 1.00 34.78 60 LYS D N 1
ATOM 3706 C CA . LYS D 1 60 ? 50.344 -14.476 2.383 1.00 37.61 60 LYS D CA 1
ATOM 3707 C C . LYS D 1 60 ? 51.520 -14.233 1.447 1.00 39.04 60 LYS D C 1
ATOM 3708 O O . LYS D 1 60 ? 52.647 -14.627 1.744 1.00 40.16 60 LYS D O 1
ATOM 3714 N N . GLU D 1 61 ? 51.259 -13.592 0.315 1.00 39.05 61 GLU D N 1
ATOM 3715 C CA . GLU D 1 61 ? 52.313 -13.308 -0.649 1.00 41.59 61 GLU D CA 1
ATOM 3716 C C . GLU D 1 61 ? 52.060 -11.971 -1.327 1.00 40.10 61 GLU D C 1
ATOM 3717 O O . GLU D 1 61 ? 50.921 -11.512 -1.403 1.00 44.23 61 GLU D O 1
ATOM 3723 N N . PRO D 1 62 ? 53.125 -11.320 -1.820 1.00 37.85 62 PRO D N 1
ATOM 3724 C CA . PRO D 1 62 ? 52.933 -10.033 -2.488 1.00 34.30 62 PRO D CA 1
ATOM 3725 C C . PRO D 1 62 ? 51.866 -10.196 -3.563 1.00 32.81 62 PRO D C 1
ATOM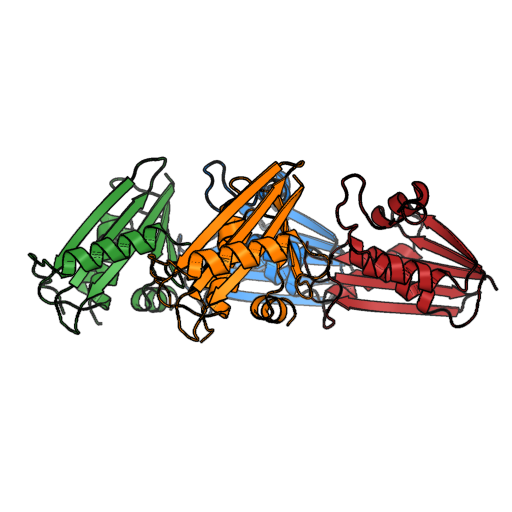 3726 O O . PRO D 1 62 ? 51.873 -11.179 -4.304 1.00 31.42 62 PRO D O 1
ATOM 3730 N N . ALA D 1 63 ? 50.942 -9.246 -3.640 1.00 28.83 63 ALA D N 1
ATOM 3731 C CA . ALA D 1 63 ? 49.875 -9.324 -4.630 1.00 27.91 63 ALA D CA 1
ATOM 3732 C C . ALA D 1 63 ? 49.409 -7.951 -5.088 1.00 27.70 63 ALA D C 1
ATOM 3733 O O . ALA D 1 63 ? 49.685 -6.940 -4.435 1.00 26.91 63 ALA D O 1
ATOM 3735 N N . GLU D 1 64 ? 48.725 -7.918 -6.229 1.00 27.54 64 GLU D N 1
ATOM 3736 C CA . GLU D 1 64 ? 48.161 -6.680 -6.747 1.00 27.51 64 GLU D CA 1
ATOM 3737 C C . GLU D 1 64 ? 46.787 -6.637 -6.087 1.00 26.15 64 GLU D C 1
ATOM 3738 O O . GLU D 1 64 ? 45.975 -7.545 -6.271 1.00 23.37 64 GLU D O 1
ATOM 3744 N N . VAL D 1 65 ? 46.528 -5.581 -5.328 1.00 23.51 65 VAL D N 1
ATOM 3745 C CA . VAL D 1 65 ? 45.277 -5.476 -4.590 1.00 22.21 65 VAL D CA 1
ATOM 3746 C C . VAL D 1 65 ? 44.329 -4.337 -4.927 1.00 20.12 65 VAL D C 1
ATOM 3747 O O . VAL D 1 65 ? 44.735 -3.188 -5.054 1.00 22.56 65 VAL D O 1
ATOM 3751 N N . ASP D 1 66 ? 43.051 -4.676 -5.052 1.00 18.58 66 ASP D N 1
ATOM 3752 C CA . ASP D 1 66 ? 42.003 -3.687 -5.279 1.00 17.75 66 ASP D CA 1
ATOM 3753 C C . ASP D 1 66 ? 41.164 -3.794 -4.004 1.00 18.22 66 ASP D C 1
ATOM 3754 O O . ASP D 1 66 ? 40.431 -4.765 -3.807 1.00 16.16 66 ASP D O 1
ATOM 3759 N N . LEU D 1 67 ? 41.316 -2.807 -3.127 1.00 16.75 67 LEU D N 1
ATOM 3760 C CA . LEU D 1 67 ? 40.621 -2.789 -1.847 1.00 16.16 67 LEU D CA 1
ATOM 3761 C C . LEU D 1 67 ? 39.464 -1.799 -1.837 1.00 14.38 67 LEU D C 1
ATOM 3762 O O . LEU D 1 67 ? 39.663 -0.591 -1.979 1.00 17.19 67 LEU D O 1
ATOM 3767 N N . TYR D 1 68 ? 38.258 -2.323 -1.641 1.00 17.09 68 TYR D N 1
ATOM 3768 C CA . TYR D 1 68 ? 37.040 -1.513 -1.629 1.00 15.81 68 TYR D CA 1
ATOM 3769 C C . TYR D 1 68 ? 36.507 -1.249 -0.224 1.00 16.33 68 TYR D C 1
ATOM 3770 O O . TYR D 1 68 ? 36.281 -2.188 0.535 1.00 15.18 68 TYR D O 1
ATOM 3779 N N . THR D 1 69 ? 36.289 0.024 0.106 1.00 17.20 69 THR D N 1
ATOM 3780 C CA . THR D 1 69 ? 35.760 0.397 1.418 1.00 20.23 69 THR D CA 1
ATOM 3781 C C . THR D 1 69 ? 34.979 1.709 1.340 1.00 20.65 69 THR D C 1
ATOM 3782 O O . THR D 1 69 ? 35.339 2.609 0.575 1.00 20.72 69 THR D O 1
ATOM 3786 N N . ASP D 1 70 ? 33.909 1.818 2.124 1.00 20.48 70 ASP D N 1
ATOM 3787 C CA . ASP D 1 70 ? 33.109 3.041 2.113 1.00 25.48 70 ASP D CA 1
ATOM 3788 C C . ASP D 1 70 ? 33.501 3.997 3.239 1.00 25.81 70 ASP D C 1
ATOM 3789 O O . ASP D 1 70 ? 32.769 4.937 3.548 1.00 30.06 70 ASP D O 1
ATOM 3794 N N . SER D 1 71 ? 34.664 3.758 3.834 1.00 24.53 71 SER D N 1
ATOM 3795 C CA . SER D 1 71 ? 35.162 4.578 4.938 1.00 23.22 71 SER D CA 1
ATOM 3796 C C . SER D 1 71 ? 35.488 6.026 4.571 1.00 22.31 71 SER D C 1
ATOM 3797 O O . SER D 1 71 ? 36.361 6.287 3.741 1.00 21.73 71 SER D O 1
ATOM 3800 N N . HIS D 1 72 ? 34.794 6.964 5.205 1.00 25.43 72 HIS D N 1
ATOM 3801 C CA . HIS D 1 72 ? 35.041 8.380 4.956 1.00 29.22 72 HIS D CA 1
ATOM 3802 C C . HIS D 1 72 ? 36.376 8.751 5.597 1.00 28.09 72 HIS D C 1
ATOM 3803 O O . HIS D 1 72 ? 37.109 9.603 5.092 1.00 28.55 72 HIS D O 1
ATOM 3810 N N . TYR D 1 73 ? 36.686 8.089 6.708 1.00 26.33 73 TYR D N 1
ATOM 3811 C CA . TYR D 1 73 ? 37.930 8.322 7.437 1.00 25.33 73 TYR D CA 1
ATOM 3812 C C . TYR D 1 73 ? 39.123 7.993 6.541 1.00 25.21 73 TYR D C 1
ATOM 3813 O O . TYR D 1 73 ? 40.025 8.816 6.370 1.00 24.32 73 TYR D O 1
ATOM 3822 N N . LEU D 1 74 ? 39.120 6.800 5.951 1.00 24.29 74 LEU D N 1
ATOM 3823 C CA . LEU D 1 74 ? 40.212 6.398 5.069 1.00 25.34 74 LEU D CA 1
ATOM 3824 C C . LEU D 1 74 ? 40.246 7.224 3.786 1.00 24.64 74 LEU D C 1
ATOM 3825 O O . LEU D 1 74 ? 41.307 7.662 3.359 1.00 24.16 74 LEU D O 1
ATOM 3830 N N . LYS D 1 75 ? 39.089 7.429 3.169 1.00 25.58 75 LYS D N 1
ATOM 3831 C CA . LYS D 1 75 ? 39.032 8.199 1.932 1.00 27.76 75 LYS D CA 1
ATOM 3832 C C . LYS D 1 75 ? 39.702 9.561 2.079 1.00 26.50 75 LYS D C 1
ATOM 3833 O O . LYS D 1 75 ? 40.537 9.945 1.261 1.00 27.49 75 LYS D O 1
ATOM 3839 N N . LYS D 1 76 ? 39.325 10.287 3.124 1.00 28.90 76 LYS D N 1
ATOM 3840 C CA . LYS D 1 76 ? 39.881 11.609 3.380 1.00 28.55 76 LYS D CA 1
ATOM 3841 C C . LYS D 1 76 ? 41.392 11.534 3.570 1.00 28.74 76 LYS D C 1
ATOM 3842 O O . LYS D 1 76 ? 42.143 12.301 2.970 1.00 27.16 76 LYS D O 1
ATOM 3848 N N . ALA D 1 77 ? 41.837 10.600 4.403 1.00 28.55 77 ALA D N 1
ATOM 3849 C CA . ALA D 1 77 ? 43.261 10.446 4.678 1.00 29.37 77 ALA D CA 1
ATOM 3850 C C . ALA D 1 77 ? 44.094 10.158 3.434 1.00 29.01 77 ALA D C 1
ATOM 3851 O O . ALA D 1 77 ? 45.212 10.661 3.301 1.00 30.15 77 ALA D O 1
ATOM 3853 N N . PHE D 1 78 ? 43.561 9.344 2.530 1.00 28.16 78 PHE D N 1
ATOM 3854 C CA . PHE D 1 78 ? 44.297 9.000 1.321 1.00 29.80 78 PHE D CA 1
ATOM 3855 C C . PHE D 1 78 ? 44.220 10.019 0.191 1.00 30.72 78 PHE D C 1
ATOM 3856 O O . PHE D 1 78 ? 45.219 10.270 -0.488 1.00 27.59 78 PHE D O 1
ATOM 3864 N N . THR D 1 79 ? 43.048 10.608 -0.016 1.00 32.69 79 THR D N 1
ATOM 3865 C CA . THR D 1 79 ? 42.895 11.585 -1.085 1.00 35.11 79 THR D CA 1
ATOM 3866 C C . THR D 1 79 ? 43.696 12.848 -0.806 1.00 37.43 79 THR D C 1
ATOM 3867 O O . THR D 1 79 ? 44.260 13.446 -1.725 1.00 36.77 79 THR D O 1
ATOM 3871 N N . GLU D 1 80 ? 43.760 13.239 0.464 1.00 39.63 80 GLU D N 1
ATOM 3872 C CA . GLU D 1 80 ? 44.481 14.446 0.863 1.00 40.23 80 GLU D CA 1
ATOM 3873 C C . GLU D 1 80 ? 45.943 14.196 1.242 1.00 39.67 80 GLU D C 1
ATOM 3874 O O . GLU D 1 80 ? 46.619 15.094 1.739 1.00 39.56 80 GLU D O 1
ATOM 3880 N N . GLY D 1 81 ? 46.423 12.977 1.010 1.00 39.70 81 GLY D N 1
ATOM 3881 C CA . GLY D 1 81 ? 47.807 12.641 1.313 1.00 39.62 81 GLY D CA 1
ATOM 3882 C C . GLY D 1 81 ? 48.264 12.867 2.745 1.00 40.02 81 GLY D C 1
ATOM 3883 O O . GLY D 1 81 ? 49.359 13.379 2.979 1.00 39.57 81 GLY D O 1
ATOM 3884 N N . TRP D 1 82 ? 47.435 12.472 3.705 1.00 40.49 82 TRP D N 1
ATOM 3885 C CA . TRP D 1 82 ? 47.757 12.634 5.119 1.00 40.64 82 TRP D CA 1
ATOM 3886 C C . TRP D 1 82 ? 48.969 11.817 5.552 1.00 41.06 82 TRP D C 1
ATOM 3887 O O . TRP D 1 82 ? 49.853 12.325 6.243 1.00 39.77 82 TRP D O 1
ATOM 3898 N N . LEU D 1 83 ? 49.001 10.549 5.153 1.00 41.19 83 LEU D N 1
ATOM 3899 C CA . LEU D 1 83 ? 50.114 9.670 5.499 1.00 43.85 83 LEU D CA 1
ATOM 3900 C C . LEU D 1 83 ? 51.438 10.261 5.031 1.00 46.10 83 LEU D C 1
ATOM 3901 O O . LEU D 1 83 ? 52.413 10.306 5.786 1.00 47.09 83 LEU D O 1
ATOM 3906 N N . GLU D 1 84 ? 51.473 10.713 3.782 1.00 47.40 84 GLU D N 1
ATOM 3907 C CA . GLU D 1 84 ? 52.683 11.308 3.235 1.00 50.37 84 GLU D CA 1
ATOM 3908 C C . GLU D 1 84 ? 52.939 12.632 3.942 1.00 51.70 84 GLU D C 1
ATOM 3909 O O . GLU D 1 84 ? 54.081 13.076 4.055 1.00 52.31 84 GLU D O 1
ATOM 3915 N N . GLY D 1 85 ? 51.864 13.252 4.421 1.00 52.58 85 GLY D N 1
ATOM 3916 C CA . GLY D 1 85 ? 51.986 14.518 5.119 1.00 55.58 85 GLY D CA 1
ATOM 3917 C C . GLY D 1 85 ? 52.343 14.331 6.581 1.00 58.76 85 GLY D C 1
ATOM 3918 O O . GLY D 1 85 ? 53.516 14.372 6.954 1.00 58.27 85 GLY D O 1
ATOM 3919 N N . TRP D 1 91 ? 54.667 13.017 12.200 1.00 55.11 91 TRP D N 1
ATOM 3920 C CA . TRP D 1 91 ? 53.357 12.676 12.742 1.00 50.39 91 TRP D CA 1
ATOM 3921 C C . TRP D 1 91 ? 52.954 13.666 13.825 1.00 49.02 91 TRP D C 1
ATOM 3922 O O . TRP D 1 91 ? 53.104 13.405 15.019 1.00 48.13 91 TRP D O 1
ATOM 3933 N N . ARG D 1 92 ? 52.435 14.805 13.391 1.00 46.94 92 ARG D N 1
ATOM 3934 C CA . ARG D 1 92 ? 52.019 15.859 14.301 1.00 47.70 92 ARG D CA 1
ATOM 3935 C C . ARG D 1 92 ? 51.022 16.715 13.531 1.00 46.70 92 ARG D C 1
ATOM 3936 O O . ARG D 1 92 ? 51.247 17.028 12.363 1.00 44.97 92 ARG D O 1
ATOM 3944 N N . THR D 1 93 ? 49.918 17.083 14.171 1.00 47.17 93 THR D N 1
ATOM 3945 C CA . THR D 1 93 ? 48.911 17.897 13.504 1.00 48.58 93 THR D CA 1
ATOM 3946 C C . THR D 1 93 ? 49.479 19.277 13.194 1.00 49.55 93 THR D C 1
ATOM 3947 O O . THR D 1 93 ? 50.580 19.614 13.627 1.00 46.69 93 THR D O 1
ATOM 3951 N N . ALA D 1 94 ? 48.723 20.069 12.442 1.00 50.34 94 ALA D N 1
ATOM 3952 C CA . ALA D 1 94 ? 49.153 21.414 12.078 1.00 49.98 94 ALA D CA 1
ATOM 3953 C C . ALA D 1 94 ? 49.540 22.218 13.316 1.00 51.63 94 ALA D C 1
ATOM 3954 O O . ALA D 1 94 ? 50.498 22.991 13.285 1.00 50.43 94 ALA D O 1
ATOM 3956 N N . GLU D 1 95 ? 48.800 22.033 14.406 1.00 53.26 95 GLU D N 1
ATOM 3957 C CA . GLU D 1 95 ? 49.083 22.766 15.633 1.00 54.75 95 GLU D CA 1
ATOM 3958 C C . GLU D 1 95 ? 49.966 21.999 16.613 1.00 56.02 95 GLU D C 1
ATOM 3959 O O . GLU D 1 95 ? 49.874 22.195 17.826 1.00 56.21 95 GLU D O 1
ATOM 3965 N N . GLY D 1 96 ? 50.820 21.130 16.079 1.00 55.46 96 GLY D N 1
ATOM 3966 C CA . GLY D 1 96 ? 51.724 20.357 16.913 1.00 55.99 96 GLY D CA 1
ATOM 3967 C C . GLY D 1 96 ? 51.049 19.446 17.919 1.00 55.76 96 GLY D C 1
ATOM 3968 O O . GLY D 1 96 ? 51.533 19.274 19.037 1.00 56.29 96 GLY D O 1
ATOM 3969 N N . LYS D 1 97 ? 49.934 18.849 17.520 1.00 55.07 97 LYS D N 1
ATOM 3970 C CA . LYS D 1 97 ? 49.192 17.954 18.397 1.00 53.76 97 LYS D CA 1
ATOM 3971 C C . LYS D 1 97 ? 49.301 16.515 17.890 1.00 51.41 97 LYS D C 1
ATOM 3972 O O . LYS D 1 97 ? 49.386 16.284 16.685 1.00 52.23 97 LYS D O 1
ATOM 3978 N N . PRO D 1 98 ? 49.318 15.530 18.807 1.00 48.20 98 PRO D N 1
ATOM 3979 C CA . PRO D 1 98 ? 49.416 14.124 18.398 1.00 45.62 98 PRO D CA 1
ATOM 3980 C C . PRO D 1 98 ? 48.401 13.827 17.297 1.00 42.48 98 PRO D C 1
ATOM 3981 O O . PRO D 1 98 ? 47.287 14.340 17.322 1.00 40.04 98 PRO D O 1
ATOM 3985 N N . VAL D 1 99 ? 48.790 13.004 16.331 1.00 40.54 99 VAL D N 1
ATOM 3986 C CA . VAL D 1 99 ? 47.913 12.667 15.213 1.00 38.45 99 VAL D CA 1
ATOM 3987 C C . VAL D 1 99 ? 46.512 12.218 15.638 1.00 36.62 99 VAL D C 1
ATOM 3988 O O . VAL D 1 99 ? 45.570 13.019 15.663 1.00 35.66 99 VAL D O 1
ATOM 3992 N N . LYS D 1 100 ? 46.399 10.935 15.965 1.00 30.91 100 LYS D N 1
ATOM 3993 C CA . LYS D 1 100 ? 45.160 10.272 16.392 1.00 27.71 100 LYS D CA 1
ATOM 3994 C C . LYS D 1 100 ? 45.140 8.923 15.689 1.00 22.56 100 LYS D C 1
ATOM 3995 O O . LYS D 1 100 ? 45.121 8.861 14.458 1.00 24.13 100 LYS D O 1
ATOM 4001 N N . ASN D 1 101 ? 45.138 7.849 16.470 1.00 20.10 101 ASN D N 1
ATOM 4002 C CA . ASN D 1 101 ? 45.146 6.496 15.919 1.00 19.26 101 ASN D CA 1
ATOM 4003 C C . ASN D 1 101 ? 46.413 6.253 15.091 1.00 19.02 101 ASN D C 1
ATOM 4004 O O . ASN D 1 101 ? 46.408 5.460 14.151 1.00 15.98 101 ASN D O 1
ATOM 4009 N N . ARG D 1 102 ? 47.504 6.931 15.443 1.00 18.69 102 ARG D N 1
ATOM 4010 C CA . ARG D 1 102 ? 48.747 6.762 14.704 1.00 20.38 102 ARG D CA 1
ATOM 4011 C C . ARG D 1 102 ? 49.228 5.314 14.774 1.00 18.58 102 ARG D C 1
ATOM 4012 O O . ARG D 1 102 ? 49.884 4.829 13.848 1.00 18.10 102 ARG D O 1
ATOM 4020 N N . ASP D 1 103 ? 48.887 4.621 15.860 1.00 16.08 103 ASP D N 1
ATOM 4021 C CA . ASP D 1 103 ? 49.262 3.223 16.003 1.00 16.18 103 ASP D CA 1
ATOM 4022 C C . ASP D 1 103 ? 48.681 2.431 14.826 1.00 15.05 103 ASP D C 1
ATOM 4023 O O . ASP D 1 103 ? 49.375 1.612 14.225 1.00 15.35 103 ASP D O 1
ATOM 4028 N N . LEU D 1 104 ? 47.421 2.690 14.474 1.00 14.19 104 LEU D N 1
ATOM 4029 C CA . LEU D 1 104 ? 46.817 1.960 13.361 1.00 15.53 104 LEU D CA 1
ATOM 4030 C C . LEU D 1 104 ? 47.273 2.477 11.994 1.00 13.54 104 LEU D C 1
ATOM 4031 O O . LEU D 1 104 ? 47.405 1.703 11.049 1.00 17.16 104 LEU D O 1
ATOM 4036 N N . TRP D 1 105 ? 47.509 3.778 11.868 1.00 15.93 105 TRP D N 1
ATOM 4037 C CA . TRP D 1 105 ? 47.980 4.279 10.583 1.00 16.86 105 TRP D CA 1
ATOM 4038 C C . TRP D 1 105 ? 49.319 3.605 10.276 1.00 17.81 105 TRP D C 1
ATOM 4039 O O . TRP D 1 105 ? 49.583 3.218 9.137 1.00 16.55 105 TRP D O 1
ATOM 4050 N N . GLU D 1 106 ? 50.150 3.444 11.305 1.00 16.76 106 GLU D N 1
ATOM 4051 C CA . GLU D 1 106 ? 51.446 2.798 11.137 1.00 17.66 106 GLU D CA 1
ATOM 4052 C C . GLU D 1 106 ? 51.228 1.352 10.718 1.00 17.45 106 GLU D C 1
ATOM 4053 O O . GLU D 1 106 ? 51.938 0.829 9.857 1.00 15.59 106 GLU D O 1
ATOM 4059 N N . ALA D 1 107 ? 50.233 0.715 11.330 1.00 15.43 107 ALA D N 1
ATOM 4060 C CA . ALA D 1 107 ? 49.900 -0.671 11.017 1.00 17.01 107 ALA D CA 1
ATOM 4061 C C . ALA D 1 107 ? 49.440 -0.802 9.572 1.00 15.85 107 ALA D C 1
ATOM 4062 O O . ALA D 1 107 ? 49.770 -1.783 8.901 1.00 18.15 107 ALA D O 1
ATOM 4064 N N . LEU D 1 108 ? 48.678 0.178 9.088 1.00 17.15 108 LEU D N 1
ATOM 4065 C CA . LEU D 1 108 ? 48.200 0.125 7.708 1.00 17.78 108 LEU D CA 1
ATOM 4066 C C . LEU D 1 108 ? 49.358 0.273 6.729 1.00 18.83 108 LEU D C 1
ATOM 4067 O O . LEU D 1 108 ? 49.408 -0.413 5.712 1.00 17.12 108 LEU D O 1
ATOM 4072 N N . LEU D 1 109 ? 50.284 1.178 7.033 1.00 17.86 109 LEU D N 1
ATOM 4073 C CA . LEU D 1 109 ? 51.440 1.381 6.171 1.00 21.36 109 LEU D CA 1
ATOM 4074 C C . LEU D 1 109 ? 52.231 0.077 6.036 1.00 19.59 109 LEU D C 1
ATOM 4075 O O . LEU D 1 109 ? 52.657 -0.296 4.939 1.00 18.81 109 LEU D O 1
ATOM 4080 N N . LEU D 1 110 ? 52.411 -0.622 7.150 1.00 20.26 110 LEU D N 1
ATOM 4081 C CA . LEU D 1 110 ? 53.149 -1.872 7.141 1.00 19.47 110 LEU D CA 1
ATOM 4082 C C . LEU D 1 110 ? 52.411 -2.963 6.386 1.00 19.35 110 LEU D C 1
ATOM 4083 O O . LEU D 1 110 ? 53.017 -3.720 5.635 1.00 18.37 110 LEU D O 1
ATOM 4088 N N . ALA D 1 111 ? 51.100 -3.033 6.589 1.00 18.59 111 ALA D N 1
ATOM 4089 C CA . ALA D 1 111 ? 50.270 -4.036 5.932 1.00 17.32 111 ALA D CA 1
ATOM 4090 C C . ALA D 1 111 ? 50.236 -3.869 4.409 1.00 17.48 111 ALA D C 1
ATOM 4091 O O . ALA D 1 111 ? 50.156 -4.862 3.679 1.00 16.80 111 ALA D O 1
ATOM 4093 N N . MET D 1 112 ? 50.309 -2.623 3.941 1.00 17.16 112 MET D N 1
ATOM 4094 C CA . MET D 1 112 ? 50.294 -2.309 2.511 1.00 18.98 112 MET D CA 1
ATOM 4095 C C . MET D 1 112 ? 51.645 -2.532 1.822 1.00 21.60 112 MET D C 1
ATOM 4096 O O . MET D 1 112 ? 51.694 -2.860 0.641 1.00 22.74 112 MET D O 1
ATOM 4101 N N . ALA D 1 113 ? 52.727 -2.347 2.575 1.00 20.18 113 ALA D N 1
ATOM 4102 C CA . ALA D 1 113 ? 54.098 -2.448 2.066 1.00 22.38 113 ALA D CA 1
ATOM 4103 C C . ALA D 1 113 ? 54.453 -3.526 1.042 1.00 22.51 113 ALA D C 1
ATOM 4104 O O . ALA D 1 113 ? 55.083 -3.226 0.024 1.00 25.02 113 ALA D O 1
ATOM 4106 N N . PRO D 1 114 ? 54.068 -4.789 1.293 1.00 24.61 114 PRO D N 1
ATOM 4107 C CA . PRO D 1 114 ? 54.372 -5.893 0.375 1.00 24.01 114 PRO D CA 1
ATOM 4108 C C . PRO D 1 114 ? 53.539 -5.925 -0.896 1.00 24.53 114 PRO D C 1
ATOM 4109 O O . PRO D 1 114 ? 53.867 -6.642 -1.842 1.00 26.67 114 PRO D O 1
ATOM 4113 N N . HIS D 1 115 ? 52.473 -5.138 -0.925 1.00 22.74 115 HIS D N 1
ATOM 4114 C CA . HIS D 1 115 ? 51.563 -5.164 -2.057 1.00 23.72 115 HIS D CA 1
ATOM 4115 C C . HIS D 1 115 ? 51.452 -3.887 -2.872 1.00 24.49 115 HIS D C 1
ATOM 4116 O O . HIS D 1 115 ? 51.940 -2.830 -2.476 1.00 24.02 115 HIS D O 1
ATOM 4123 N N . ARG D 1 116 ? 50.827 -4.019 -4.038 1.00 24.49 116 ARG D N 1
ATOM 4124 C CA . ARG D 1 116 ? 50.554 -2.889 -4.920 1.00 26.24 116 ARG D CA 1
ATOM 4125 C C . ARG D 1 116 ? 49.078 -2.688 -4.629 1.00 26.47 116 ARG D C 1
ATOM 4126 O O . ARG D 1 116 ? 48.224 -3.389 -5.178 1.00 26.46 116 ARG D O 1
ATOM 4134 N N . VAL D 1 117 ? 48.779 -1.745 -3.749 1.00 25.05 117 VAL D N 1
ATOM 4135 C CA . VAL D 1 117 ? 47.401 -1.507 -3.358 1.00 22.82 117 VAL D CA 1
ATOM 4136 C C . VAL D 1 117 ? 46.715 -0.364 -4.078 1.00 21.33 117 VAL D C 1
ATOM 4137 O O . VAL D 1 117 ? 47.222 0.755 -4.116 1.00 24.40 117 VAL D O 1
ATOM 4141 N N . ARG D 1 118 ? 45.555 -0.663 -4.652 1.00 22.59 118 ARG D N 1
ATOM 4142 C CA . ARG D 1 118 ? 44.749 0.342 -5.327 1.00 22.98 118 ARG D CA 1
ATOM 4143 C C . ARG D 1 118 ? 43.486 0.447 -4.484 1.00 24.54 118 ARG D C 1
ATOM 4144 O O . ARG D 1 118 ? 42.750 -0.531 -4.346 1.00 24.75 118 ARG D O 1
ATOM 4152 N N . PHE D 1 119 ? 43.240 1.618 -3.911 1.00 22.99 119 PHE D N 1
ATOM 4153 C CA . PHE D 1 119 ? 42.046 1.807 -3.096 1.00 23.87 119 PHE D CA 1
ATOM 4154 C C . PHE D 1 119 ? 40.861 2.242 -3.941 1.00 24.77 119 PHE D C 1
ATOM 4155 O O . PHE D 1 119 ? 41.013 2.926 -4.957 1.00 24.30 119 PHE D O 1
ATOM 4163 N N . HIS D 1 120 ? 39.679 1.835 -3.503 1.00 21.82 120 HIS D N 1
ATOM 4164 C CA . HIS D 1 120 ? 38.435 2.175 -4.170 1.00 21.23 120 HIS D CA 1
ATOM 4165 C C . HIS D 1 120 ? 37.489 2.573 -3.052 1.00 21.16 120 HIS D C 1
ATOM 4166 O O . HIS D 1 120 ? 36.920 1.719 -2.364 1.00 17.91 120 HIS D O 1
ATOM 4173 N N . PHE D 1 121 ? 37.364 3.877 -2.836 1.00 21.26 121 PHE D N 1
ATOM 4174 C CA . PHE D 1 121 ? 36.488 4.378 -1.796 1.00 23.98 121 PHE D CA 1
ATOM 4175 C C . PHE D 1 121 ? 35.102 4.536 -2.400 1.00 24.56 121 PHE D C 1
ATOM 4176 O O . PHE D 1 121 ? 34.877 5.394 -3.259 1.00 28.45 121 PHE D O 1
ATOM 4184 N N . VAL D 1 122 ? 34.179 3.687 -1.966 1.00 24.81 122 VAL D N 1
ATOM 4185 C CA . VAL D 1 122 ? 32.820 3.719 -2.485 1.00 24.02 122 VAL D CA 1
ATOM 4186 C C . VAL D 1 122 ? 31.876 4.546 -1.618 1.00 25.31 122 VAL D C 1
ATOM 4187 O O . VAL D 1 122 ? 32.142 4.779 -0.439 1.00 26.16 122 VAL D O 1
ATOM 4191 N N . LYS D 1 123 ? 30.776 5.001 -2.214 1.00 27.49 123 LYS D N 1
ATOM 4192 C CA . LYS D 1 123 ? 29.793 5.812 -1.495 1.00 31.00 123 LYS D CA 1
ATOM 4193 C C . LYS D 1 123 ? 29.114 5.042 -0.370 1.00 29.92 123 LYS D C 1
ATOM 4194 O O . LYS D 1 123 ? 29.182 5.427 0.797 1.00 33.91 123 LYS D O 1
ATOM 4200 N N . GLY D 1 124 ? 28.440 3.958 -0.729 1.00 29.11 124 GLY D N 1
ATOM 4201 C CA . GLY D 1 124 ? 27.757 3.161 0.269 1.00 27.50 124 GLY D CA 1
ATOM 4202 C C . GLY D 1 124 ? 27.710 1.720 -0.178 1.00 28.00 124 GLY D C 1
ATOM 4203 O O . GLY D 1 124 ? 28.536 1.296 -0.987 1.00 25.98 124 GLY D O 1
ATOM 4204 N N . HIS D 1 125 ? 26.735 0.975 0.330 1.00 26.10 125 HIS D N 1
ATOM 4205 C CA . HIS D 1 125 ? 26.576 -0.437 0.001 1.00 28.28 125 HIS D CA 1
ATOM 4206 C C . HIS D 1 125 ? 25.927 -0.696 -1.357 1.00 27.31 125 HIS D C 1
ATOM 4207 O O . HIS D 1 125 ? 26.193 -1.716 -1.992 1.00 27.49 125 HIS D O 1
ATOM 4214 N N . ALA D 1 126 ? 25.068 0.219 -1.792 1.00 27.44 126 ALA D N 1
ATOM 4215 C CA . ALA D 1 126 ? 24.377 0.069 -3.072 1.00 26.46 126 ALA D CA 1
ATOM 4216 C C . ALA D 1 126 ? 25.350 -0.227 -4.208 1.00 25.93 126 ALA D C 1
ATOM 4217 O O . ALA D 1 126 ? 26.245 0.574 -4.493 1.00 25.03 126 ALA D O 1
ATOM 4219 N N . GLY D 1 127 ? 25.162 -1.375 -4.854 1.00 23.36 127 GLY D N 1
ATOM 4220 C CA . GLY D 1 127 ? 26.020 -1.775 -5.957 1.00 24.39 127 GLY D CA 1
ATOM 4221 C C . GLY D 1 127 ? 27.363 -2.344 -5.523 1.00 23.99 127 GLY D C 1
ATOM 4222 O O . GLY D 1 127 ? 28.262 -2.543 -6.342 1.00 26.01 127 GLY D O 1
ATOM 4223 N N . HIS D 1 128 ? 27.495 -2.599 -4.225 1.00 21.59 128 HIS D N 1
ATOM 4224 C CA . HIS D 1 128 ? 28.722 -3.142 -3.659 1.00 19.52 128 HIS D CA 1
ATOM 4225 C C . HIS D 1 128 ? 28.308 -4.201 -2.641 1.00 19.43 128 HIS D C 1
ATOM 4226 O O . HIS D 1 128 ? 28.448 -4.013 -1.437 1.00 18.11 128 HIS D O 1
ATOM 4233 N N . PRO D 1 129 ? 27.780 -5.332 -3.131 1.00 22.14 129 PRO D N 1
ATOM 4234 C CA . PRO D 1 129 ? 27.323 -6.446 -2.295 1.00 21.11 129 PRO D CA 1
ATOM 4235 C C . PRO D 1 129 ? 28.357 -7.039 -1.345 1.00 21.22 129 PRO D C 1
ATOM 4236 O O . PRO D 1 129 ? 28.002 -7.469 -0.252 1.00 15.81 129 PRO D O 1
ATOM 4240 N N . GLU D 1 130 ? 29.623 -7.075 -1.754 1.00 20.83 130 GLU D N 1
ATOM 4241 C CA . GLU D 1 130 ? 30.665 -7.612 -0.884 1.00 21.18 130 GLU D CA 1
ATOM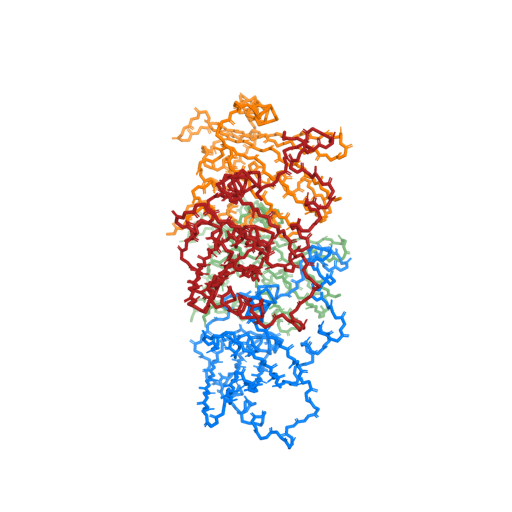 4242 C C . GLU D 1 130 ? 30.874 -6.677 0.293 1.00 18.53 130 GLU D C 1
ATOM 4243 O O . GLU D 1 130 ? 31.160 -7.114 1.404 1.00 16.83 130 GLU D O 1
ATOM 4249 N N . ASN D 1 131 ? 30.723 -5.379 0.052 1.00 17.05 131 ASN D N 1
ATOM 4250 C CA . ASN D 1 131 ? 30.897 -4.427 1.134 1.00 17.71 131 ASN D CA 1
ATOM 4251 C C . ASN D 1 131 ? 29.715 -4.488 2.094 1.00 16.50 131 ASN D C 1
ATOM 4252 O O . ASN D 1 131 ? 29.865 -4.272 3.298 1.00 16.08 131 ASN D O 1
ATOM 4257 N N . GLU D 1 132 ? 28.535 -4.792 1.563 1.00 19.00 132 GLU D N 1
ATOM 4258 C CA . GLU D 1 132 ? 27.359 -4.913 2.409 1.00 20.31 132 GLU D CA 1
ATOM 4259 C C . GLU D 1 132 ? 27.569 -6.144 3.307 1.00 17.36 132 GLU D C 1
ATOM 4260 O O . GLU D 1 132 ? 27.231 -6.125 4.489 1.00 18.36 132 GLU D O 1
ATOM 4266 N N . ARG D 1 133 ? 28.139 -7.208 2.747 1.00 17.11 133 ARG D N 1
ATOM 4267 C CA . ARG D 1 133 ? 28.391 -8.417 3.535 1.00 16.34 133 ARG D CA 1
ATOM 4268 C C . ARG D 1 133 ? 29.474 -8.179 4.588 1.00 16.16 133 ARG D C 1
ATOM 4269 O O . ARG D 1 133 ? 29.391 -8.708 5.697 1.00 16.35 133 ARG D O 1
ATOM 4277 N N . ALA D 1 134 ? 30.480 -7.375 4.250 1.00 16.52 134 ALA D N 1
ATOM 4278 C CA . ALA D 1 134 ? 31.551 -7.081 5.201 1.00 19.69 134 ALA D CA 1
ATOM 4279 C C . ALA D 1 134 ? 30.974 -6.276 6.367 1.00 16.85 134 ALA D C 1
ATOM 4280 O O . ALA D 1 134 ? 31.373 -6.452 7.515 1.00 14.57 134 ALA D O 1
ATOM 4282 N N . ASP D 1 135 ? 30.038 -5.385 6.058 1.00 16.68 135 ASP D N 1
ATOM 4283 C CA . ASP D 1 135 ? 29.389 -4.563 7.074 1.00 19.30 135 ASP D CA 1
ATOM 4284 C C . ASP D 1 135 ? 28.617 -5.473 8.033 1.00 18.57 135 ASP D C 1
ATOM 4285 O O . ASP D 1 135 ? 28.667 -5.293 9.246 1.00 18.89 135 ASP D O 1
ATOM 4290 N N . GLU D 1 136 ? 27.916 -6.459 7.483 1.00 17.09 136 GLU D N 1
ATOM 4291 C CA . GLU D 1 136 ? 27.164 -7.401 8.309 1.00 17.97 136 GLU D CA 1
ATOM 4292 C C . GLU D 1 136 ? 28.115 -8.185 9.214 1.00 17.88 136 GLU D C 1
ATOM 4293 O O . GLU D 1 136 ? 27.805 -8.431 10.374 1.00 17.10 136 GLU D O 1
ATOM 4299 N N . LEU D 1 137 ? 29.266 -8.588 8.679 1.00 17.72 137 LEU D N 1
ATOM 4300 C CA . LEU D 1 137 ? 30.244 -9.328 9.479 1.00 18.32 137 LEU D CA 1
ATOM 4301 C C . LEU D 1 137 ? 30.737 -8.494 10.655 1.00 14.62 137 LEU D C 1
ATOM 4302 O O . LEU D 1 137 ? 30.859 -8.987 11.781 1.00 14.71 137 LEU D O 1
ATOM 4307 N N . ALA D 1 138 ? 31.034 -7.229 10.381 1.00 15.46 138 ALA D N 1
ATOM 4308 C CA . ALA D 1 138 ? 31.528 -6.317 11.409 1.00 16.85 138 ALA D CA 1
ATOM 4309 C C . ALA D 1 138 ? 30.501 -6.095 12.514 1.00 17.20 138 ALA D C 1
ATOM 4310 O O . ALA D 1 138 ? 30.844 -6.098 13.699 1.00 16.00 138 ALA D O 1
ATOM 4312 N N . ARG D 1 139 ? 29.248 -5.892 12.118 1.00 17.52 139 ARG D N 1
ATOM 4313 C CA . ARG D 1 139 ? 28.172 -5.674 13.074 1.00 18.01 139 ARG D CA 1
ATOM 4314 C C . ARG D 1 139 ? 27.954 -6.920 13.923 1.00 18.11 139 ARG D C 1
ATOM 4315 O O . ARG D 1 139 ? 27.736 -6.824 15.128 1.00 17.88 139 ARG D O 1
ATOM 4323 N N . ALA D 1 140 ? 28.030 -8.091 13.301 1.00 18.19 140 ALA D N 1
ATOM 4324 C CA . ALA D 1 140 ? 27.860 -9.337 14.047 1.00 18.29 140 ALA D CA 1
ATOM 4325 C C . ALA D 1 140 ? 28.983 -9.503 15.073 1.00 17.03 140 ALA D C 1
ATOM 4326 O O . ALA D 1 140 ? 28.735 -9.893 16.214 1.00 18.37 140 ALA D O 1
ATOM 4328 N N . ALA D 1 141 ? 30.219 -9.215 14.667 1.00 17.29 141 ALA D N 1
ATOM 4329 C CA . ALA D 1 141 ? 31.357 -9.336 15.573 1.00 18.01 141 ALA D CA 1
ATOM 4330 C C . ALA D 1 141 ? 31.249 -8.384 16.767 1.00 15.54 141 ALA D C 1
ATOM 4331 O O . ALA D 1 141 ? 31.646 -8.727 17.883 1.00 18.51 141 ALA D O 1
ATOM 4333 N N . ALA D 1 142 ? 30.710 -7.192 16.531 1.00 16.79 142 ALA D N 1
ATOM 4334 C CA . ALA D 1 142 ? 30.566 -6.195 17.595 1.00 17.04 142 ALA D CA 1
ATOM 4335 C C . ALA D 1 142 ? 29.533 -6.595 18.641 1.00 19.04 142 ALA D C 1
ATOM 4336 O O . ALA D 1 142 ? 29.537 -6.070 19.751 1.00 21.40 142 ALA D O 1
ATOM 4338 N N . MET D 1 143 ? 28.641 -7.515 18.292 1.00 19.84 143 MET D N 1
ATOM 4339 C CA . MET D 1 143 ? 27.619 -7.955 19.232 1.00 24.61 143 MET D CA 1
ATOM 4340 C C . MET D 1 143 ? 28.172 -8.902 20.300 1.00 28.01 143 MET D C 1
ATOM 4341 O O . MET D 1 143 ? 27.544 -9.107 21.341 1.00 30.93 143 MET D O 1
ATOM 4346 N N . ASN D 1 144 ? 29.347 -9.468 20.042 1.00 30.09 144 ASN D N 1
ATOM 4347 C CA . ASN D 1 144 ? 29.988 -10.379 20.985 1.00 33.32 144 ASN D CA 1
ATOM 4348 C C . ASN D 1 144 ? 31.483 -10.082 21.058 1.00 33.05 144 ASN D C 1
ATOM 4349 O O . ASN D 1 144 ? 32.313 -10.921 20.712 1.00 34.32 144 ASN D O 1
ATOM 4354 N N . PRO D 1 145 ? 31.843 -8.871 21.511 1.00 32.40 145 PRO D N 1
ATOM 4355 C CA . PRO D 1 145 ? 33.242 -8.455 21.627 1.00 33.00 145 PRO D CA 1
ATOM 4356 C C . PRO D 1 145 ? 33.952 -9.057 22.834 1.00 34.10 145 PRO D C 1
ATOM 4357 O O . PRO D 1 145 ? 33.399 -9.104 23.933 1.00 32.34 145 PRO D O 1
ATOM 4361 N N . THR D 1 146 ? 35.178 -9.521 22.623 1.00 33.24 146 THR D N 1
ATOM 4362 C CA . THR D 1 146 ? 35.962 -10.104 23.705 1.00 35.61 146 THR D CA 1
ATOM 4363 C C . THR D 1 146 ? 37.389 -9.568 23.698 1.00 32.63 146 THR D C 1
ATOM 4364 O O . THR D 1 146 ? 38.114 -9.704 24.681 1.00 34.11 146 THR D O 1
ATOM 4368 N N . LEU D 1 147 ? 37.785 -8.945 22.594 1.00 28.71 147 LEU D N 1
ATOM 4369 C CA . LEU D 1 147 ? 39.139 -8.412 22.464 1.00 26.85 147 LEU D CA 1
ATOM 4370 C C . LEU D 1 147 ? 39.268 -6.956 22.878 1.00 25.71 147 LEU D C 1
ATOM 4371 O O . LEU D 1 147 ? 38.343 -6.164 22.726 1.00 23.21 147 LEU D O 1
ATOM 4376 N N . GLU D 1 148 ? 40.436 -6.600 23.395 1.00 25.57 148 GLU D N 1
ATOM 4377 C CA . GLU D 1 148 ? 40.670 -5.225 23.784 1.00 25.78 148 GLU D CA 1
ATOM 4378 C C . GLU D 1 148 ? 41.348 -4.546 22.601 1.00 22.79 148 GLU D C 1
ATOM 4379 O O . GLU D 1 148 ? 42.220 -5.139 21.965 1.00 22.96 148 GLU D O 1
ATOM 4385 N N . ASP D 1 149 ? 40.922 -3.330 22.276 1.00 21.23 149 ASP D N 1
ATOM 4386 C CA . ASP D 1 149 ? 41.562 -2.571 21.206 1.00 21.91 149 ASP D CA 1
ATOM 4387 C C . ASP D 1 149 ? 42.542 -1.716 21.998 1.00 23.54 149 ASP D C 1
ATOM 4388 O O . ASP D 1 149 ? 42.271 -0.557 22.300 1.00 23.83 149 ASP D O 1
ATOM 4393 N N . THR D 1 150 ? 43.671 -2.321 22.344 1.00 27.12 150 THR D N 1
ATOM 4394 C CA . THR D 1 150 ? 44.699 -1.683 23.158 1.00 28.84 150 THR D CA 1
ATOM 4395 C C . THR D 1 150 ? 45.106 -0.274 22.760 1.00 29.19 150 THR D C 1
ATOM 4396 O O . THR D 1 150 ? 45.202 0.611 23.615 1.00 29.65 150 THR D O 1
ATOM 4400 N N . GLY D 1 151 ? 45.339 -0.065 21.469 1.00 22.95 151 GLY D N 1
ATOM 4401 C CA . GLY D 1 151 ? 45.758 1.239 21.000 1.00 24.85 151 GLY D CA 1
ATOM 4402 C C . GLY D 1 151 ? 4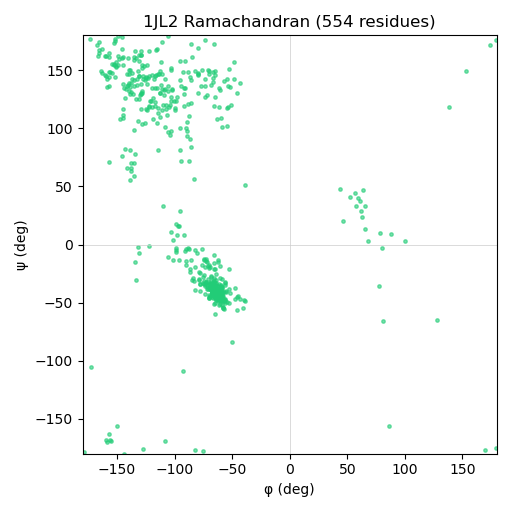4.767 2.356 21.225 1.00 23.57 151 GLY D C 1
ATOM 4403 O O . GLY D 1 151 ? 45.115 3.531 21.120 1.00 25.05 151 GLY D O 1
ATOM 4404 N N . TYR D 1 152 ? 43.527 2.006 21.534 1.00 24.18 152 TYR D N 1
ATOM 4405 C CA . TYR D 1 152 ? 42.517 3.026 21.744 1.00 23.14 152 TYR D CA 1
ATOM 4406 C C . TYR D 1 152 ? 42.866 3.912 22.940 1.00 21.62 152 TYR D C 1
ATOM 4407 O O . TYR D 1 152 ? 43.339 3.420 23.964 1.00 20.33 152 TYR D O 1
ATOM 4416 N N . GLN D 1 153 ? 43.969 7.761 19.080 1.00 69.24 153 GLN D N 1
ATOM 4417 C CA . GLN D 1 153 ? 43.187 6.952 20.010 1.00 70.25 153 GLN D CA 1
ATOM 4418 C C . GLN D 1 153 ? 41.763 7.496 20.137 1.00 70.45 153 GLN D C 1
ATOM 4419 O O . GLN D 1 153 ? 41.386 7.891 21.262 1.00 70.82 153 GLN D O 1
#